Protein AF-D8QH15-F1 (afdb_monomer_lite)

Secondary structure (DSSP, 8-state):
--EEEEETTEEEEE-------PPPP--PPPPPPP------PPP---SHHHHHHHHHHHT-S-TTT---SSEEEEESSPPPTT--HHHHHHHHHHHHHTTTT-SS----TTSGGGEEEEEHHHHHHHHTT--EEEE--HHHHHHHHHHHHHHHHHHHHHHHH-TTPPP----GGGG---EEEEEE-SGGGSGGG--EEE--GGG--TTS--TT---EEE--SSTT-EEEEEEPPP----GGGSPPHHHHHHHHHHHHHHHHHHSTTT---HHHHHHHHHHHHHHHHHT-------------PPP------------------------------------------------HHHHHHHHHHHH-TTS-HHHHHHHHHHHHHHTT----TT-TTTT--

Foldseek 3Di:
DWDFDQDPNDTDTDDDDDDPDDDDDDDDDDDDDDDDDDDDDDDDDPDLVVLQVVQCVWQVAAQFALDNPQKDKAFLQFFAPVPPPVLQVLLQVVCVLLCLLADPARDHRSALQGIHIHHPLVSCCVQAVLQKAKAADLVLLVLLLVQLVVQLVVQLVVCLVPVPRGRHGDDLVNFDRFKMWMWGLFCVSAPDPAFRFHFDLVQSDPVDDNPDGRGDRFDQPDRGHTGDMDTRHRTNDDSSSHHTNLSSLLSVLLSLVVSCVVQVDPDPPPVSVSSNVSSLSSLLSSLDDHDNDPPPPPPVPDDDDDDDDDDDDDDDDDDDDDDDDDDDDDDDDDDDDDDDDDPPPLDLDQDPVSLVVLSCQLNPPVDHSVSNSVSVNSSSVNSRDPDDPPDPVSVPD

pLDDT: mean 70.96, std 23.09, range [26.91, 97.38]

Organism: Schizophyllum commune (strain H4-8 / FGSC 9210) (NCBI:txid578458)

Sequence (397 aa):
MAHIVVYNNRETISIPLGAIDLPPSPFEPSSVADEEQTWSTVSDECGSSGLLSKLRQLDRRSLFTGSIADLEVTYLIPPPTDGDDASRARLESLCNGLKLGGNDETFRLDGLMNTFLLESSLRVNLDAFATFMIHMPLLEFARLCDQLRRDNEAWAERAKHNPGAERILGSANSYEIQCLSFYALSPAFLPNGATIPILPNEHRTLDRPCPHAVPDHQRPRHALDHICEFPYPPTYRERNEKLSPLALAVNAHFKLQTWKAREFDTSDNFILEQYCKFSDMFMDLLYFVPSVSPRDSENPAPSLVPSTARDSSALLHLGTSFTIATVDDLDDDYDDDYETDSDENTGYDLTAEEVAIVSQRASDGSLGDTERAEAAMLLIGMAGYTLQPDNPLATRF

Structure (mmCIF, N/CA/C/O backbone):
data_AF-D8QH15-F1
#
_entry.id   AF-D8QH15-F1
#
loop_
_atom_site.group_PDB
_atom_site.id
_atom_site.type_symbol
_atom_site.label_atom_id
_atom_site.label_alt_id
_atom_site.label_comp_id
_atom_site.label_asym_id
_atom_site.label_entity_id
_atom_site.label_seq_id
_atom_site.pdbx_PDB_ins_code
_atom_site.Cartn_x
_atom_site.Cartn_y
_atom_site.Cartn_z
_atom_site.occupancy
_atom_site.B_iso_or_equiv
_atom_site.auth_seq_id
_atom_site.auth_comp_id
_atom_site.auth_asym_id
_atom_site.auth_atom_id
_atom_site.pdbx_PDB_model_num
ATOM 1 N N . MET A 1 1 ? -13.536 -1.550 45.849 1.00 37.94 1 MET A N 1
ATOM 2 C CA . MET A 1 1 ? -14.922 -2.068 45.811 1.00 37.94 1 MET A CA 1
ATOM 3 C C . MET A 1 1 ? -15.640 -1.330 44.697 1.00 37.94 1 MET A C 1
ATOM 5 O O . MET A 1 1 ? -15.602 -0.109 44.706 1.00 37.94 1 MET A O 1
ATOM 9 N N . ALA A 1 2 ? -16.180 -2.036 43.703 1.00 35.38 2 ALA A N 1
ATOM 10 C CA . ALA A 1 2 ? -16.933 -1.407 42.618 1.00 35.38 2 ALA A CA 1
ATOM 11 C C . ALA A 1 2 ? -18.321 -0.990 43.127 1.00 35.38 2 ALA A C 1
ATOM 13 O O . ALA A 1 2 ? -18.953 -1.747 43.866 1.00 35.38 2 ALA A O 1
ATOM 14 N N . HIS A 1 3 ? -18.782 0.198 42.740 1.00 39.44 3 HIS A N 1
ATOM 15 C CA . HIS A 1 3 ? -20.134 0.666 43.033 1.00 39.44 3 HIS A CA 1
ATOM 16 C C . HIS A 1 3 ? -20.955 0.630 41.742 1.00 39.44 3 HIS A C 1
ATOM 18 O O . HIS A 1 3 ? -20.528 1.153 40.711 1.00 39.44 3 HIS A O 1
ATOM 24 N N . ILE A 1 4 ? -22.124 -0.009 41.794 1.00 45.22 4 ILE A N 1
ATOM 25 C CA . ILE A 1 4 ? -23.097 0.021 40.700 1.00 45.22 4 ILE A CA 1
ATOM 26 C C . ILE A 1 4 ? -23.877 1.325 40.843 1.00 45.22 4 ILE A C 1
ATOM 28 O O . ILE A 1 4 ? -24.508 1.557 41.875 1.00 45.22 4 ILE A O 1
ATOM 32 N N . VAL A 1 5 ? -23.819 2.175 39.820 1.00 51.66 5 VAL A N 1
ATOM 33 C CA . VAL A 1 5 ? -24.610 3.407 39.754 1.00 51.66 5 VAL A CA 1
ATOM 34 C C . VAL A 1 5 ? -25.545 3.295 38.558 1.00 51.66 5 VAL A C 1
ATOM 36 O O . VAL A 1 5 ? -25.121 2.966 37.451 1.00 51.66 5 VAL A O 1
ATOM 39 N N . VAL A 1 6 ? -26.833 3.547 38.791 1.00 50.41 6 VAL A N 1
ATOM 40 C CA . VAL A 1 6 ? -27.852 3.547 37.738 1.00 50.41 6 VAL A CA 1
ATOM 41 C C . VAL A 1 6 ? -27.969 4.963 37.188 1.00 50.41 6 VAL A C 1
ATOM 43 O O . VAL A 1 6 ? -28.356 5.879 37.912 1.00 50.41 6 VAL A O 1
ATOM 46 N N . TYR A 1 7 ? -27.649 5.139 35.907 1.00 40.34 7 TYR A N 1
ATOM 47 C CA . TYR A 1 7 ? -27.834 6.400 35.188 1.00 40.34 7 TYR A CA 1
ATOM 48 C C . TYR A 1 7 ? -28.618 6.127 33.899 1.00 40.34 7 TYR A C 1
ATOM 50 O O . TYR A 1 7 ? -28.286 5.208 33.152 1.00 40.34 7 TYR A O 1
ATOM 58 N N . ASN A 1 8 ? -29.694 6.882 33.652 1.00 38.84 8 ASN A N 1
ATOM 59 C CA . ASN A 1 8 ? -30.599 6.706 32.502 1.00 38.84 8 ASN A CA 1
ATOM 60 C C . ASN A 1 8 ? -31.083 5.255 32.277 1.00 38.84 8 ASN A C 1
ATOM 62 O O . ASN A 1 8 ? -31.048 4.745 31.158 1.00 38.84 8 ASN A O 1
ATOM 66 N N . ASN A 1 9 ? -31.543 4.581 33.339 1.00 49.69 9 ASN A N 1
ATOM 67 C CA . ASN A 1 9 ? -32.038 3.194 33.301 1.00 49.69 9 ASN A CA 1
ATOM 68 C C . ASN A 1 9 ? -31.036 2.159 32.746 1.00 49.69 9 ASN A C 1
ATOM 70 O O . ASN A 1 9 ? -31.443 1.097 32.272 1.00 49.69 9 ASN A O 1
ATOM 74 N N . ARG A 1 10 ? -29.729 2.434 32.820 1.00 34.50 10 ARG A N 1
ATOM 75 C CA . ARG A 1 10 ? -28.670 1.450 32.571 1.00 34.50 10 ARG A CA 1
ATOM 76 C C . ARG A 1 10 ? -27.777 1.330 33.802 1.00 34.50 10 ARG A C 1
ATOM 78 O O . ARG A 1 10 ? -27.427 2.332 34.426 1.00 34.50 10 ARG A O 1
ATOM 85 N N . GLU A 1 11 ? -27.465 0.092 34.172 1.00 49.28 11 GLU A N 1
ATOM 86 C CA . GLU A 1 11 ? -26.527 -0.221 35.248 1.00 49.28 11 GLU A CA 1
ATOM 87 C C . GLU A 1 11 ? -25.105 -0.053 34.718 1.00 49.28 11 GLU A C 1
ATOM 89 O O . GLU A 1 11 ? -24.684 -0.776 33.814 1.00 49.28 11 GLU A O 1
ATOM 94 N N . THR A 1 12 ? -24.365 0.906 35.270 1.00 43.00 12 THR A N 1
ATOM 95 C CA . THR A 1 12 ? -22.974 1.148 34.885 1.00 43.00 12 THR A CA 1
ATOM 96 C C . THR A 1 12 ? -22.076 0.836 36.076 1.00 43.00 12 THR A C 1
ATOM 98 O O . THR A 1 12 ? -22.282 1.335 37.187 1.00 43.00 12 THR A O 1
ATOM 101 N N . ILE A 1 13 ? -21.079 -0.022 35.856 1.00 39.34 13 ILE A N 1
ATOM 102 C CA . ILE A 1 13 ? -20.073 -0.365 36.863 1.00 39.34 13 ILE A CA 1
ATOM 103 C C . ILE A 1 13 ? -19.017 0.737 36.839 1.00 39.34 13 ILE A C 1
ATOM 105 O O . ILE A 1 13 ? -18.243 0.836 35.889 1.00 39.34 13 ILE A O 1
ATOM 109 N N . SER A 1 14 ? -18.991 1.570 37.879 1.00 36.81 14 SER A N 1
ATOM 110 C CA . SER A 1 14 ? -17.936 2.566 38.049 1.00 36.81 14 SER A CA 1
ATOM 111 C C . SER A 1 14 ? -16.784 1.950 38.842 1.00 36.81 14 SER A C 1
ATOM 113 O O . SER A 1 14 ? -16.952 1.518 39.990 1.00 36.81 14 SER A O 1
ATOM 115 N N . ILE A 1 15 ? -15.616 1.868 38.205 1.00 37.00 15 ILE A N 1
ATOM 116 C CA . ILE A 1 15 ? -14.360 1.472 38.843 1.00 37.00 15 ILE A CA 1
ATOM 117 C C . ILE A 1 15 ? -13.688 2.767 39.313 1.00 37.00 15 ILE A C 1
ATOM 119 O O . ILE A 1 15 ? -13.453 3.642 38.481 1.00 37.00 15 ILE A O 1
ATOM 123 N N . PRO A 1 16 ? -13.376 2.928 40.612 1.00 36.81 16 PRO A N 1
ATOM 124 C CA . PRO A 1 16 ? -12.709 4.129 41.088 1.00 36.81 16 PRO A CA 1
ATOM 125 C C . PRO A 1 16 ? -11.261 4.121 40.589 1.00 36.81 16 PRO A C 1
ATOM 127 O O . PRO A 1 16 ? -10.392 3.484 41.183 1.00 36.81 16 PRO A O 1
ATOM 130 N N . LEU A 1 17 ? -11.004 4.813 39.481 1.00 39.00 17 LEU A N 1
ATOM 131 C CA . LEU A 1 17 ? -9.669 5.306 39.168 1.00 39.00 17 LEU A CA 1
ATOM 132 C C . LEU A 1 17 ? -9.377 6.426 40.170 1.00 39.00 17 LEU A C 1
ATOM 134 O O . LEU A 1 17 ? -10.207 7.313 40.367 1.00 39.00 17 LEU A O 1
ATOM 138 N N . GLY A 1 18 ? -8.249 6.311 40.873 1.00 33.66 18 GLY A N 1
ATOM 139 C CA . GLY A 1 18 ? -7.830 7.262 41.899 1.00 33.66 18 GLY A CA 1
ATOM 140 C C . GLY A 1 18 ? -7.937 8.703 41.404 1.00 33.66 18 GLY A C 1
ATOM 141 O O . GLY A 1 18 ? -7.581 9.001 40.266 1.00 33.66 18 GLY A O 1
ATOM 142 N N . ALA A 1 19 ? -8.478 9.564 42.263 1.00 33.53 19 ALA A N 1
ATOM 143 C CA . ALA A 1 19 ? -8.767 10.958 41.973 1.00 33.53 19 ALA A CA 1
ATOM 144 C C . ALA A 1 19 ? -7.517 11.701 41.477 1.00 33.53 19 ALA A C 1
ATOM 146 O O . ALA A 1 19 ? -6.574 11.922 42.236 1.00 33.53 19 ALA A O 1
ATOM 147 N N . ILE A 1 20 ? -7.533 12.104 40.208 1.00 38.53 20 ILE A N 1
ATOM 148 C CA . ILE A 1 20 ? -6.762 13.247 39.729 1.00 38.53 20 ILE A CA 1
ATOM 149 C C . ILE A 1 20 ? -7.769 14.394 39.666 1.00 38.53 20 ILE A C 1
ATOM 151 O O . ILE A 1 20 ? -8.646 14.408 38.801 1.00 38.53 20 ILE A O 1
ATOM 155 N N . ASP A 1 21 ? -7.683 15.309 40.630 1.00 32.78 21 ASP A N 1
ATOM 156 C CA . ASP A 1 21 ? -8.485 16.531 40.660 1.00 32.78 21 ASP A CA 1
ATOM 157 C C . ASP A 1 21 ? -8.071 17.432 39.488 1.00 32.78 21 ASP A C 1
ATOM 159 O O . ASP A 1 21 ? -7.055 18.127 39.542 1.00 32.78 21 ASP A O 1
ATOM 163 N N . LEU A 1 22 ? -8.860 17.419 38.413 1.00 38.62 22 LEU A N 1
ATOM 164 C CA . LEU A 1 22 ? -8.799 18.437 37.369 1.00 38.62 22 LEU A CA 1
ATOM 165 C C . LEU A 1 22 ? -9.830 19.536 37.670 1.00 38.62 22 LEU A C 1
ATOM 167 O O . LEU A 1 22 ? -10.972 19.225 38.024 1.00 38.62 22 LEU A O 1
ATOM 171 N N . PRO A 1 23 ? -9.462 20.823 37.535 1.00 40.50 23 PRO A N 1
ATOM 172 C CA . PRO A 1 23 ? -10.379 21.926 37.783 1.00 40.50 23 PRO A CA 1
ATOM 173 C C . PRO A 1 23 ? -11.524 21.943 36.752 1.00 40.50 23 PRO A C 1
ATOM 175 O O . PRO A 1 23 ? -11.321 21.573 35.592 1.00 40.50 23 PRO A O 1
ATOM 178 N N . PRO A 1 24 ? -12.731 22.396 37.140 1.00 37.69 24 PRO A N 1
ATOM 179 C CA . PRO A 1 24 ? -13.889 22.404 36.256 1.00 37.69 24 PRO A CA 1
ATOM 180 C C . PRO A 1 24 ? -13.713 23.417 35.116 1.00 37.69 24 PRO A C 1
ATOM 182 O O . PRO A 1 24 ? -13.578 24.619 35.349 1.00 37.69 24 PRO A O 1
ATOM 185 N N . SER A 1 25 ? -13.749 22.924 33.877 1.00 38.81 25 SER A N 1
ATOM 186 C CA . SER A 1 25 ? -13.851 23.749 32.669 1.00 38.81 25 SER A CA 1
ATOM 187 C C . SER A 1 25 ? -15.295 24.250 32.490 1.00 38.81 25 SER A C 1
ATOM 189 O O . SER A 1 25 ? -16.222 23.441 32.593 1.00 38.81 25 SER A O 1
ATOM 191 N N . PRO A 1 26 ? -15.523 25.550 32.220 1.00 41.28 26 PRO A N 1
ATOM 192 C CA . PRO A 1 26 ? -16.855 26.112 32.065 1.00 41.28 26 PRO A CA 1
ATOM 193 C C . PRO A 1 26 ? -17.208 26.235 30.579 1.00 41.28 26 PRO A C 1
ATOM 195 O O . PRO A 1 26 ? -16.984 27.283 29.987 1.00 41.28 26 PRO A O 1
ATOM 198 N N . PHE A 1 27 ? -17.783 25.202 29.966 1.00 36.06 27 PHE A N 1
ATOM 199 C CA . PHE A 1 27 ? -18.439 25.365 28.664 1.00 36.06 27 PHE A CA 1
ATOM 200 C C . PHE A 1 27 ? -19.720 24.531 28.588 1.00 36.06 27 PHE A C 1
ATOM 202 O O . PHE A 1 27 ? -19.691 23.302 28.569 1.00 36.06 27 PHE A O 1
ATOM 209 N N . GLU A 1 28 ? -20.854 25.233 28.570 1.00 40.09 28 GLU A N 1
ATOM 210 C CA . GLU A 1 28 ? -22.164 24.692 28.208 1.00 40.09 28 GLU A CA 1
ATOM 211 C C . GLU A 1 28 ? -22.209 24.384 26.699 1.00 40.09 28 GLU A C 1
ATOM 213 O O . GLU A 1 28 ? -21.697 25.176 25.901 1.00 40.09 28 GLU A O 1
ATOM 218 N N . PRO A 1 29 ? -22.844 23.282 26.264 1.00 37.94 29 PRO A N 1
ATOM 219 C CA . PRO A 1 29 ? -23.053 23.026 24.848 1.00 37.94 29 PRO A CA 1
ATOM 220 C C . PRO A 1 29 ? -24.205 23.885 24.311 1.00 37.94 29 PRO A C 1
ATOM 222 O O . PRO A 1 29 ? -25.356 23.751 24.728 1.00 37.94 29 PRO A O 1
ATOM 225 N N . SER A 1 30 ? -23.889 24.748 23.346 1.00 31.47 30 SER A N 1
ATOM 226 C CA . SER A 1 30 ? -24.880 25.452 22.536 1.00 31.47 30 SER A CA 1
ATOM 227 C C . SER A 1 30 ? -25.449 24.498 21.482 1.00 31.47 30 SER A C 1
ATOM 229 O O . SER A 1 30 ? -24.708 23.865 20.732 1.00 31.47 30 SER A O 1
ATOM 231 N N . SER A 1 31 ? -26.773 24.376 21.448 1.00 36.28 31 SER A N 1
ATOM 232 C CA . SER A 1 31 ? -27.526 23.644 20.431 1.00 36.28 31 SER A CA 1
ATOM 233 C C . SER A 1 31 ? -27.381 24.320 19.066 1.00 36.28 31 SER A C 1
ATOM 235 O O . SER A 1 31 ? -27.801 25.469 18.916 1.00 36.28 31 SER A O 1
ATOM 237 N N . VAL A 1 32 ? -26.847 23.615 18.068 1.00 37.34 32 VAL A N 1
ATOM 238 C CA . VAL A 1 32 ? -26.833 24.081 16.674 1.00 37.34 32 VAL A CA 1
ATOM 239 C C . VAL A 1 32 ? -27.911 23.334 15.899 1.00 37.34 32 VAL A C 1
ATOM 241 O O . VAL A 1 32 ? -27.971 22.107 15.918 1.00 37.34 32 VAL A O 1
ATOM 244 N N . ALA A 1 33 ? -28.794 24.124 15.294 1.00 36.12 33 ALA A N 1
ATOM 245 C CA . ALA A 1 33 ? -29.893 23.706 14.445 1.00 36.12 33 ALA A CA 1
ATOM 246 C C . ALA A 1 33 ? -29.398 23.209 13.078 1.00 36.12 33 ALA A C 1
ATOM 248 O O . ALA A 1 33 ? -28.364 23.655 12.584 1.00 36.12 33 ALA A O 1
ATOM 249 N N . ASP A 1 34 ? -30.184 22.311 12.485 1.00 38.00 34 ASP A N 1
ATOM 250 C CA . ASP A 1 34 ? -30.060 21.839 11.108 1.00 38.00 34 ASP A CA 1
ATOM 251 C C . ASP A 1 34 ? -30.116 23.008 10.109 1.00 38.00 34 ASP A C 1
ATOM 253 O O . ASP A 1 34 ? -31.132 23.700 10.012 1.00 38.00 34 ASP A O 1
ATOM 257 N N . GLU A 1 35 ? -29.054 23.188 9.320 1.00 36.22 35 GLU A N 1
ATOM 258 C CA . GLU A 1 35 ? -29.095 23.953 8.071 1.00 36.22 35 GLU A CA 1
ATOM 259 C C . GLU A 1 35 ? -28.679 23.054 6.901 1.00 36.22 35 GLU A C 1
ATOM 261 O O . GLU A 1 35 ? -27.570 22.520 6.835 1.00 36.22 35 GLU A O 1
ATOM 266 N N . GLU A 1 36 ? -29.618 22.885 5.972 1.00 36.34 36 GLU A N 1
ATOM 267 C CA . GLU A 1 36 ? -29.462 22.200 4.694 1.00 36.34 36 GLU A CA 1
ATOM 268 C C . GLU A 1 36 ? -28.375 22.887 3.849 1.00 36.34 36 GLU A C 1
ATOM 270 O O . GLU A 1 36 ? -28.547 24.011 3.372 1.00 36.34 36 GLU A O 1
ATOM 275 N N . GLN A 1 37 ? -27.243 22.212 3.630 1.00 34.62 37 GLN A N 1
ATOM 276 C CA . GLN A 1 37 ? -26.168 22.738 2.789 1.00 34.62 37 GLN A CA 1
ATOM 277 C C . GLN A 1 37 ? -26.350 22.364 1.318 1.00 34.62 37 GLN A C 1
ATOM 279 O O . GLN A 1 37 ? -26.303 21.208 0.896 1.00 34.62 37 GLN A O 1
ATOM 284 N N . THR A 1 38 ? -26.541 23.426 0.543 1.00 30.25 38 THR A N 1
ATOM 285 C CA . THR A 1 38 ? -26.559 23.470 -0.915 1.00 30.25 38 THR A CA 1
ATOM 286 C C . THR A 1 38 ? -25.130 23.274 -1.433 1.00 30.25 38 THR A C 1
ATOM 288 O O . THR A 1 38 ? -24.203 23.936 -0.970 1.00 30.25 38 THR A O 1
ATOM 291 N N . TRP A 1 39 ? -24.944 22.361 -2.385 1.00 35.56 39 TRP A N 1
ATOM 292 C CA . TRP A 1 39 ? -23.639 22.005 -2.945 1.00 35.56 39 TRP A CA 1
ATOM 293 C C . TRP A 1 39 ? -23.134 23.113 -3.878 1.00 35.56 39 TRP A C 1
ATOM 295 O O . TRP A 1 39 ? -23.624 23.249 -4.998 1.00 35.56 39 TRP A O 1
ATOM 305 N N . SER A 1 40 ? -22.143 23.884 -3.426 1.00 28.31 40 SER A N 1
ATOM 306 C CA . SER A 1 40 ? -21.352 24.777 -4.279 1.00 28.31 40 SER A CA 1
ATOM 307 C C . SER A 1 40 ? -19.954 24.199 -4.488 1.00 28.31 40 SER A C 1
ATOM 309 O O . SER A 1 40 ? -19.267 23.831 -3.540 1.00 28.31 40 SER A O 1
ATOM 311 N N . THR A 1 41 ? -19.563 24.130 -5.758 1.00 40.06 41 THR A N 1
ATOM 312 C CA . THR A 1 41 ? -18.242 23.770 -6.290 1.00 40.06 41 THR A CA 1
ATOM 313 C C . THR A 1 41 ? -17.109 24.541 -5.610 1.00 40.06 41 THR A C 1
ATOM 315 O O . THR A 1 41 ? -17.126 25.772 -5.600 1.00 40.06 41 THR A O 1
ATOM 318 N N . VAL A 1 42 ? -16.124 23.811 -5.078 1.00 37.38 42 VAL A N 1
ATOM 319 C CA . VAL A 1 42 ? -14.924 24.349 -4.418 1.00 37.38 42 VAL A CA 1
ATOM 320 C C . VAL A 1 42 ? -13.728 24.266 -5.366 1.00 37.38 42 VAL A C 1
ATOM 322 O O . VAL A 1 42 ? -13.502 23.240 -6.004 1.00 37.38 42 VAL A O 1
ATOM 325 N N . SER A 1 43 ? -13.011 25.386 -5.448 1.00 37.66 43 SER A N 1
ATOM 326 C CA . SER A 1 43 ? -11.760 25.608 -6.172 1.00 37.66 43 SER A CA 1
ATOM 327 C C . SER A 1 43 ? -10.583 24.793 -5.623 1.00 37.66 43 SER A C 1
ATOM 329 O O . SER A 1 43 ? -10.509 24.530 -4.425 1.00 37.66 43 SER A O 1
ATOM 331 N N . ASP A 1 44 ? -9.632 24.483 -6.509 1.00 43.28 44 ASP A N 1
ATOM 332 C CA . ASP A 1 44 ? -8.317 23.900 -6.216 1.00 43.28 44 ASP A CA 1
ATOM 333 C C . ASP A 1 44 ? -7.477 24.808 -5.296 1.00 43.28 44 ASP A C 1
ATOM 335 O O . ASP A 1 44 ? -6.780 25.713 -5.759 1.00 43.28 44 ASP A O 1
ATOM 339 N N . GLU A 1 45 ? -7.497 24.548 -3.989 1.00 37.62 45 GLU A N 1
ATOM 340 C CA . GLU A 1 45 ? -6.411 24.936 -3.086 1.00 37.62 45 GLU A CA 1
ATOM 341 C C . GLU A 1 45 ? -5.617 23.682 -2.702 1.00 37.62 45 GLU A C 1
ATOM 343 O O . GLU A 1 45 ? -6.099 22.782 -2.010 1.00 37.62 45 GLU A O 1
ATOM 348 N N . CYS A 1 46 ? -4.385 23.622 -3.212 1.00 43.19 46 CYS A N 1
ATOM 349 C CA . CYS A 1 46 ? -3.422 22.547 -3.007 1.00 43.19 46 CYS A CA 1
ATOM 350 C C . CYS A 1 46 ? -2.832 22.641 -1.590 1.00 43.19 46 CYS A C 1
ATOM 352 O O . CYS A 1 46 ? -1.773 23.221 -1.361 1.00 43.19 46 CYS A O 1
ATOM 354 N N . GLY A 1 47 ? -3.572 22.117 -0.619 1.00 50.25 47 GLY A N 1
ATOM 355 C CA . GLY A 1 47 ? -3.125 21.865 0.745 1.00 50.25 47 GLY A CA 1
ATOM 356 C C . GLY A 1 47 ? -3.698 20.538 1.233 1.00 50.25 47 GLY A C 1
ATOM 357 O O . GLY A 1 47 ? -4.642 20.006 0.647 1.00 50.25 47 GLY A O 1
ATOM 358 N N . SER A 1 48 ? -3.167 20.002 2.332 1.00 57.97 48 SER A N 1
ATOM 359 C CA . SER A 1 48 ? -3.690 18.789 2.990 1.00 57.97 48 SER A CA 1
ATOM 360 C C . SER A 1 48 ? -5.203 18.857 3.284 1.00 57.97 48 SER A C 1
ATOM 362 O O . SER A 1 48 ? -5.879 17.827 3.328 1.00 57.97 48 SER A O 1
ATOM 364 N N . SER A 1 49 ? -5.757 20.071 3.400 1.00 63.22 49 SER A N 1
ATOM 365 C CA . SER A 1 49 ? -7.194 20.351 3.501 1.00 63.22 49 SER A CA 1
ATOM 366 C C . SER A 1 49 ? -7.999 19.905 2.271 1.00 63.22 49 SER A C 1
ATOM 368 O O . SER A 1 49 ? -9.122 19.414 2.423 1.00 63.22 49 SER A O 1
ATOM 370 N N . GLY A 1 50 ? -7.436 20.020 1.065 1.00 89.38 50 GLY A N 1
ATOM 371 C CA . GLY A 1 50 ? -8.065 19.601 -0.188 1.00 89.38 50 GLY A CA 1
ATOM 372 C C . GLY A 1 50 ? -8.159 18.081 -0.304 1.00 89.38 50 GLY A C 1
ATOM 373 O O . GLY A 1 50 ? -9.228 17.545 -0.603 1.00 89.38 50 GLY A O 1
ATOM 374 N N . LEU A 1 51 ? -7.076 17.371 0.026 1.00 92.06 51 LEU A N 1
ATOM 375 C CA . LEU A 1 51 ? -7.029 15.908 -0.041 1.00 92.06 51 LEU A CA 1
ATOM 376 C C . LEU A 1 51 ? -7.998 15.254 0.952 1.00 92.06 51 LEU A C 1
ATOM 378 O O . LEU A 1 51 ? -8.768 14.374 0.565 1.00 92.06 51 LEU A O 1
ATOM 382 N N . LEU A 1 52 ? -8.019 15.714 2.209 1.00 93.62 52 LEU A N 1
ATOM 383 C CA . LEU A 1 52 ? -8.971 15.216 3.206 1.00 93.62 52 LEU A CA 1
ATOM 384 C C . LEU A 1 52 ? -10.419 15.455 2.761 1.00 93.62 52 LEU A C 1
ATOM 386 O O . LEU A 1 52 ? -11.261 14.568 2.896 1.00 93.62 52 LEU A O 1
ATOM 390 N N . SER A 1 53 ? -10.710 16.633 2.203 1.00 93.62 53 SER A N 1
ATOM 391 C CA . SER A 1 53 ? -12.042 16.957 1.683 1.00 93.62 53 SER A CA 1
ATOM 392 C C . SER A 1 53 ? -12.432 16.038 0.524 1.00 93.62 53 SER A C 1
ATOM 394 O O . SER A 1 53 ? -13.540 15.500 0.526 1.00 93.62 53 SER A O 1
ATOM 396 N N . LYS A 1 54 ? -11.511 15.781 -0.418 1.00 94.75 54 LYS A N 1
ATOM 397 C CA . LYS A 1 54 ? -11.726 14.856 -1.542 1.00 94.75 54 LYS A CA 1
ATOM 398 C C . LYS A 1 54 ? -11.971 13.427 -1.049 1.00 94.75 54 LYS A C 1
ATOM 400 O O . LYS A 1 54 ? -12.961 12.809 -1.429 1.00 94.75 54 LYS A O 1
ATOM 405 N N . LEU A 1 55 ? -11.142 12.917 -0.139 1.00 93.94 55 LEU A N 1
ATOM 406 C CA . LEU A 1 55 ? -11.311 11.581 0.443 1.00 93.94 55 LEU A CA 1
ATOM 407 C C . LEU A 1 55 ? -12.624 11.449 1.223 1.00 93.94 55 LEU A C 1
ATOM 409 O O . LEU A 1 55 ? -13.328 10.451 1.085 1.00 93.94 55 LEU A O 1
ATOM 413 N N . ARG A 1 56 ? -13.015 12.468 1.996 1.00 92.19 56 ARG A N 1
ATOM 414 C CA . ARG A 1 56 ? -14.314 12.479 2.689 1.00 92.19 56 ARG A CA 1
ATOM 415 C C . ARG A 1 56 ? -15.491 12.449 1.720 1.00 92.19 56 ARG A C 1
ATOM 417 O O . ARG A 1 56 ? -16.524 11.898 2.076 1.00 92.19 56 ARG A O 1
ATOM 424 N N . GLN A 1 57 ? -15.356 12.995 0.514 1.00 91.75 57 GLN A N 1
ATOM 425 C CA . GLN A 1 57 ? -16.393 12.890 -0.516 1.00 91.75 57 GLN A CA 1
ATOM 426 C C . GLN A 1 57 ? -16.436 11.494 -1.151 1.00 91.75 57 GLN A C 1
ATOM 428 O O . GLN A 1 57 ? -17.531 10.951 -1.331 1.00 91.75 57 GLN A O 1
ATOM 433 N N . LEU A 1 58 ? -15.266 10.920 -1.457 1.00 93.31 58 LEU A N 1
ATOM 434 C CA . LEU A 1 58 ? -15.132 9.660 -2.193 1.00 93.31 58 LEU A CA 1
ATOM 435 C C . LEU A 1 58 ? -15.341 8.410 -1.326 1.00 93.31 58 LEU A C 1
ATOM 437 O O . LEU A 1 58 ? -16.066 7.505 -1.733 1.00 93.31 58 LEU A O 1
ATOM 441 N N . ASP A 1 59 ? -14.740 8.370 -0.137 1.00 92.00 59 ASP A N 1
ATOM 442 C CA . ASP A 1 59 ? -14.756 7.201 0.754 1.00 92.00 59 ASP A CA 1
ATOM 443 C C . ASP A 1 59 ? -15.730 7.361 1.918 1.00 92.00 59 ASP A C 1
ATOM 445 O O . ASP A 1 59 ? -16.323 6.384 2.369 1.00 92.00 59 ASP A O 1
ATOM 449 N N . ARG A 1 60 ? -15.898 8.595 2.418 1.00 89.31 60 ARG A N 1
ATOM 450 C CA . ARG A 1 60 ? -16.786 9.000 3.534 1.00 89.31 60 ARG A CA 1
ATOM 451 C C . ARG A 1 60 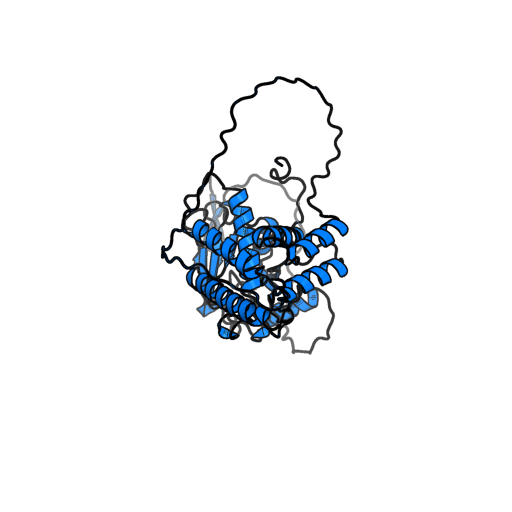? -16.516 8.360 4.900 1.00 89.31 60 ARG A C 1
ATOM 453 O O . ARG A 1 60 ? -16.985 8.890 5.904 1.00 89.31 60 ARG A O 1
ATOM 460 N N . ARG A 1 61 ? -15.827 7.223 4.954 1.00 91.06 61 ARG A N 1
ATOM 461 C CA . ARG A 1 61 ? -15.722 6.340 6.118 1.00 91.06 61 ARG A CA 1
ATOM 462 C C . ARG A 1 61 ? -14.296 5.827 6.289 1.00 91.06 61 ARG A C 1
ATOM 464 O O . ARG A 1 61 ? -13.548 5.732 5.322 1.00 91.06 61 ARG A O 1
ATOM 471 N N . SER A 1 62 ? -13.964 5.441 7.516 1.00 93.75 62 SER A N 1
ATOM 472 C CA . SER A 1 62 ? -12.745 4.705 7.838 1.00 93.75 62 SER A CA 1
ATOM 473 C C . SER A 1 62 ? -12.661 3.415 7.026 1.00 93.75 62 SER A C 1
ATOM 475 O O . SER A 1 62 ? -13.627 2.643 6.976 1.00 93.75 62 SER A O 1
ATOM 477 N N . LEU A 1 63 ? -11.490 3.158 6.441 1.00 94.06 63 LEU A N 1
ATOM 478 C CA . LEU A 1 63 ? -11.196 1.929 5.707 1.00 94.06 63 LEU A CA 1
ATOM 479 C C . LEU A 1 63 ? -11.369 0.697 6.605 1.00 94.06 63 LEU A C 1
ATOM 481 O O . LEU A 1 63 ? -11.885 -0.331 6.165 1.00 94.06 63 LEU A O 1
ATOM 485 N N . PHE A 1 64 ? -10.979 0.810 7.877 1.00 92.31 64 PHE A N 1
ATOM 486 C CA . PHE A 1 64 ? -10.960 -0.315 8.801 1.00 92.31 64 PHE A CA 1
ATOM 487 C C . PHE A 1 64 ? -12.308 -0.533 9.493 1.00 92.31 64 PHE A C 1
ATOM 489 O O . PHE A 1 64 ? -12.884 -1.616 9.391 1.00 92.31 64 PHE A O 1
ATOM 496 N N . THR A 1 65 ? -12.858 0.485 10.153 1.00 91.38 65 THR A N 1
ATOM 497 C CA . THR A 1 65 ? -14.046 0.331 11.015 1.00 91.38 65 THR A CA 1
ATOM 498 C C . THR A 1 65 ? -15.357 0.693 10.315 1.00 91.38 65 THR A C 1
ATOM 500 O O . THR A 1 65 ? -16.429 0.283 10.760 1.00 91.38 65 THR A O 1
ATOM 503 N N . GLY A 1 66 ? -15.304 1.470 9.227 1.00 89.75 66 GLY A N 1
ATOM 504 C CA . GLY A 1 66 ? -16.475 2.095 8.608 1.00 89.75 66 GLY A CA 1
ATOM 505 C C . GLY A 1 66 ? -17.023 3.325 9.358 1.00 89.75 66 GLY A C 1
ATOM 506 O O . GLY A 1 66 ? -18.055 3.875 8.949 1.00 89.75 66 GLY A O 1
ATOM 507 N N . SER A 1 67 ? -16.362 3.760 10.438 1.00 89.44 67 SER A N 1
ATOM 508 C CA . SER A 1 67 ? -16.706 4.964 11.205 1.00 89.44 67 SER A CA 1
ATOM 509 C C . SER A 1 67 ? -16.624 6.233 10.351 1.00 89.44 67 SER A C 1
ATOM 511 O O . SER A 1 67 ? -15.867 6.293 9.387 1.00 89.44 67 SER A O 1
ATOM 513 N N . ILE A 1 68 ? -17.398 7.255 10.718 1.00 89.81 68 ILE A N 1
ATOM 514 C CA . ILE A 1 68 ? -17.326 8.611 10.140 1.00 89.81 68 ILE A CA 1
ATOM 515 C C . ILE A 1 68 ? -16.678 9.625 11.094 1.00 89.81 68 ILE A C 1
ATOM 517 O O . ILE A 1 68 ? -16.515 10.792 10.744 1.00 89.81 68 ILE A O 1
ATOM 521 N N . ALA A 1 69 ? -16.374 9.204 12.322 1.00 88.00 69 ALA A N 1
ATOM 522 C CA . ALA A 1 69 ? -15.870 10.074 13.372 1.00 88.00 69 ALA A CA 1
ATOM 523 C C . ALA A 1 69 ? -14.341 10.138 13.336 1.00 88.00 69 ALA A C 1
ATOM 525 O O . ALA A 1 69 ? -13.698 9.112 13.135 1.00 88.00 69 ALA A O 1
ATOM 526 N N . ASP A 1 70 ? -13.793 11.332 13.582 1.00 91.94 70 ASP A N 1
ATOM 527 C CA . ASP A 1 70 ? -12.353 11.548 13.796 1.00 91.94 70 ASP A CA 1
ATOM 528 C C . ASP A 1 70 ? -11.461 11.027 12.649 1.00 91.94 70 ASP A C 1
ATOM 530 O O . ASP A 1 70 ? -10.405 10.446 12.869 1.00 91.94 70 ASP A O 1
ATOM 534 N N . LEU A 1 71 ? -11.928 11.185 11.404 1.00 94.44 71 LEU A N 1
ATOM 535 C CA . LEU A 1 71 ? -11.224 10.696 10.219 1.00 94.44 71 LEU A CA 1
ATOM 536 C 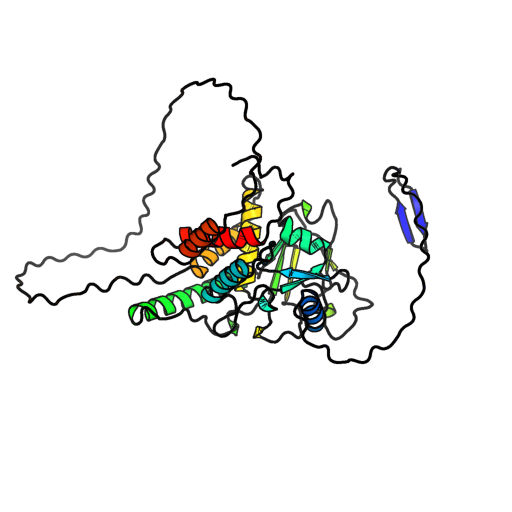C . LEU A 1 71 ? -10.084 11.626 9.798 1.00 94.44 71 LEU A C 1
ATOM 538 O O . LEU A 1 71 ? -10.326 12.802 9.481 1.00 94.44 71 LEU A O 1
ATOM 542 N N . GLU A 1 72 ? -8.897 11.038 9.671 1.00 95.62 72 GLU A N 1
ATOM 543 C CA . GLU A 1 72 ? -7.670 11.639 9.152 1.00 95.62 72 GLU A CA 1
ATOM 544 C C . GLU A 1 72 ? -7.212 10.946 7.860 1.00 95.62 72 GLU A C 1
ATOM 546 O O . GLU A 1 72 ? -7.640 9.836 7.535 1.00 95.62 72 GLU A O 1
ATOM 551 N N . VAL A 1 73 ? -6.341 11.626 7.107 1.00 96.12 73 VAL A N 1
ATOM 552 C CA . VAL A 1 73 ? -5.668 11.036 5.945 1.00 96.12 73 VAL A CA 1
ATOM 553 C C . VAL A 1 73 ? -4.514 10.167 6.435 1.00 96.12 73 VAL A C 1
ATOM 555 O O . VAL A 1 73 ? -3.644 10.635 7.168 1.00 96.12 73 VAL A O 1
ATOM 558 N N . THR A 1 74 ? -4.494 8.918 5.993 1.00 96.50 74 THR A N 1
ATOM 559 C CA . THR A 1 74 ? -3.413 7.959 6.227 1.00 96.50 74 THR A CA 1
ATOM 560 C C . THR A 1 74 ? -2.787 7.568 4.897 1.00 96.50 74 THR A C 1
ATOM 562 O O . THR A 1 74 ? -3.484 7.499 3.883 1.00 96.50 74 THR A O 1
ATOM 565 N N . TYR A 1 75 ? -1.479 7.323 4.905 1.00 95.88 75 TYR A N 1
ATOM 566 C CA . TYR A 1 75 ? -0.688 7.037 3.712 1.00 95.88 75 TYR A CA 1
ATOM 567 C C . TYR A 1 75 ? -0.192 5.589 3.737 1.00 95.88 75 TYR A C 1
ATOM 569 O O . TYR A 1 75 ? 0.245 5.103 4.777 1.00 95.88 75 TYR A O 1
ATOM 577 N N . LEU A 1 76 ? -0.220 4.901 2.595 1.00 96.19 76 LEU A N 1
ATOM 578 C CA . LEU A 1 76 ? 0.456 3.607 2.449 1.00 96.19 76 LEU A CA 1
ATOM 579 C C . LEU A 1 76 ? 1.976 3.815 2.443 1.00 96.19 76 LEU A C 1
ATOM 581 O O . LEU A 1 76 ? 2.704 3.149 3.172 1.00 96.19 76 LEU A O 1
ATOM 585 N N . ILE A 1 77 ? 2.456 4.777 1.661 1.00 95.00 77 ILE A N 1
ATOM 586 C CA . ILE A 1 77 ? 3.846 5.231 1.661 1.00 95.00 77 ILE A CA 1
ATOM 587 C C . ILE A 1 77 ? 3.843 6.677 2.161 1.00 95.00 77 ILE A C 1
ATOM 589 O O . ILE A 1 77 ? 3.364 7.558 1.442 1.00 95.00 77 ILE A O 1
ATOM 593 N N . PRO A 1 78 ? 4.297 6.945 3.393 1.00 90.69 78 PRO A N 1
ATOM 594 C CA . PRO A 1 78 ? 4.236 8.287 3.953 1.00 90.69 78 PRO A CA 1
ATOM 595 C C . PRO A 1 78 ? 5.122 9.263 3.157 1.00 90.69 78 PRO A C 1
ATOM 597 O O . PRO A 1 78 ? 6.165 8.864 2.637 1.00 90.69 78 PRO A O 1
ATOM 600 N N . PRO A 1 79 ? 4.707 10.532 2.995 1.00 88.31 79 PRO A N 1
ATOM 601 C CA . PRO A 1 79 ? 5.562 11.562 2.419 1.00 88.31 79 PRO A CA 1
ATOM 602 C C . PRO A 1 79 ? 6.658 11.975 3.419 1.00 88.31 79 PRO A C 1
ATOM 604 O O . PRO A 1 79 ? 6.427 11.901 4.624 1.00 88.31 79 PRO A O 1
ATOM 607 N N . PRO A 1 80 ? 7.813 12.482 2.950 1.00 84.75 80 PRO A N 1
ATOM 608 C CA . PRO A 1 80 ? 8.867 12.975 3.837 1.00 84.75 80 PRO A CA 1
ATOM 609 C C . PRO A 1 80 ? 8.363 14.110 4.746 1.00 84.75 80 PRO A C 1
ATOM 611 O O . PRO A 1 80 ? 7.631 15.000 4.295 1.00 84.75 80 PRO A O 1
ATOM 614 N N . THR A 1 81 ? 8.774 14.084 6.016 1.00 77.69 81 THR A N 1
ATOM 615 C CA . THR A 1 81 ? 8.318 14.981 7.096 1.00 77.69 81 THR A CA 1
ATOM 616 C C . THR A 1 81 ? 8.739 16.431 6.906 1.00 77.69 81 THR A C 1
ATOM 618 O O . THR A 1 81 ? 7.974 17.342 7.219 1.00 77.69 81 THR A O 1
ATOM 621 N N . ASP A 1 82 ? 9.922 16.652 6.337 1.00 77.00 82 ASP A N 1
ATOM 622 C CA . ASP A 1 82 ? 10.572 17.969 6.330 1.00 77.00 82 ASP A CA 1
ATOM 623 C C . ASP A 1 82 ? 10.037 18.898 5.233 1.00 77.00 82 ASP A C 1
ATOM 625 O O . ASP A 1 82 ? 10.498 20.027 5.066 1.00 77.00 82 ASP A O 1
ATOM 629 N N . GLY A 1 83 ? 9.060 18.424 4.455 1.00 68.00 83 GLY A N 1
ATOM 630 C CA . GLY A 1 83 ? 8.470 19.187 3.363 1.00 68.00 83 GLY A CA 1
ATOM 631 C C . GLY A 1 83 ? 9.423 19.442 2.193 1.00 68.00 83 GLY A C 1
ATOM 632 O O . GLY A 1 83 ? 9.079 20.240 1.327 1.00 68.00 83 GLY A O 1
ATOM 633 N N . ASP A 1 84 ? 10.581 18.772 2.135 1.00 82.56 84 ASP A N 1
ATOM 634 C CA . ASP A 1 84 ? 11.526 18.900 1.024 1.00 82.56 84 ASP A CA 1
ATOM 635 C C . ASP A 1 84 ? 10.915 18.361 -0.279 1.00 82.56 84 ASP A C 1
ATOM 637 O O . ASP A 1 84 ? 10.794 17.150 -0.501 1.00 82.56 84 ASP A O 1
ATOM 641 N N . ASP A 1 85 ? 10.554 19.287 -1.167 1.00 86.88 85 ASP A N 1
ATOM 642 C CA . ASP A 1 85 ? 10.006 18.987 -2.486 1.00 86.88 85 ASP A CA 1
ATOM 643 C C . ASP A 1 85 ? 10.960 18.125 -3.326 1.00 86.88 85 ASP A C 1
ATOM 645 O O . ASP A 1 85 ? 10.499 17.300 -4.118 1.00 86.88 85 ASP A O 1
ATOM 649 N N . ALA A 1 86 ? 12.281 18.256 -3.139 1.00 86.81 86 ALA A N 1
ATOM 650 C CA . ALA A 1 86 ? 13.254 17.446 -3.864 1.00 86.81 86 ALA A CA 1
ATOM 651 C C . ALA A 1 86 ? 13.221 15.983 -3.403 1.00 86.81 86 ALA A C 1
ATOM 653 O O . ALA A 1 86 ? 13.200 15.074 -4.236 1.00 86.81 86 ALA A O 1
ATOM 654 N N . SER A 1 87 ? 13.174 15.738 -2.093 1.00 85.81 87 SER A N 1
ATOM 655 C CA . SER A 1 87 ? 13.017 14.390 -1.535 1.00 85.81 87 SER A CA 1
ATOM 656 C C . SER A 1 87 ? 11.679 13.769 -1.917 1.00 85.81 87 SER A C 1
ATOM 658 O O . SER A 1 87 ? 11.651 12.610 -2.335 1.00 85.81 87 SER A O 1
ATOM 660 N N . ARG A 1 88 ? 10.590 14.549 -1.894 1.00 89.12 88 ARG A N 1
ATOM 661 C CA . ARG A 1 88 ? 9.280 14.094 -2.381 1.00 89.12 88 ARG A CA 1
ATOM 662 C C . ARG A 1 88 ? 9.345 13.681 -3.852 1.00 89.12 88 ARG A C 1
ATOM 664 O O . ARG A 1 88 ? 8.928 12.576 -4.184 1.00 89.12 88 ARG A O 1
ATOM 671 N N . ALA A 1 89 ? 9.909 14.523 -4.718 1.00 89.69 89 ALA A N 1
ATOM 672 C CA . ALA A 1 89 ? 10.025 14.237 -6.148 1.00 89.69 89 ALA A CA 1
ATOM 673 C C . ALA A 1 89 ? 10.895 13.001 -6.435 1.00 89.69 89 ALA A C 1
ATOM 675 O O . ALA A 1 89 ? 10.572 12.214 -7.325 1.00 89.69 89 ALA A O 1
ATOM 676 N N . ARG A 1 90 ? 11.978 12.796 -5.671 1.00 88.44 90 ARG A N 1
ATOM 677 C CA . ARG A 1 90 ? 12.814 11.588 -5.768 1.00 88.44 90 ARG A CA 1
ATOM 678 C C . ARG A 1 90 ? 12.036 10.330 -5.393 1.00 88.44 90 ARG A C 1
ATOM 680 O O . ARG A 1 90 ? 12.081 9.354 -6.138 1.00 88.44 90 ARG A O 1
ATOM 687 N N . LEU A 1 91 ? 11.307 10.364 -4.278 1.00 89.38 91 LEU A N 1
ATOM 688 C CA . LEU A 1 91 ? 10.521 9.221 -3.821 1.00 89.38 91 LEU A CA 1
ATOM 689 C C . LEU A 1 91 ? 9.365 8.914 -4.785 1.00 89.38 91 LEU A C 1
ATOM 691 O O . LEU A 1 91 ? 9.173 7.760 -5.154 1.00 89.38 91 LEU A O 1
ATOM 695 N N . GLU A 1 92 ? 8.668 9.933 -5.297 1.00 94.19 92 GLU A N 1
ATOM 696 C CA . GLU A 1 92 ? 7.671 9.747 -6.359 1.00 94.19 92 GLU A CA 1
ATOM 697 C C . GLU A 1 92 ? 8.293 9.154 -7.625 1.00 94.19 92 GLU A C 1
ATOM 699 O O . GLU A 1 92 ? 7.727 8.228 -8.204 1.00 94.19 92 GLU A O 1
ATOM 704 N N . SER A 1 93 ? 9.461 9.637 -8.055 1.00 92.44 93 SER A N 1
ATOM 705 C CA . SER A 1 93 ? 10.179 9.082 -9.208 1.00 92.44 93 SER A CA 1
ATOM 706 C C . SER A 1 93 ? 10.491 7.595 -9.014 1.00 92.44 93 SER A C 1
ATOM 708 O O . SER A 1 93 ? 10.220 6.791 -9.906 1.00 92.44 93 SER A O 1
ATOM 710 N N . LEU A 1 94 ? 10.965 7.206 -7.824 1.00 91.44 94 LEU A N 1
ATOM 711 C CA . LEU A 1 94 ? 11.200 5.805 -7.472 1.00 91.44 94 LEU A CA 1
ATOM 712 C C . LEU A 1 94 ? 9.902 4.988 -7.534 1.00 91.44 94 LEU A C 1
ATOM 714 O O . LEU A 1 94 ? 9.850 3.976 -8.230 1.00 91.44 94 LEU A O 1
ATOM 718 N N . CYS A 1 95 ? 8.829 5.441 -6.879 1.00 94.50 95 CYS A N 1
ATOM 719 C CA . CYS A 1 95 ? 7.534 4.756 -6.896 1.00 94.50 95 CYS A CA 1
ATOM 720 C C . CYS A 1 95 ? 6.970 4.596 -8.321 1.00 94.50 95 CYS A C 1
ATOM 722 O O . CYS A 1 95 ? 6.394 3.558 -8.654 1.00 94.50 95 CYS A O 1
ATOM 724 N N . ASN A 1 96 ? 7.157 5.600 -9.181 1.00 94.19 96 ASN A N 1
ATOM 725 C CA . ASN A 1 96 ? 6.753 5.552 -10.586 1.00 94.19 96 ASN A CA 1
ATOM 726 C C . ASN A 1 96 ? 7.631 4.607 -11.416 1.00 94.19 96 ASN A C 1
ATOM 728 O O . ASN A 1 96 ? 7.104 3.859 -12.241 1.00 94.19 96 ASN A O 1
ATOM 732 N N . GLY A 1 97 ? 8.943 4.570 -11.165 1.00 91.06 97 GLY A N 1
ATOM 733 C CA . GLY A 1 97 ? 9.854 3.587 -11.759 1.00 91.06 97 GLY A CA 1
ATOM 734 C C . GLY A 1 97 ? 9.474 2.152 -11.388 1.00 91.06 97 GLY A C 1
ATOM 735 O O . GLY A 1 97 ? 9.486 1.259 -12.233 1.00 91.06 97 GLY A O 1
ATOM 736 N N . LEU A 1 98 ? 9.010 1.952 -10.151 1.00 92.19 98 LEU A N 1
ATOM 737 C CA . LEU A 1 98 ? 8.453 0.686 -9.677 1.00 92.19 98 LEU A CA 1
ATOM 738 C C . LEU A 1 98 ? 7.014 0.433 -10.157 1.00 92.19 98 LEU A C 1
ATOM 740 O O . LEU A 1 98 ? 6.451 -0.618 -9.850 1.00 92.19 98 LEU A O 1
ATOM 744 N N . LYS A 1 99 ? 6.418 1.341 -10.937 1.00 94.38 99 LYS A N 1
ATOM 745 C CA . LYS A 1 99 ? 5.042 1.240 -11.444 1.00 94.38 99 LYS A CA 1
ATOM 746 C C . LYS A 1 99 ? 4.018 1.001 -10.323 1.00 94.38 99 LYS A C 1
ATOM 748 O O . LYS A 1 99 ? 3.046 0.281 -10.530 1.00 94.38 99 LYS A O 1
ATOM 753 N N . LEU A 1 100 ? 4.199 1.615 -9.145 1.00 94.75 100 LEU A N 1
ATOM 754 C CA . LEU A 1 100 ? 3.248 1.464 -8.030 1.00 94.75 100 LEU A CA 1
ATOM 755 C C . LEU A 1 100 ? 1.848 1.990 -8.375 1.00 94.75 100 LEU A C 1
ATOM 757 O O . LEU A 1 100 ? 0.870 1.492 -7.829 1.00 94.75 100 LEU A O 1
ATOM 761 N N . GLY A 1 101 ? 1.739 2.962 -9.283 1.00 90.75 101 GLY A N 1
ATOM 762 C CA . GLY A 1 101 ? 0.452 3.418 -9.817 1.00 90.75 101 GLY A CA 1
ATOM 763 C C . GLY A 1 101 ? -0.133 2.490 -10.887 1.00 90.75 101 GLY A C 1
ATOM 764 O O . GLY A 1 101 ? -1.323 2.521 -11.131 1.00 90.75 101 GLY A O 1
ATOM 765 N N . GLY A 1 102 ? 0.660 1.625 -11.520 1.00 90.81 102 GLY A N 1
ATOM 766 C CA . GLY A 1 102 ? 0.256 0.903 -12.729 1.00 90.81 102 GLY A CA 1
ATOM 767 C C . GLY A 1 102 ? 1.029 1.363 -13.967 1.00 90.81 102 GLY A C 1
ATOM 768 O O . GLY A 1 102 ? 2.029 2.072 -13.868 1.00 90.81 102 GLY A O 1
ATOM 769 N N . ASN A 1 103 ? 0.591 0.930 -15.154 1.00 86.38 103 ASN A N 1
ATOM 770 C CA . ASN A 1 103 ? 1.292 1.222 -16.414 1.00 86.38 103 ASN A CA 1
ATOM 771 C C . ASN A 1 103 ? 1.196 2.689 -16.841 1.00 86.38 103 ASN A C 1
ATOM 773 O O . ASN A 1 103 ? 2.212 3.275 -17.217 1.00 86.38 103 ASN A O 1
ATOM 777 N N . ASP A 1 104 ? -0.017 3.240 -16.775 1.00 80.25 104 ASP A N 1
ATOM 778 C CA . ASP A 1 104 ? -0.380 4.547 -17.339 1.00 80.25 104 ASP A CA 1
ATOM 779 C C . ASP A 1 104 ? -0.662 5.598 -16.253 1.00 80.25 104 ASP A C 1
ATOM 781 O O . ASP A 1 104 ? -1.032 6.735 -16.542 1.00 80.25 104 ASP A O 1
ATOM 785 N N . GLU A 1 105 ? -0.510 5.215 -14.988 1.00 82.06 105 GLU A N 1
ATOM 786 C CA . GLU A 1 105 ? -0.941 5.997 -13.837 1.00 82.06 105 GLU A CA 1
ATOM 787 C C . GLU A 1 105 ? 0.279 6.516 -13.080 1.00 82.06 105 GLU A C 1
ATOM 789 O O . GLU A 1 105 ? 1.217 5.777 -12.774 1.00 82.06 105 GLU A O 1
ATOM 794 N N . THR A 1 106 ? 0.277 7.816 -12.790 1.00 91.00 106 THR A N 1
ATOM 795 C CA . THR A 1 106 ? 1.343 8.444 -12.009 1.00 91.00 106 THR A CA 1
ATOM 796 C C . THR A 1 106 ? 1.060 8.259 -10.526 1.00 91.00 106 THR A C 1
ATOM 798 O O . THR A 1 106 ? 0.074 8.774 -10.000 1.00 91.00 106 THR A O 1
ATOM 801 N N . PHE A 1 107 ? 1.955 7.560 -9.839 1.00 94.19 107 PHE A N 1
ATOM 802 C CA . PHE A 1 107 ? 1.939 7.460 -8.393 1.00 94.19 107 PHE A CA 1
ATOM 803 C C . PHE A 1 107 ? 2.386 8.786 -7.776 1.00 94.19 107 PHE A C 1
ATOM 805 O O . PHE A 1 107 ? 3.478 9.287 -8.060 1.00 94.19 107 PHE A O 1
ATOM 812 N N . ARG A 1 108 ? 1.526 9.341 -6.926 1.00 95.31 108 ARG A N 1
ATOM 813 C CA . ARG A 1 108 ? 1.751 10.576 -6.175 1.00 95.31 108 ARG A CA 1
ATOM 814 C C . ARG A 1 108 ? 1.680 10.259 -4.693 1.00 95.31 108 ARG A C 1
ATOM 816 O O . ARG A 1 108 ? 0.769 9.541 -4.274 1.00 95.31 108 ARG A O 1
ATOM 823 N N . LEU A 1 109 ? 2.608 10.790 -3.902 1.00 93.50 109 LEU A N 1
ATOM 824 C CA . LEU A 1 109 ? 2.641 10.519 -2.460 1.00 93.50 109 LEU A CA 1
ATOM 825 C C . LEU A 1 109 ? 1.427 11.132 -1.751 1.00 93.50 109 LEU A C 1
ATOM 827 O O . LEU A 1 109 ? 0.872 10.526 -0.841 1.00 93.50 109 LEU A O 1
ATOM 831 N N . ASP A 1 110 ? 0.955 12.278 -2.230 1.00 93.56 110 ASP A N 1
ATOM 832 C CA . ASP A 1 110 ? -0.295 12.930 -1.831 1.00 93.56 110 ASP A CA 1
ATOM 833 C C . ASP A 1 110 ? -1.505 12.505 -2.691 1.00 93.56 110 ASP A C 1
ATOM 835 O O . ASP A 1 110 ? -2.572 13.118 -2.641 1.00 93.56 110 ASP A O 1
ATOM 839 N N . GLY A 1 111 ? -1.356 11.445 -3.491 1.00 94.44 111 GLY A N 1
ATOM 840 C CA . GLY A 1 111 ? -2.383 10.939 -4.394 1.00 94.44 111 GLY A CA 1
ATOM 841 C C . GLY A 1 111 ? -3.387 9.998 -3.731 1.00 94.44 111 GLY A C 1
ATOM 842 O O . GLY A 1 111 ? -3.127 9.376 -2.699 1.00 94.44 111 GLY A O 1
ATOM 843 N N . LEU A 1 112 ? -4.541 9.820 -4.379 1.00 95.44 112 LEU A N 1
ATOM 844 C CA . LEU A 1 112 ? -5.599 8.928 -3.890 1.00 95.44 112 LEU A CA 1
ATOM 845 C C . LEU A 1 112 ? -5.157 7.463 -3.822 1.00 95.44 112 LEU A C 1
ATOM 847 O O . LEU A 1 112 ? -5.486 6.775 -2.862 1.00 95.44 112 LEU A O 1
ATOM 851 N N . MET A 1 113 ? -4.343 6.996 -4.770 1.00 95.12 113 MET A N 1
ATOM 852 C CA . MET A 1 113 ? -3.850 5.611 -4.774 1.00 95.12 113 MET A CA 1
ATOM 853 C C . MET A 1 113 ? -2.993 5.254 -3.555 1.00 95.12 113 MET A C 1
ATOM 855 O O . MET A 1 113 ? -2.834 4.078 -3.230 1.00 95.12 113 MET A O 1
ATOM 859 N N . ASN A 1 114 ? -2.429 6.268 -2.900 1.00 97.38 114 ASN A N 1
ATOM 860 C CA . ASN A 1 114 ? -1.561 6.126 -1.743 1.00 97.38 114 ASN A CA 1
ATOM 861 C C . ASN A 1 114 ? -2.267 6.466 -0.425 1.00 97.38 114 ASN A C 1
ATOM 863 O O . ASN A 1 114 ? -1.672 6.313 0.635 1.00 97.38 114 ASN A O 1
ATOM 867 N N . THR A 1 115 ? -3.506 6.962 -0.463 1.00 97.06 115 THR A N 1
ATOM 868 C CA . THR A 1 115 ? -4.152 7.566 0.707 1.00 97.06 115 THR A CA 1
ATOM 869 C C . THR A 1 115 ? -5.511 6.958 0.991 1.00 97.06 115 THR A C 1
ATOM 871 O O . THR A 1 115 ? -6.246 6.580 0.081 1.00 97.06 115 THR A O 1
ATOM 874 N N . PHE A 1 116 ? -5.871 6.866 2.266 1.00 97.06 116 PHE A N 1
ATOM 875 C CA . PHE A 1 116 ? -7.174 6.395 2.730 1.00 97.06 116 PHE A CA 1
ATOM 876 C C . PHE A 1 116 ? -7.558 7.078 4.042 1.00 97.06 116 PHE A C 1
ATOM 878 O O . PHE A 1 116 ? -6.746 7.769 4.655 1.00 97.06 116 PHE A O 1
ATOM 885 N N . LEU A 1 117 ? -8.815 6.911 4.455 1.00 96.44 117 LEU A N 1
ATOM 886 C CA . LEU A 1 117 ? -9.312 7.457 5.714 1.00 96.44 117 LEU A CA 1
ATOM 887 C C . LEU A 1 117 ? -9.199 6.433 6.839 1.00 96.44 117 LEU A C 1
ATOM 889 O O . LEU A 1 117 ? -9.592 5.273 6.681 1.00 96.44 117 LEU A O 1
ATOM 893 N N . LEU A 1 118 ? -8.731 6.893 7.992 1.00 95.81 118 LEU A N 1
ATOM 894 C CA . LEU A 1 118 ? -8.644 6.113 9.220 1.00 95.81 118 LEU A CA 1
ATOM 895 C C . LEU A 1 118 ? -8.845 7.044 10.421 1.00 95.81 118 LEU A C 1
ATOM 897 O O . LEU A 1 118 ? -8.587 8.243 10.330 1.00 95.81 118 LEU A O 1
ATOM 901 N N . GLU A 1 119 ? -9.323 6.516 11.542 1.00 94.38 119 GLU A N 1
ATOM 902 C CA . GLU A 1 119 ? -9.426 7.294 12.776 1.00 94.38 119 GLU A CA 1
ATOM 903 C C . GLU A 1 119 ? -8.045 7.672 13.318 1.00 94.38 119 GLU A C 1
ATOM 905 O O . GLU A 1 119 ? -7.121 6.857 13.259 1.00 94.38 119 GLU A O 1
ATOM 910 N N . SER A 1 120 ? -7.918 8.853 13.930 1.00 93.31 120 SER A N 1
ATOM 911 C CA . SER A 1 120 ? -6.645 9.378 14.453 1.00 93.31 120 SER A CA 1
ATOM 912 C C . SER A 1 120 ? -5.909 8.373 15.348 1.00 93.31 120 SER A C 1
ATOM 914 O O . SER A 1 120 ? -4.719 8.107 15.176 1.00 93.31 120 SER A O 1
ATOM 916 N N . SER A 1 121 ? -6.633 7.732 16.273 1.00 91.75 121 SER A N 1
ATOM 917 C CA . SER A 1 121 ? -6.067 6.708 17.168 1.00 91.75 121 SER A CA 1
ATOM 918 C C . SER A 1 121 ? -5.558 5.463 16.430 1.00 91.75 121 SER A C 1
ATOM 920 O O . SER A 1 121 ? -4.534 4.890 16.808 1.00 91.75 121 SER A O 1
ATOM 922 N N . LEU A 1 122 ? -6.239 5.048 15.361 1.00 93.62 122 LEU A N 1
ATOM 923 C CA . LEU A 1 122 ? -5.848 3.902 14.547 1.00 93.62 122 LEU A CA 1
ATOM 924 C C . LEU A 1 122 ? -4.696 4.256 13.607 1.00 93.62 122 LEU A C 1
ATOM 926 O O . LEU A 1 122 ? -3.797 3.438 13.436 1.00 93.62 122 LEU A O 1
ATOM 930 N N . ARG A 1 123 ? -4.651 5.480 13.071 1.00 94.31 123 ARG A N 1
ATOM 931 C CA . ARG A 1 123 ? -3.505 5.971 12.299 1.00 94.31 123 ARG A CA 1
ATOM 932 C C . ARG A 1 123 ? -2.227 5.939 13.125 1.00 94.31 123 ARG A C 1
ATOM 934 O O . ARG A 1 123 ? -1.226 5.417 12.658 1.00 94.31 123 ARG A O 1
ATOM 941 N N . VAL A 1 124 ? -2.266 6.411 14.371 1.00 91.19 124 VAL A N 1
ATOM 942 C CA . VAL A 1 124 ? -1.103 6.349 15.275 1.00 91.19 124 VAL A CA 1
ATOM 943 C C . VAL A 1 124 ? -0.650 4.900 15.509 1.00 91.19 124 VAL A C 1
ATOM 945 O O . VAL A 1 124 ? 0.541 4.603 15.457 1.00 91.19 124 VAL A O 1
ATOM 948 N N . ASN A 1 125 ? -1.594 3.978 15.711 1.00 91.62 125 ASN A N 1
ATOM 949 C CA . ASN A 1 125 ? -1.293 2.553 15.861 1.00 91.62 125 ASN A CA 1
ATOM 950 C C . ASN A 1 125 ? -0.664 1.936 14.601 1.00 91.62 125 ASN A C 1
ATOM 952 O O . ASN A 1 125 ? 0.253 1.121 14.712 1.00 91.62 125 ASN A O 1
ATOM 956 N N . LEU A 1 126 ? -1.131 2.333 13.416 1.00 93.25 126 LEU A N 1
ATOM 957 C CA . LEU A 1 126 ? -0.602 1.854 12.144 1.00 93.25 126 LEU A CA 1
ATOM 958 C C . LEU A 1 126 ? 0.781 2.449 11.868 1.00 93.25 126 LEU A C 1
ATOM 960 O O . LEU A 1 126 ? 1.745 1.709 11.677 1.00 93.25 126 LEU A O 1
ATOM 964 N N . ASP A 1 127 ? 0.883 3.775 11.855 1.00 90.56 127 ASP A N 1
ATOM 965 C CA . ASP A 1 127 ? 2.037 4.507 11.340 1.00 90.56 127 ASP A CA 1
ATOM 966 C C . ASP A 1 127 ? 3.182 4.523 12.347 1.00 90.56 127 ASP A C 1
ATOM 968 O O . ASP A 1 127 ? 4.260 4.026 12.029 1.00 90.56 127 ASP A O 1
ATOM 972 N N . ALA A 1 128 ? 2.924 5.008 13.566 1.00 86.31 128 ALA A N 1
ATOM 973 C CA . ALA A 1 128 ? 3.961 5.232 14.572 1.00 86.31 128 ALA A CA 1
ATOM 974 C C . ALA A 1 128 ? 4.364 3.946 15.304 1.00 86.31 128 ALA A C 1
ATOM 976 O O . ALA A 1 128 ? 5.541 3.728 15.583 1.00 86.31 128 ALA A O 1
ATOM 977 N N . PHE A 1 129 ? 3.393 3.083 15.620 1.00 87.75 129 PHE A N 1
ATOM 978 C CA . PHE A 1 129 ? 3.655 1.905 16.452 1.00 87.75 129 PHE A CA 1
ATOM 979 C C . PHE A 1 129 ? 3.668 0.579 15.694 1.00 87.75 129 PHE A C 1
ATOM 981 O O . PHE A 1 129 ? 4.093 -0.428 16.266 1.00 87.75 129 PHE A O 1
ATOM 988 N N . ALA A 1 130 ? 3.201 0.542 14.442 1.00 91.81 130 ALA A N 1
ATOM 989 C CA . ALA A 1 130 ? 3.060 -0.690 13.665 1.00 91.81 130 ALA A CA 1
ATOM 990 C C . ALA A 1 130 ? 2.418 -1.832 14.483 1.00 91.81 130 ALA A C 1
ATOM 992 O O . ALA A 1 130 ? 2.900 -2.965 14.480 1.00 91.81 130 ALA A O 1
ATOM 993 N N . THR A 1 131 ? 1.390 -1.527 15.280 1.00 90.69 131 THR A N 1
ATOM 994 C CA . THR A 1 131 ? 0.749 -2.499 16.187 1.00 90.69 131 THR A CA 1
ATOM 995 C C . THR A 1 131 ? -0.261 -3.379 15.464 1.00 90.69 131 THR A C 1
ATOM 997 O O . THR A 1 131 ? -0.671 -4.410 15.995 1.00 90.69 131 THR A O 1
ATOM 1000 N N . PHE A 1 132 ? -0.629 -3.014 14.239 1.00 93.50 132 PHE A N 1
ATOM 1001 C CA . PHE A 1 132 ? -1.408 -3.823 13.315 1.00 93.50 132 PHE A CA 1
ATOM 1002 C C . PHE A 1 132 ? -0.969 -3.538 11.875 1.00 93.50 132 PHE A C 1
ATOM 1004 O O . PHE A 1 132 ? -0.247 -2.573 11.617 1.00 93.50 132 PHE A O 1
ATOM 1011 N N . MET A 1 133 ? -1.412 -4.375 10.941 1.00 94.81 133 MET A N 1
ATOM 1012 C CA . MET A 1 133 ? -1.227 -4.165 9.506 1.00 94.81 133 MET A CA 1
ATOM 1013 C C . MET A 1 133 ? -2.529 -4.349 8.733 1.00 94.81 133 MET A C 1
ATOM 1015 O O . MET A 1 133 ? -3.431 -5.079 9.157 1.00 94.81 133 MET A O 1
ATOM 1019 N N . ILE A 1 134 ? -2.578 -3.707 7.568 1.00 95.88 134 ILE A N 1
ATOM 1020 C CA . ILE A 1 134 ? -3.616 -3.862 6.551 1.00 95.88 134 ILE A CA 1
ATOM 1021 C C . ILE A 1 134 ? -2.957 -4.561 5.361 1.00 95.88 134 ILE A C 1
ATOM 1023 O O . ILE A 1 134 ? -1.938 -4.088 4.866 1.00 95.88 134 ILE A O 1
ATOM 1027 N N . HIS A 1 135 ? -3.510 -5.684 4.906 1.00 95.25 135 HIS A N 1
ATOM 1028 C CA . HIS A 1 135 ? -2.959 -6.455 3.788 1.00 95.25 135 HIS A CA 1
ATOM 1029 C C . HIS A 1 135 ? -4.087 -7.064 2.939 1.00 95.25 135 HIS A C 1
ATOM 1031 O O . HIS A 1 135 ? -5.221 -7.173 3.382 1.00 95.25 135 HIS A O 1
ATOM 1037 N N . MET A 1 136 ? -3.793 -7.499 1.715 1.00 95.56 136 MET A N 1
ATOM 1038 C CA . MET A 1 136 ? -4.632 -8.456 0.975 1.00 95.56 136 MET A CA 1
ATOM 1039 C C . MET A 1 136 ? -4.619 -9.859 1.628 1.00 95.56 136 MET A C 1
ATOM 1041 O O . MET A 1 136 ? -3.589 -10.253 2.196 1.00 95.56 136 MET A O 1
ATOM 1045 N N . PRO A 1 137 ? -5.683 -10.669 1.484 1.00 94.12 137 PRO A N 1
ATOM 1046 C CA . PRO A 1 137 ? -5.652 -12.079 1.864 1.00 94.12 137 PRO A CA 1
ATOM 1047 C C . PRO A 1 137 ? -4.502 -12.832 1.182 1.00 94.12 137 PRO A C 1
ATOM 1049 O O . PRO A 1 137 ? -4.165 -12.561 0.028 1.00 94.12 137 PRO A O 1
ATOM 1052 N N . LEU A 1 138 ? -3.918 -13.822 1.864 1.00 91.38 138 LEU A N 1
ATOM 1053 C CA . LEU A 1 138 ? -2.687 -14.493 1.417 1.00 91.38 138 LEU A CA 1
ATOM 1054 C C . LEU A 1 138 ? -2.799 -15.085 0.002 1.00 91.38 138 LEU A C 1
ATOM 1056 O O . LEU A 1 138 ? -1.854 -15.020 -0.778 1.00 91.38 138 LEU A O 1
ATOM 1060 N N . LEU A 1 139 ? -3.967 -15.626 -0.360 1.00 91.69 139 LEU A N 1
ATOM 1061 C CA . LEU A 1 139 ? -4.208 -16.168 -1.700 1.00 91.69 139 LEU A CA 1
ATOM 1062 C C . LEU A 1 139 ? -4.224 -15.078 -2.783 1.00 91.69 139 LEU A C 1
ATOM 1064 O O . LEU A 1 139 ? -3.740 -15.307 -3.890 1.00 91.69 139 LEU A O 1
ATOM 1068 N N . GLU A 1 140 ? -4.797 -13.914 -2.485 1.00 94.25 140 GLU A N 1
ATOM 1069 C CA . GLU A 1 140 ? -4.797 -12.759 -3.387 1.00 94.25 140 GLU A CA 1
ATOM 1070 C C . GLU A 1 140 ? -3.377 -12.207 -3.536 1.00 94.25 140 GLU A C 1
ATOM 1072 O O . GLU A 1 140 ? -2.921 -11.980 -4.656 1.00 94.25 140 GLU A O 1
ATOM 1077 N N . PHE A 1 141 ? -2.632 -12.128 -2.432 1.00 95.00 141 PHE A N 1
ATOM 1078 C CA . PHE A 1 141 ? -1.236 -11.713 -2.457 1.00 95.00 141 PHE A CA 1
ATOM 1079 C C . PHE A 1 141 ? -0.342 -12.667 -3.260 1.00 95.00 141 PHE A C 1
ATOM 1081 O O . PHE A 1 141 ? 0.431 -12.228 -4.105 1.00 95.00 141 PHE A O 1
ATOM 1088 N N . ALA A 1 142 ? -0.497 -13.981 -3.086 1.00 94.06 142 ALA A N 1
ATOM 1089 C CA . ALA A 1 142 ? 0.244 -14.963 -3.874 1.00 94.06 142 ALA A CA 1
ATOM 1090 C C . ALA A 1 142 ? -0.035 -14.820 -5.383 1.00 94.06 142 ALA A C 1
ATOM 1092 O O . ALA A 1 142 ? 0.889 -14.904 -6.191 1.00 94.06 142 ALA A O 1
ATOM 1093 N N . ARG A 1 143 ? -1.290 -14.544 -5.772 1.00 94.12 143 ARG A N 1
ATOM 1094 C CA . ARG A 1 143 ? -1.656 -14.276 -7.176 1.00 94.12 143 ARG A CA 1
ATOM 1095 C C . ARG A 1 143 ? -1.015 -12.997 -7.707 1.00 94.12 143 ARG A C 1
ATOM 1097 O O . ARG A 1 143 ? -0.579 -12.994 -8.856 1.00 94.12 143 ARG A O 1
ATOM 1104 N N . LEU A 1 144 ? -0.948 -11.945 -6.889 1.00 95.12 144 LEU A N 1
ATOM 1105 C CA . LEU A 1 144 ? -0.254 -10.701 -7.223 1.00 95.12 144 LEU A CA 1
ATOM 1106 C C . LEU A 1 144 ? 1.236 -10.963 -7.489 1.00 95.12 144 LEU A C 1
ATOM 1108 O O . LEU A 1 144 ? 1.750 -10.544 -8.525 1.00 95.12 144 LEU A O 1
ATOM 1112 N N . CYS A 1 145 ? 1.909 -11.711 -6.608 1.00 95.31 145 CYS A N 1
ATOM 1113 C CA . CYS A 1 145 ? 3.313 -12.092 -6.787 1.00 95.31 145 CYS A CA 1
ATOM 1114 C C . CYS A 1 145 ? 3.522 -12.926 -8.056 1.00 95.31 145 CYS A C 1
ATOM 1116 O O . CYS A 1 145 ? 4.432 -12.657 -8.836 1.00 95.31 145 CYS A O 1
ATOM 1118 N N . ASP A 1 146 ? 2.654 -13.909 -8.305 1.00 94.94 146 ASP A N 1
ATOM 1119 C CA . ASP A 1 146 ? 2.710 -14.722 -9.520 1.00 94.94 146 ASP A CA 1
ATOM 1120 C C . ASP A 1 146 ? 2.521 -13.892 -10.794 1.00 94.94 146 ASP A C 1
ATOM 1122 O O . ASP A 1 146 ? 3.167 -14.169 -11.807 1.00 94.94 146 ASP A O 1
ATOM 1126 N N . GLN A 1 147 ? 1.638 -12.890 -10.766 1.00 95.88 147 GLN A N 1
ATOM 1127 C CA . GLN A 1 147 ? 1.463 -11.978 -11.890 1.00 95.88 147 GLN A CA 1
ATOM 1128 C C . GLN A 1 147 ? 2.715 -11.121 -12.097 1.00 95.88 147 GLN A C 1
ATOM 1130 O O . GLN A 1 147 ? 3.239 -11.086 -13.208 1.00 95.88 147 GLN A O 1
ATOM 1135 N N . LEU A 1 148 ? 3.234 -10.505 -11.031 1.00 95.88 148 LEU A N 1
ATOM 1136 C CA . LEU A 1 148 ? 4.429 -9.663 -11.095 1.00 95.88 148 LEU A CA 1
ATOM 1137 C C . LEU A 1 148 ? 5.650 -10.443 -11.599 1.00 95.88 148 LEU A C 1
ATOM 1139 O O . LEU A 1 148 ? 6.406 -9.938 -12.425 1.00 95.88 148 LEU A O 1
ATOM 1143 N N . ARG A 1 149 ? 5.799 -11.706 -11.187 1.00 96.31 149 ARG A N 1
ATOM 1144 C CA . ARG A 1 149 ? 6.831 -12.607 -11.710 1.00 96.31 149 ARG A CA 1
ATOM 1145 C C . ARG A 1 149 ? 6.718 -12.800 -13.222 1.00 96.31 149 ARG A C 1
ATOM 1147 O O . ARG A 1 149 ? 7.717 -12.654 -13.917 1.00 96.31 149 ARG A O 1
ATOM 1154 N N . ARG A 1 150 ? 5.522 -13.090 -13.747 1.00 96.00 150 ARG A N 1
ATOM 1155 C CA . ARG A 1 150 ? 5.317 -13.247 -15.203 1.00 96.00 150 ARG A CA 1
ATOM 1156 C C . ARG A 1 150 ? 5.599 -11.953 -15.962 1.00 96.00 150 ARG A C 1
ATOM 1158 O O . ARG A 1 150 ? 6.157 -11.997 -17.056 1.00 96.00 150 ARG A O 1
ATOM 1165 N N . ASP A 1 151 ? 5.231 -10.815 -15.385 1.00 96.00 151 ASP A N 1
ATOM 1166 C CA . ASP A 1 151 ? 5.470 -9.506 -15.992 1.00 96.00 151 ASP A CA 1
ATOM 1167 C C . ASP A 1 151 ? 6.971 -9.182 -16.029 1.00 96.00 151 ASP A C 1
ATOM 1169 O O . ASP A 1 151 ? 7.476 -8.691 -17.042 1.00 96.00 151 ASP A O 1
ATOM 1173 N N . ASN A 1 152 ? 7.709 -9.548 -14.978 1.00 96.12 152 ASN A N 1
ATOM 1174 C CA . ASN A 1 152 ? 9.168 -9.465 -14.929 1.00 96.12 152 ASN A CA 1
ATOM 1175 C C . ASN A 1 152 ? 9.845 -10.416 -15.927 1.00 96.12 152 ASN A C 1
ATOM 1177 O O . ASN A 1 152 ? 10.763 -9.998 -16.628 1.00 96.12 152 ASN A O 1
ATOM 1181 N N . GLU A 1 153 ? 9.374 -11.661 -16.059 1.00 95.62 153 GLU A N 1
ATOM 1182 C CA . GLU A 1 153 ? 9.853 -12.613 -17.074 1.00 95.62 153 GLU A CA 1
ATOM 1183 C C . GLU A 1 153 ? 9.649 -12.043 -18.492 1.00 95.62 153 GLU A C 1
ATOM 1185 O O . GLU A 1 153 ? 10.577 -12.002 -19.302 1.00 95.62 153 GLU A O 1
ATOM 1190 N N . ALA A 1 154 ? 8.456 -11.513 -18.783 1.00 95.00 154 ALA A N 1
ATOM 1191 C CA . ALA A 1 154 ? 8.149 -10.883 -20.066 1.00 95.00 154 ALA A CA 1
ATOM 1192 C C . ALA A 1 154 ? 8.965 -9.602 -20.310 1.00 95.00 154 ALA A C 1
ATOM 1194 O O . ALA A 1 154 ? 9.331 -9.290 -21.448 1.00 95.00 154 ALA A O 1
ATOM 1195 N N . TRP A 1 155 ? 9.248 -8.832 -19.259 1.00 94.62 155 TRP A N 1
ATOM 1196 C CA . TRP A 1 155 ? 10.135 -7.680 -19.339 1.00 94.62 155 TRP A CA 1
ATOM 1197 C C . TRP A 1 155 ? 11.571 -8.104 -19.647 1.00 94.62 155 TRP A C 1
ATOM 1199 O O . TRP A 1 155 ? 12.165 -7.555 -20.574 1.00 94.62 155 TRP A O 1
ATOM 1209 N N . ALA A 1 156 ? 12.085 -9.128 -18.966 1.00 94.38 156 ALA A N 1
ATOM 1210 C CA . ALA A 1 156 ? 13.421 -9.656 -19.199 1.00 94.38 156 ALA A CA 1
ATOM 1211 C C . ALA A 1 156 ? 13.604 -10.158 -20.637 1.00 94.38 156 ALA A C 1
ATOM 1213 O O . ALA A 1 156 ? 14.593 -9.817 -21.285 1.00 94.38 156 ALA A O 1
ATOM 1214 N N . GLU A 1 157 ? 12.628 -10.886 -21.188 1.00 94.69 157 GLU A N 1
ATOM 1215 C CA . GLU A 1 157 ? 12.679 -11.317 -22.591 1.00 94.69 157 GLU A CA 1
ATOM 1216 C C . GLU A 1 157 ? 12.709 -10.132 -23.566 1.00 94.69 157 GLU A C 1
ATOM 1218 O O . GLU A 1 157 ? 13.491 -10.124 -24.518 1.00 94.69 157 GLU A O 1
ATOM 1223 N N . ARG A 1 158 ? 11.914 -9.082 -23.322 1.00 94.38 158 ARG A N 1
ATOM 1224 C CA . ARG A 1 158 ? 11.944 -7.871 -24.159 1.00 94.38 158 ARG A CA 1
ATOM 1225 C C . ARG A 1 158 ? 13.266 -7.113 -24.024 1.00 94.38 158 ARG A C 1
ATOM 1227 O O . ARG A 1 158 ? 13.781 -6.633 -25.036 1.00 94.38 158 ARG A O 1
ATOM 1234 N N . ALA A 1 159 ? 13.836 -7.062 -22.822 1.00 93.88 159 ALA A N 1
ATOM 1235 C CA . ALA A 1 159 ? 15.099 -6.387 -22.536 1.00 93.88 159 ALA A CA 1
ATOM 1236 C C . ALA A 1 159 ? 16.291 -6.990 -23.306 1.00 93.88 159 ALA A C 1
ATOM 1238 O O . ALA A 1 159 ? 17.171 -6.253 -23.752 1.00 93.88 159 ALA A O 1
ATOM 1239 N N . LYS A 1 160 ? 16.282 -8.306 -23.582 1.00 92.88 160 LYS A N 1
ATOM 1240 C CA . LYS A 1 160 ? 17.296 -8.975 -24.433 1.00 92.88 160 LYS A CA 1
ATOM 1241 C C . LYS A 1 160 ? 17.362 -8.412 -25.859 1.00 92.88 160 LYS A C 1
ATOM 1243 O O . LYS A 1 160 ? 18.411 -8.432 -26.517 1.00 92.88 160 LYS A O 1
ATOM 1248 N N . HIS A 1 161 ? 16.227 -7.940 -26.369 1.00 92.69 161 HIS A N 1
ATOM 1249 C CA . HIS A 1 161 ? 16.110 -7.392 -27.720 1.00 92.69 161 HIS A CA 1
ATOM 1250 C C . HIS A 1 161 ? 16.200 -5.868 -27.740 1.00 92.69 161 HIS A C 1
ATOM 1252 O O . HIS A 1 161 ? 16.778 -5.309 -28.672 1.00 92.69 161 HIS A O 1
ATOM 1258 N N . ASN A 1 162 ? 15.661 -5.217 -26.713 1.00 92.94 162 ASN A N 1
ATOM 1259 C CA . ASN A 1 162 ? 15.664 -3.777 -26.532 1.00 92.94 162 ASN A CA 1
ATOM 1260 C C . ASN A 1 162 ? 16.069 -3.452 -25.084 1.00 92.94 162 ASN A C 1
ATOM 1262 O O . ASN A 1 162 ? 15.204 -3.499 -24.213 1.00 92.94 162 ASN A O 1
ATOM 1266 N N . PRO A 1 163 ? 17.334 -3.073 -24.822 1.00 88.69 163 PRO A N 1
ATOM 1267 C CA . PRO A 1 163 ? 17.785 -2.707 -23.477 1.00 88.69 163 PRO A CA 1
ATOM 1268 C C . PRO A 1 163 ? 16.994 -1.559 -22.834 1.00 88.69 163 PRO A C 1
ATOM 1270 O O . PRO A 1 163 ? 16.963 -1.455 -21.617 1.00 88.69 163 PRO A O 1
ATOM 1273 N N . GLY A 1 164 ? 16.335 -0.713 -23.637 1.00 89.44 164 GLY A N 1
ATOM 1274 C CA . GLY A 1 164 ? 15.442 0.346 -23.161 1.00 89.44 164 GLY A CA 1
ATOM 1275 C C . GLY A 1 164 ? 13.982 -0.089 -22.999 1.00 89.44 164 GLY A C 1
ATOM 1276 O O . GLY A 1 164 ? 13.104 0.764 -22.929 1.00 89.44 164 GLY A O 1
ATOM 1277 N N . ALA A 1 165 ? 13.678 -1.391 -23.028 1.00 91.88 165 ALA A N 1
ATOM 1278 C CA . ALA A 1 165 ? 12.328 -1.873 -22.764 1.00 91.88 165 ALA A CA 1
ATOM 1279 C C . ALA A 1 165 ? 11.936 -1.561 -21.314 1.00 91.88 165 ALA A C 1
ATOM 1281 O O . ALA A 1 165 ? 12.689 -1.863 -20.394 1.00 91.88 165 ALA A O 1
ATOM 1282 N N . GLU A 1 166 ? 10.740 -1.017 -21.109 1.00 91.50 166 GLU A N 1
ATOM 1283 C CA . GLU A 1 166 ? 10.191 -0.767 -19.774 1.00 91.50 166 GLU A CA 1
ATOM 1284 C C . GLU A 1 166 ? 9.376 -1.956 -19.253 1.00 91.50 166 GLU A C 1
ATOM 1286 O O . GLU A 1 166 ? 8.787 -2.732 -20.028 1.00 91.50 166 GLU A O 1
ATOM 1291 N N . ARG A 1 167 ? 9.282 -2.060 -17.921 1.00 92.62 167 ARG A N 1
ATOM 1292 C CA . ARG A 1 167 ? 8.346 -2.972 -17.263 1.00 92.62 167 ARG A CA 1
ATOM 1293 C C . ARG A 1 167 ? 6.918 -2.596 -17.643 1.00 92.62 167 ARG A C 1
ATOM 1295 O O . ARG A 1 167 ? 6.512 -1.448 -17.491 1.00 92.62 167 ARG A O 1
ATOM 1302 N N . ILE A 1 168 ? 6.170 -3.587 -18.119 1.00 93.25 168 ILE A N 1
ATOM 1303 C CA . ILE A 1 168 ? 4.733 -3.473 -18.364 1.00 93.25 168 ILE A CA 1
ATOM 1304 C C . ILE A 1 168 ? 4.063 -4.468 -17.431 1.00 93.25 168 ILE A C 1
ATOM 1306 O O . ILE A 1 168 ? 4.324 -5.665 -17.528 1.00 93.25 168 ILE A O 1
ATOM 1310 N N . LEU A 1 169 ? 3.236 -3.955 -16.532 1.00 91.62 169 LEU A N 1
ATOM 1311 C CA . LEU A 1 169 ? 2.372 -4.749 -15.676 1.00 91.62 169 LEU A CA 1
ATOM 1312 C C . LEU A 1 169 ? 1.214 -5.321 -16.505 1.00 91.62 169 LEU A C 1
ATOM 1314 O O . LEU A 1 169 ? 0.811 -4.742 -17.517 1.00 91.62 169 LEU A O 1
ATOM 1318 N N . GLY A 1 170 ? 0.691 -6.473 -16.099 1.00 83.31 170 GLY A N 1
ATOM 1319 C CA . GLY A 1 170 ? -0.409 -7.164 -16.761 1.00 83.31 170 GLY A CA 1
ATOM 1320 C C . GLY A 1 170 ? -1.707 -6.349 -16.817 1.00 83.31 170 GLY A C 1
ATOM 1321 O O . GLY A 1 170 ? -1.763 -5.161 -16.506 1.00 83.31 170 GLY A O 1
ATOM 1322 N N . SER A 1 171 ? -2.800 -6.994 -17.237 1.00 75.06 171 SER A N 1
ATOM 1323 C CA . SER A 1 171 ? -4.096 -6.312 -17.334 1.00 75.06 171 SER A CA 1
ATOM 1324 C C . SER A 1 171 ? -4.482 -5.656 -16.008 1.00 75.06 171 SER A C 1
ATOM 1326 O O . SER A 1 171 ? -4.265 -6.249 -14.954 1.00 75.06 171 SER A O 1
ATOM 1328 N N . ALA A 1 172 ? -5.130 -4.493 -16.063 1.00 63.06 172 ALA A N 1
ATOM 1329 C CA . ALA A 1 172 ? -5.483 -3.725 -14.869 1.00 63.06 172 ALA A CA 1
ATOM 1330 C C . ALA A 1 172 ? -6.313 -4.521 -13.831 1.00 63.06 172 ALA A C 1
ATOM 1332 O O . ALA A 1 172 ? -6.218 -4.247 -12.645 1.00 63.06 172 ALA A O 1
ATOM 1333 N N . ASN A 1 173 ? -7.042 -5.575 -14.232 1.00 72.00 173 ASN A N 1
ATOM 1334 C CA . ASN A 1 173 ? -7.777 -6.445 -13.297 1.00 72.00 173 ASN A CA 1
ATOM 1335 C C . ASN A 1 173 ? -6.858 -7.281 -12.384 1.00 72.00 173 ASN A C 1
ATOM 1337 O O . ASN A 1 173 ? -7.306 -7.757 -11.344 1.00 72.00 173 ASN A O 1
ATOM 1341 N N . SER A 1 174 ? -5.611 -7.525 -12.791 1.00 81.75 174 SER A N 1
ATOM 1342 C CA . SER A 1 174 ? -4.656 -8.338 -12.029 1.00 81.75 174 SER A CA 1
ATOM 1343 C C . SER A 1 174 ? -4.034 -7.576 -10.856 1.00 81.75 174 SER A C 1
ATOM 1345 O O . SER A 1 174 ? -3.436 -8.196 -9.982 1.00 81.75 174 SER A O 1
ATOM 1347 N N . TYR A 1 175 ? -4.191 -6.250 -10.844 1.00 89.38 175 TYR A N 1
ATOM 1348 C CA . TYR A 1 175 ? -3.671 -5.322 -9.843 1.00 89.38 175 TYR A CA 1
ATOM 1349 C C . TYR A 1 175 ? -4.821 -4.534 -9.198 1.00 89.38 175 TYR A C 1
ATOM 1351 O O . TYR A 1 175 ? -4.728 -3.329 -8.984 1.00 89.38 175 TYR A O 1
ATOM 1359 N N . GLU A 1 176 ? -5.921 -5.221 -8.887 1.00 90.38 176 GLU A N 1
ATOM 1360 C CA . GLU A 1 176 ? -7.043 -4.656 -8.137 1.00 90.38 176 GLU A CA 1
ATOM 1361 C C . GLU A 1 176 ? -7.210 -5.370 -6.802 1.00 90.38 176 GLU A C 1
ATOM 1363 O O . GLU A 1 176 ? -7.277 -6.597 -6.759 1.00 90.38 176 GLU A O 1
ATOM 1368 N N . ILE A 1 177 ? -7.340 -4.581 -5.734 1.00 92.44 177 ILE A N 1
ATOM 1369 C CA . ILE A 1 177 ? -7.652 -5.085 -4.398 1.00 92.44 177 ILE A CA 1
ATOM 1370 C C . ILE A 1 177 ? -9.125 -5.495 -4.372 1.00 92.44 177 ILE A C 1
ATOM 1372 O O . ILE A 1 177 ? -10.022 -4.660 -4.525 1.00 92.44 177 ILE A O 1
ATOM 1376 N N . GLN A 1 178 ? -9.380 -6.781 -4.160 1.00 91.81 178 GLN A N 1
ATOM 1377 C CA . GLN A 1 178 ? -10.732 -7.317 -4.003 1.00 91.81 178 GLN A CA 1
ATOM 1378 C C . GLN A 1 178 ? -11.132 -7.363 -2.535 1.00 91.81 178 GLN A C 1
ATOM 1380 O O . GLN A 1 178 ? -12.291 -7.114 -2.194 1.00 91.81 178 GLN A O 1
ATOM 1385 N N . CYS A 1 179 ? -10.175 -7.676 -1.667 1.00 93.44 179 CYS A N 1
ATOM 1386 C CA . CYS A 1 179 ? -10.415 -7.906 -0.258 1.00 93.44 179 CYS A CA 1
ATOM 1387 C C . CYS A 1 179 ? -9.261 -7.368 0.594 1.00 93.44 179 CYS A C 1
ATOM 1389 O O . CYS A 1 179 ? -8.112 -7.309 0.159 1.00 93.44 179 CYS A O 1
ATOM 1391 N N . LEU A 1 180 ? -9.590 -6.957 1.817 1.00 94.88 180 LEU A N 1
ATOM 1392 C CA . LEU A 1 180 ? -8.636 -6.514 2.823 1.00 94.88 180 LEU A CA 1
ATOM 1393 C C . LEU A 1 180 ? -8.749 -7.401 4.061 1.00 94.88 180 LEU A C 1
ATOM 1395 O O . LEU A 1 180 ? -9.848 -7.653 4.557 1.00 94.88 180 LEU A O 1
ATOM 1399 N N . SER A 1 181 ? -7.597 -7.801 4.576 1.00 93.56 181 SER A N 1
ATOM 1400 C CA . SER A 1 181 ? -7.392 -8.533 5.818 1.00 93.56 181 SER A CA 1
ATOM 1401 C C . SER A 1 181 ? -6.584 -7.659 6.780 1.00 93.56 181 SER A C 1
ATOM 1403 O O . SER A 1 181 ? -5.619 -6.992 6.398 1.00 93.56 181 SER A O 1
ATOM 1405 N N . PHE A 1 182 ? -6.981 -7.662 8.046 1.00 93.31 182 PHE A N 1
ATOM 1406 C CA . PHE A 1 182 ? -6.385 -6.849 9.101 1.00 93.31 182 PHE A CA 1
ATOM 1407 C C . PHE A 1 182 ? -5.807 -7.777 10.160 1.00 93.31 182 PHE A C 1
ATOM 1409 O O . PHE A 1 182 ? -6.493 -8.691 10.619 1.00 93.31 182 PHE A O 1
ATOM 1416 N N . TYR A 1 183 ? -4.566 -7.536 10.571 1.00 91.88 183 TYR A N 1
ATOM 1417 C CA . TYR A 1 183 ? -3.860 -8.387 11.530 1.00 91.88 183 TYR A CA 1
ATOM 1418 C C . TYR A 1 183 ? -3.299 -7.549 12.662 1.00 91.88 183 TYR A C 1
ATOM 1420 O O . TYR A 1 183 ? -2.654 -6.534 12.409 1.00 91.88 183 TYR A O 1
ATOM 1428 N N . ALA A 1 184 ? -3.507 -7.990 13.899 1.00 90.88 184 ALA A N 1
ATOM 1429 C CA . ALA A 1 184 ? -2.785 -7.431 15.028 1.00 90.88 184 ALA A CA 1
ATOM 1430 C C . ALA A 1 184 ? -1.336 -7.931 14.965 1.00 90.88 184 ALA A C 1
ATOM 1432 O O . ALA A 1 184 ? -1.101 -9.121 14.797 1.00 90.88 184 ALA A O 1
ATOM 1433 N N . LEU A 1 185 ? -0.379 -7.022 15.112 1.00 88.38 185 LEU A N 1
ATOM 1434 C CA . LEU A 1 185 ? 1.057 -7.310 15.179 1.00 88.38 185 LEU A CA 1
ATOM 1435 C C . LEU A 1 185 ? 1.617 -7.104 16.589 1.00 88.38 185 LEU A C 1
ATOM 1437 O O . LEU A 1 185 ? 2.795 -7.311 16.827 1.00 88.38 185 LEU A O 1
ATOM 1441 N N . SER A 1 186 ? 0.798 -6.640 17.531 1.00 86.25 186 SER A N 1
ATOM 1442 C CA . SER A 1 186 ? 1.210 -6.465 18.916 1.00 86.25 186 SER A CA 1
ATOM 1443 C C . SER A 1 186 ? 0.011 -6.602 19.855 1.00 86.25 186 SER A C 1
ATOM 1445 O O . SER A 1 186 ? -1.069 -6.086 19.541 1.00 86.25 186 SER A O 1
ATOM 1447 N N . PRO A 1 187 ? 0.184 -7.199 21.051 1.00 80.94 187 PRO A N 1
ATOM 1448 C CA . PRO A 1 187 ? -0.820 -7.138 22.113 1.00 80.94 187 PRO A CA 1
ATOM 1449 C C . PRO A 1 187 ? -1.220 -5.701 22.492 1.00 80.94 187 PRO A C 1
ATOM 1451 O O . PRO A 1 187 ? -2.315 -5.485 23.010 1.00 80.94 187 PRO A O 1
ATOM 1454 N N . ALA A 1 188 ? -0.351 -4.716 22.233 1.00 84.75 188 ALA A N 1
ATOM 1455 C CA . ALA A 1 188 ? -0.603 -3.308 22.531 1.00 84.75 188 ALA A CA 1
ATOM 1456 C C . ALA A 1 188 ? -1.693 -2.679 21.647 1.00 84.75 188 ALA A C 1
ATOM 1458 O O . ALA A 1 188 ? -2.267 -1.669 22.045 1.00 84.75 188 ALA A O 1
ATOM 1459 N N . PHE A 1 189 ? -2.011 -3.273 20.487 1.00 85.06 189 PHE A N 1
ATOM 1460 C CA . PHE A 1 189 ? -3.049 -2.754 19.592 1.00 85.06 189 PHE A CA 1
ATOM 1461 C C . PHE A 1 189 ? -4.421 -2.678 20.274 1.00 85.06 189 PHE A C 1
ATOM 1463 O O . PHE A 1 189 ? -5.142 -1.692 20.144 1.00 85.06 189 PHE A O 1
ATOM 1470 N N . LEU A 1 190 ? -4.772 -3.726 21.024 1.00 80.44 190 LEU A N 1
ATOM 1471 C CA . LEU A 1 190 ? -6.007 -3.808 21.796 1.00 80.44 190 LEU A CA 1
ATOM 1472 C C . LEU A 1 190 ? -5.722 -4.412 23.170 1.00 80.44 190 LEU A C 1
ATOM 1474 O O . LEU A 1 190 ? -5.807 -5.633 23.338 1.00 80.44 190 LEU A O 1
ATOM 1478 N N . PRO A 1 191 ? -5.399 -3.576 24.172 1.00 69.06 191 PRO A N 1
ATOM 1479 C CA . PRO A 1 191 ? -5.047 -4.076 25.487 1.00 69.06 191 PRO A CA 1
ATOM 1480 C C . PRO A 1 191 ? -6.225 -4.821 26.131 1.00 69.06 191 PRO A C 1
ATOM 1482 O O . PRO A 1 191 ? -7.367 -4.361 26.127 1.00 69.06 191 PRO A O 1
ATOM 1485 N N . ASN A 1 192 ? -5.919 -5.990 26.701 1.00 62.66 192 ASN A N 1
ATOM 1486 C CA . ASN A 1 192 ? -6.713 -6.741 27.680 1.00 62.66 192 ASN A CA 1
ATOM 1487 C C . ASN A 1 192 ? -8.244 -6.699 27.499 1.00 62.66 192 ASN A C 1
ATOM 1489 O O . ASN A 1 192 ? -8.982 -6.280 28.389 1.00 62.66 192 ASN A O 1
ATOM 1493 N N . GLY A 1 193 ? -8.732 -7.214 26.367 1.00 60.59 193 GLY A N 1
ATOM 1494 C CA . GLY A 1 193 ? -10.165 -7.442 26.145 1.00 60.59 193 GLY A CA 1
ATOM 1495 C C . GLY A 1 193 ? -10.929 -6.261 25.549 1.00 60.59 193 GLY A C 1
ATOM 1496 O O . GLY A 1 193 ? -12.149 -6.358 25.412 1.00 60.59 193 GLY A O 1
ATOM 1497 N N . ALA A 1 194 ? -10.233 -5.191 25.153 1.00 74.31 194 ALA A N 1
ATOM 1498 C CA . ALA A 1 194 ? -10.802 -4.167 24.289 1.00 74.31 194 ALA A CA 1
ATOM 1499 C C . ALA A 1 194 ? -11.313 -4.781 22.970 1.00 74.31 194 ALA A C 1
ATOM 1501 O O . ALA A 1 194 ? -10.763 -5.756 22.452 1.00 74.31 194 ALA A O 1
ATOM 1502 N N . THR A 1 195 ? -12.392 -4.210 22.440 1.00 80.50 195 THR A N 1
ATOM 1503 C CA . THR A 1 195 ? -12.963 -4.583 21.138 1.00 80.50 195 THR A CA 1
ATOM 1504 C C . THR A 1 195 ? -12.926 -3.368 20.235 1.00 80.50 195 THR A C 1
ATOM 1506 O O . THR A 1 195 ? -13.061 -2.241 20.718 1.00 80.50 195 THR A O 1
ATOM 1509 N N . ILE A 1 196 ? -12.774 -3.595 18.934 1.00 83.12 196 ILE A N 1
ATOM 1510 C CA . ILE A 1 196 ? -12.944 -2.532 17.945 1.00 83.12 196 ILE A CA 1
ATOM 1511 C C . ILE A 1 196 ? -14.337 -2.683 17.344 1.00 83.12 196 ILE A C 1
ATOM 1513 O O . ILE A 1 196 ? -14.687 -3.781 16.900 1.00 83.12 196 ILE A O 1
ATOM 1517 N N . PRO A 1 197 ? -15.150 -1.614 17.340 1.00 84.25 197 PRO A N 1
ATOM 1518 C CA . PRO A 1 197 ? -16.417 -1.624 16.634 1.00 84.25 197 PRO A CA 1
ATOM 1519 C C . PRO A 1 197 ? -16.142 -1.599 15.129 1.00 84.25 197 PRO A C 1
ATOM 1521 O O . PRO A 1 197 ? -15.634 -0.614 14.598 1.00 84.25 197 PRO A O 1
ATOM 1524 N N . ILE A 1 198 ? -16.484 -2.682 14.437 1.00 85.56 198 ILE A N 1
ATOM 1525 C CA . ILE A 1 198 ? -16.344 -2.788 12.985 1.00 85.56 198 ILE A CA 1
ATOM 1526 C C . ILE A 1 198 ? -17.747 -2.856 12.390 1.00 85.56 198 ILE A C 1
ATOM 1528 O O . ILE A 1 198 ? -18.530 -3.748 12.716 1.00 85.56 198 ILE A O 1
ATOM 1532 N N . LEU A 1 199 ? -18.089 -1.912 11.511 1.00 82.94 199 LEU A N 1
ATOM 1533 C CA . LEU A 1 199 ? -19.358 -1.972 10.794 1.00 82.94 199 LEU A CA 1
ATOM 1534 C C . LEU A 1 199 ? -19.360 -3.175 9.838 1.00 82.94 199 LEU A C 1
ATOM 1536 O O . LEU A 1 199 ? -18.419 -3.307 9.040 1.00 82.94 199 LEU A O 1
ATOM 1540 N N . PRO A 1 200 ? -20.416 -4.009 9.859 1.00 78.75 200 PRO A N 1
ATOM 1541 C CA . PRO A 1 200 ? -20.620 -5.053 8.861 1.00 78.75 200 PRO A CA 1
ATOM 1542 C C . PRO A 1 200 ? -20.627 -4.481 7.441 1.00 78.75 200 PRO A C 1
ATOM 1544 O O . PRO A 1 200 ? -21.069 -3.352 7.222 1.00 78.75 200 PRO A O 1
ATOM 1547 N N . ASN A 1 201 ? -20.166 -5.255 6.456 1.00 73.75 201 ASN A N 1
ATOM 1548 C CA . ASN A 1 201 ? -19.986 -4.759 5.086 1.00 73.75 201 ASN A CA 1
ATOM 1549 C C . ASN A 1 201 ? -21.293 -4.236 4.452 1.00 73.75 201 ASN A C 1
ATOM 1551 O O . ASN A 1 201 ? -21.305 -3.206 3.784 1.00 73.75 201 ASN A O 1
ATOM 1555 N N . GLU A 1 202 ? -22.421 -4.886 4.740 1.00 74.00 202 GLU A N 1
ATOM 1556 C CA . GLU A 1 202 ? -23.769 -4.457 4.329 1.00 74.00 202 GLU A CA 1
ATOM 1557 C C . GLU A 1 202 ? -24.189 -3.078 4.868 1.00 74.00 202 GLU A C 1
ATOM 1559 O O . GLU A 1 202 ? -25.075 -2.428 4.314 1.00 74.00 202 GLU A O 1
ATOM 1564 N N . HIS A 1 203 ? -23.516 -2.600 5.914 1.00 76.00 203 HIS A N 1
ATOM 1565 C CA . HIS A 1 203 ? -23.725 -1.297 6.540 1.00 76.00 203 HIS A CA 1
ATOM 1566 C C . HIS A 1 203 ? -22.666 -0.256 6.148 1.00 76.00 203 HIS A C 1
ATOM 1568 O O . HIS A 1 203 ? -22.740 0.895 6.582 1.00 76.00 203 HIS A O 1
ATOM 1574 N N . ARG A 1 204 ? -21.705 -0.625 5.290 1.00 75.25 204 ARG A N 1
ATOM 1575 C CA . ARG A 1 204 ? -20.662 0.274 4.765 1.00 75.25 204 ARG A CA 1
ATOM 1576 C C . ARG A 1 204 ? -21.059 0.991 3.478 1.00 75.25 204 ARG A C 1
ATOM 1578 O O . ARG A 1 204 ? -20.222 1.639 2.863 1.00 75.25 204 ARG A O 1
ATOM 1585 N N . THR A 1 205 ? -22.322 0.916 3.060 1.00 75.25 205 THR A N 1
ATOM 1586 C CA . THR A 1 205 ? -22.790 1.620 1.858 1.00 75.25 205 THR A CA 1
ATOM 1587 C C . THR A 1 205 ? -22.563 3.130 1.972 1.00 75.25 205 THR A C 1
ATOM 1589 O O . THR A 1 205 ? -22.852 3.723 3.016 1.00 75.25 205 THR A O 1
ATOM 1592 N N . LEU A 1 206 ? -22.107 3.762 0.889 1.00 78.25 206 LEU A N 1
ATOM 1593 C CA . LEU A 1 206 ? -21.838 5.203 0.857 1.00 78.25 206 LEU A CA 1
ATOM 1594 C C . LEU A 1 206 ? -23.114 6.054 0.825 1.00 78.25 206 LEU A C 1
ATOM 1596 O O . LEU A 1 206 ? -23.117 7.163 1.356 1.00 78.25 206 LEU A O 1
ATOM 1600 N N . ASP A 1 207 ? -24.198 5.532 0.240 1.00 71.25 207 ASP A N 1
ATOM 1601 C CA . ASP A 1 207 ? -25.442 6.274 -0.020 1.00 71.25 207 ASP A CA 1
ATOM 1602 C C . ASP A 1 207 ? -26.397 6.368 1.181 1.00 71.25 207 ASP A C 1
ATOM 1604 O O . ASP A 1 207 ? -27.400 7.078 1.113 1.00 71.25 207 ASP A O 1
ATOM 1608 N N . ARG A 1 208 ? -26.142 5.642 2.279 1.00 58.31 208 ARG A N 1
ATOM 1609 C CA . ARG A 1 208 ? -27.057 5.596 3.430 1.00 58.31 208 ARG A CA 1
ATOM 1610 C C . ARG A 1 208 ? -26.336 5.926 4.740 1.00 58.31 208 ARG A C 1
ATOM 1612 O O . ARG A 1 208 ? -25.360 5.252 5.086 1.00 58.31 208 ARG A O 1
ATOM 1619 N N . PRO A 1 209 ? -26.833 6.906 5.521 1.00 55.88 209 PRO A N 1
ATOM 1620 C CA . PRO A 1 209 ? -26.527 6.965 6.942 1.00 55.88 209 PRO A CA 1
ATOM 1621 C C . PRO A 1 209 ? -26.942 5.622 7.548 1.00 55.88 209 PRO A C 1
ATOM 1623 O O . PRO A 1 209 ? -27.992 5.087 7.189 1.00 55.88 209 PRO A O 1
ATOM 1626 N N . CYS A 1 210 ? -26.133 5.067 8.448 1.00 55.53 210 CYS A N 1
ATOM 1627 C CA . CYS A 1 210 ? -26.451 3.799 9.103 1.00 55.53 210 CYS A CA 1
ATOM 1628 C C . CYS A 1 210 ? -26.831 4.063 10.568 1.00 55.53 210 CYS A C 1
ATOM 1630 O O . CYS A 1 210 ? -26.051 3.749 11.462 1.00 55.53 210 CYS A O 1
ATOM 1632 N N . PRO A 1 211 ? -27.999 4.683 10.842 1.00 51.00 211 PRO A N 1
ATOM 1633 C CA . PRO A 1 211 ? -28.350 5.167 12.178 1.00 51.00 211 PRO A CA 1
ATOM 1634 C C . PRO A 1 211 ? -28.593 4.041 13.198 1.00 51.00 211 PRO A C 1
ATOM 1636 O O . PRO A 1 211 ? -28.722 4.317 14.388 1.00 51.00 211 PRO A O 1
ATOM 1639 N N . HIS A 1 212 ? -28.664 2.780 12.753 1.00 54.28 212 HIS A N 1
ATOM 1640 C CA . HIS A 1 212 ? -29.015 1.626 13.590 1.00 54.28 212 HIS A CA 1
ATOM 1641 C C . HIS A 1 212 ? -28.111 0.401 13.394 1.00 54.28 212 HIS A C 1
ATOM 1643 O O . HIS A 1 212 ? -28.466 -0.681 13.858 1.00 54.28 212 HIS A O 1
ATOM 1649 N N . ALA A 1 213 ? -26.968 0.531 12.711 1.00 56.69 213 ALA A N 1
ATOM 1650 C CA . ALA A 1 213 ? -26.027 -0.584 12.656 1.00 56.69 213 ALA A CA 1
ATOM 1651 C C . ALA A 1 213 ? -25.428 -0.787 14.048 1.00 56.69 213 ALA A C 1
ATOM 1653 O O . ALA A 1 213 ? -24.796 0.118 14.591 1.00 56.69 213 ALA A O 1
ATOM 1654 N N . VAL A 1 214 ? -25.646 -1.967 14.622 1.00 60.47 214 VAL A N 1
ATOM 1655 C CA . VAL A 1 214 ? -24.896 -2.409 15.794 1.00 60.47 214 VAL A CA 1
ATOM 1656 C C . VAL A 1 214 ? -23.537 -2.851 15.254 1.00 60.47 214 VAL A C 1
ATOM 1658 O O . VAL A 1 214 ? -23.509 -3.774 14.440 1.00 60.47 214 VAL A O 1
ATOM 1661 N N . PRO A 1 215 ? -22.428 -2.175 15.602 1.00 65.44 215 PRO A N 1
ATOM 1662 C CA . PRO A 1 215 ? -21.114 -2.616 15.167 1.00 65.44 215 PRO A CA 1
ATOM 1663 C C . PRO A 1 215 ? -20.860 -4.026 15.687 1.00 65.44 215 PRO A C 1
ATOM 1665 O O . PRO A 1 215 ? -21.164 -4.325 16.847 1.00 65.44 215 PRO A O 1
ATOM 1668 N N . ASP A 1 216 ? -20.257 -4.868 14.855 1.00 67.50 216 ASP A N 1
ATOM 1669 C CA . ASP A 1 216 ? -19.718 -6.116 15.362 1.00 67.50 216 ASP A CA 1
ATOM 1670 C C . ASP A 1 216 ? -18.483 -5.768 16.185 1.00 67.50 216 ASP A C 1
ATOM 1672 O O . ASP A 1 216 ? -17.507 -5.193 15.696 1.00 67.50 216 ASP A O 1
ATOM 1676 N N . HIS A 1 217 ? -18.550 -6.089 17.473 1.00 64.38 217 HIS A N 1
ATOM 1677 C CA . HIS A 1 217 ? -17.420 -5.953 18.373 1.00 64.38 217 HIS A CA 1
ATOM 1678 C C . HIS A 1 217 ? -16.445 -7.086 18.081 1.00 64.38 217 HIS A C 1
ATOM 1680 O O . HIS A 1 217 ? -16.565 -8.191 18.617 1.00 64.38 217 HIS A O 1
ATOM 1686 N N . GLN A 1 218 ? -15.488 -6.814 17.199 1.00 61.31 218 GLN A N 1
ATOM 1687 C CA . GLN A 1 218 ? -14.464 -7.788 16.876 1.00 61.31 218 GLN A CA 1
ATOM 1688 C C . GLN A 1 218 ? -13.387 -7.768 17.949 1.00 61.31 218 GLN A C 1
ATOM 1690 O O . GLN A 1 21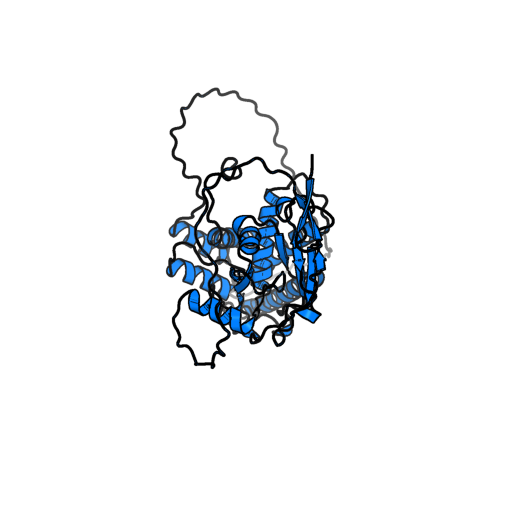8 ? -12.906 -6.718 18.389 1.00 61.31 218 GLN A O 1
ATOM 1695 N N . ARG A 1 219 ? -13.046 -8.973 18.395 1.00 56.50 219 ARG A N 1
ATOM 1696 C CA . ARG A 1 219 ? -11.988 -9.222 19.359 1.00 56.50 219 ARG A CA 1
ATOM 1697 C C . ARG A 1 219 ? -10.957 -10.122 18.680 1.00 56.50 219 ARG A C 1
ATOM 1699 O O . ARG A 1 219 ? -11.338 -11.223 18.273 1.00 56.50 219 ARG A O 1
ATOM 1706 N N . PRO A 1 220 ? -9.682 -9.710 18.596 1.00 54.41 220 PRO A N 1
ATOM 1707 C CA . PRO A 1 220 ? -8.609 -10.640 18.269 1.00 54.41 220 PRO A CA 1
ATOM 1708 C C . PRO A 1 220 ? -8.642 -11.767 19.304 1.00 54.41 220 PRO A C 1
ATOM 1710 O O . PRO A 1 220 ? -8.692 -11.500 20.510 1.00 54.41 220 PRO A O 1
ATOM 1713 N N . ARG A 1 221 ? -8.711 -13.026 18.863 1.00 48.16 221 ARG A N 1
ATOM 1714 C CA . ARG A 1 221 ? -8.830 -14.158 19.796 1.00 48.16 221 ARG A CA 1
ATOM 1715 C C . ARG A 1 221 ? -7.536 -14.339 20.605 1.00 48.16 221 ARG A C 1
ATOM 1717 O O . ARG A 1 221 ? -7.617 -14.737 21.767 1.00 48.16 221 ARG A O 1
ATOM 1724 N N . HIS A 1 222 ? -6.403 -13.918 20.046 1.00 52.47 222 HIS A N 1
ATOM 1725 C CA . HIS A 1 222 ? -5.066 -13.912 20.630 1.00 52.47 222 HIS A CA 1
ATOM 1726 C C . HIS A 1 222 ? -4.268 -12.659 20.219 1.00 52.47 222 HIS A C 1
ATOM 1728 O O . HIS A 1 222 ? -4.605 -11.959 19.261 1.00 52.47 222 HIS A O 1
ATOM 1734 N N . ALA A 1 223 ? -3.201 -12.358 20.968 1.00 51.72 223 ALA A N 1
ATOM 1735 C CA . ALA A 1 223 ? -2.169 -11.447 20.487 1.00 51.72 223 ALA A CA 1
ATOM 1736 C C . ALA A 1 223 ? -1.548 -12.069 19.227 1.00 51.72 223 ALA A C 1
ATOM 1738 O O . ALA A 1 223 ? -1.233 -13.254 19.254 1.00 51.72 223 ALA A O 1
ATOM 1739 N N . LEU A 1 224 ? -1.396 -11.282 18.156 1.00 59.94 224 LEU A N 1
ATOM 1740 C CA . LEU A 1 224 ? -0.938 -11.712 16.822 1.00 59.94 224 LEU A CA 1
ATOM 1741 C C . LEU A 1 224 ? -1.997 -12.343 15.902 1.00 59.94 224 LEU A C 1
ATOM 1743 O O . LEU A 1 224 ? -1.662 -12.947 14.887 1.00 59.94 224 LEU A O 1
ATOM 1747 N N . ASP A 1 225 ? -3.285 -12.192 16.201 1.00 75.38 225 ASP A N 1
ATOM 1748 C CA . ASP A 1 225 ? -4.328 -12.784 15.363 1.00 75.38 225 ASP A CA 1
ATOM 1749 C C . ASP A 1 225 ? -4.796 -11.906 14.199 1.00 75.38 225 ASP A C 1
ATOM 1751 O O . ASP A 1 225 ? -4.803 -10.670 14.238 1.00 75.38 225 ASP A O 1
ATOM 1755 N N . HIS A 1 226 ? -5.308 -12.605 13.185 1.00 83.94 226 HIS A N 1
ATOM 1756 C CA . HIS A 1 226 ? -6.260 -12.061 12.229 1.00 83.94 226 HIS A CA 1
ATOM 1757 C C . HIS A 1 226 ? -7.423 -11.391 12.975 1.00 83.94 226 HIS A C 1
ATOM 1759 O O . HIS A 1 226 ? -8.149 -12.038 13.735 1.00 83.94 226 HIS A O 1
ATOM 1765 N N . ILE A 1 227 ? -7.598 -10.093 12.745 1.00 84.31 227 ILE A N 1
ATOM 1766 C CA . ILE A 1 227 ? -8.683 -9.305 13.320 1.00 84.31 227 ILE A CA 1
ATOM 1767 C C . ILE A 1 227 ? -9.942 -9.574 12.508 1.00 84.31 227 ILE A C 1
ATOM 1769 O O . ILE A 1 227 ? -10.901 -10.136 13.029 1.00 84.31 227 ILE A O 1
ATOM 1773 N N . CYS A 1 228 ? -9.918 -9.201 11.228 1.00 85.62 228 CYS A N 1
ATOM 1774 C CA . CYS A 1 228 ? -11.057 -9.303 10.333 1.00 85.62 228 CYS A CA 1
ATOM 1775 C C . CYS A 1 228 ? -10.632 -9.308 8.865 1.00 85.62 228 CYS A C 1
ATOM 1777 O O . CYS A 1 228 ? -9.584 -8.772 8.508 1.00 85.62 228 CYS A O 1
ATOM 1779 N N . GLU A 1 229 ? -11.525 -9.808 8.018 1.00 88.00 229 GLU A N 1
ATOM 1780 C CA . GLU A 1 229 ? -11.413 -9.746 6.567 1.00 88.00 229 GLU A CA 1
ATOM 1781 C C . GLU A 1 229 ? -12.746 -9.266 5.995 1.00 88.00 229 GLU A C 1
ATOM 1783 O O . GLU A 1 229 ? -13.814 -9.708 6.432 1.00 88.00 229 GLU A O 1
ATOM 1788 N N . PHE A 1 230 ? -12.696 -8.343 5.040 1.00 85.81 230 PHE A N 1
ATOM 1789 C CA . PHE A 1 230 ? -13.881 -7.902 4.313 1.00 85.81 230 PHE A CA 1
ATOM 1790 C C . PHE A 1 230 ? -13.536 -7.436 2.891 1.00 85.81 230 PHE A C 1
ATOM 1792 O O . PHE A 1 230 ? -12.395 -7.041 2.625 1.00 85.81 230 PHE A O 1
ATOM 1799 N N . PRO A 1 231 ? -14.504 -7.476 1.953 1.00 87.94 231 PRO A N 1
ATOM 1800 C CA . PRO A 1 231 ? -14.312 -6.943 0.606 1.00 87.94 231 PRO A CA 1
ATOM 1801 C C . PRO A 1 231 ? -13.840 -5.491 0.649 1.00 87.94 231 PRO A C 1
ATOM 1803 O O . PRO A 1 231 ? -14.286 -4.737 1.514 1.00 87.94 231 PRO A O 1
ATOM 1806 N N . TYR A 1 232 ? -12.983 -5.091 -0.292 1.00 86.69 232 TYR A N 1
ATOM 1807 C CA . TYR A 1 232 ? -12.529 -3.707 -0.400 1.00 86.69 232 TYR A CA 1
ATOM 1808 C C . TYR A 1 232 ? -13.744 -2.760 -0.357 1.00 86.69 232 TYR A C 1
ATOM 1810 O O . TYR A 1 232 ? -14.672 -2.952 -1.156 1.00 86.69 232 TYR A O 1
ATOM 1818 N N . PRO A 1 233 ? -13.802 -1.805 0.596 1.00 81.69 233 PRO A N 1
ATOM 1819 C CA . PRO A 1 233 ? -15.026 -1.062 0.852 1.00 81.69 233 PRO A CA 1
ATOM 1820 C C . PRO A 1 233 ? -15.539 -0.329 -0.390 1.00 81.69 233 PRO A C 1
ATOM 1822 O O . PRO A 1 233 ? -14.740 0.126 -1.216 1.00 81.69 233 PRO A O 1
ATOM 1825 N N . PRO A 1 234 ? -16.869 -0.179 -0.527 1.00 77.31 234 PRO A N 1
ATOM 1826 C CA . PRO A 1 234 ? -17.424 0.627 -1.599 1.00 77.31 234 PRO A CA 1
ATOM 1827 C C . PRO A 1 234 ? -16.871 2.051 -1.496 1.00 77.31 234 PRO A C 1
ATOM 1829 O O . PRO A 1 234 ? -16.857 2.649 -0.424 1.00 77.31 234 PRO A O 1
ATOM 1832 N N . THR A 1 235 ? -16.433 2.587 -2.627 1.00 83.12 235 THR A N 1
ATOM 1833 C CA . THR A 1 235 ? -15.874 3.934 -2.773 1.00 83.12 235 THR A CA 1
ATOM 1834 C C . THR A 1 235 ? -16.387 4.532 -4.086 1.00 83.12 235 THR A C 1
ATOM 1836 O O . THR A 1 235 ? -16.686 3.782 -5.019 1.00 83.12 235 THR A O 1
ATOM 1839 N N . TYR A 1 236 ? -16.511 5.860 -4.171 1.00 88.81 236 TYR A N 1
ATOM 1840 C CA . TYR A 1 236 ? -16.773 6.549 -5.444 1.00 88.81 236 TYR A CA 1
ATOM 1841 C C . TYR A 1 236 ? -15.499 6.830 -6.246 1.00 88.81 236 TYR A C 1
ATOM 1843 O O . TYR A 1 236 ? -15.579 7.484 -7.283 1.00 88.81 236 TYR A O 1
ATOM 1851 N N . ARG A 1 237 ? -14.334 6.367 -5.775 1.00 91.38 237 ARG A N 1
ATOM 1852 C CA . ARG A 1 237 ? -13.071 6.469 -6.514 1.00 91.38 237 ARG A CA 1
ATOM 1853 C C . ARG A 1 237 ? -13.208 5.865 -7.906 1.00 91.38 237 ARG A C 1
ATOM 1855 O O . ARG A 1 237 ? -13.745 4.762 -8.072 1.00 91.38 237 ARG A O 1
ATOM 1862 N N . GLU A 1 238 ? -12.650 6.562 -8.887 1.00 89.62 238 GLU A N 1
ATOM 1863 C CA . GLU A 1 238 ? -12.422 5.976 -10.199 1.00 89.62 238 GLU A CA 1
ATOM 1864 C C . GLU A 1 238 ? -11.420 4.818 -10.103 1.00 89.62 238 GLU A C 1
ATOM 1866 O O . GLU A 1 238 ? -10.735 4.618 -9.097 1.00 89.62 238 GLU A O 1
ATOM 1871 N N . ARG A 1 239 ? -11.345 4.000 -11.153 1.00 86.25 239 ARG A N 1
ATOM 1872 C CA . ARG A 1 239 ? -10.503 2.797 -11.158 1.00 86.25 239 ARG A CA 1
ATOM 1873 C C . ARG A 1 239 ? -9.031 3.103 -10.849 1.00 86.25 239 ARG A C 1
ATOM 1875 O O . ARG A 1 239 ? -8.438 2.397 -10.045 1.00 86.25 239 ARG A O 1
ATOM 1882 N N . ASN A 1 240 ? -8.510 4.161 -11.456 1.00 86.38 240 ASN A N 1
ATOM 1883 C CA . ASN A 1 240 ? -7.156 4.703 -11.304 1.00 86.38 240 ASN A CA 1
ATOM 1884 C C . ASN A 1 240 ? -6.956 5.527 -10.015 1.00 86.38 240 ASN A C 1
ATOM 1886 O O . ASN A 1 240 ? -5.883 6.060 -9.762 1.00 86.38 240 ASN A O 1
ATOM 1890 N N . GLU A 1 241 ? -8.000 5.692 -9.202 1.00 91.12 241 GLU A N 1
ATOM 1891 C CA . GLU A 1 241 ? -7.935 6.378 -7.908 1.00 91.12 241 GLU A CA 1
ATOM 1892 C C . GLU A 1 241 ? -8.031 5.394 -6.728 1.00 91.12 241 GLU A C 1
ATOM 1894 O O . GLU A 1 241 ? -7.915 5.790 -5.560 1.00 91.12 241 GLU A O 1
ATOM 1899 N N . LYS A 1 242 ? -8.262 4.103 -7.008 1.00 93.44 242 LYS A N 1
ATOM 1900 C CA . LYS A 1 242 ? -8.265 3.042 -5.996 1.00 93.44 242 LYS A CA 1
ATOM 1901 C C . LYS A 1 242 ? -6.878 2.872 -5.379 1.00 93.44 242 LYS A C 1
ATOM 1903 O O . LYS A 1 242 ? -5.865 3.207 -5.986 1.00 93.44 242 LYS A O 1
ATOM 1908 N N . LEU A 1 243 ? -6.849 2.337 -4.158 1.00 95.44 243 LEU A N 1
ATOM 1909 C CA . LEU A 1 243 ? -5.598 2.047 -3.466 1.00 95.44 243 LEU A CA 1
ATOM 1910 C C . LEU A 1 243 ? -4.710 1.112 -4.295 1.00 95.44 243 LEU A C 1
ATOM 1912 O O . LEU A 1 243 ? -5.179 0.106 -4.831 1.00 95.44 243 LEU A O 1
ATOM 1916 N N . SER A 1 244 ? -3.422 1.440 -4.366 1.00 95.88 244 SER A N 1
ATOM 1917 C CA . SER A 1 244 ? -2.439 0.617 -5.062 1.00 95.88 244 SER A CA 1
ATOM 1918 C C . SER A 1 244 ? -2.178 -0.679 -4.280 1.00 95.88 244 SER A C 1
ATOM 1920 O O . SER A 1 244 ? -1.724 -0.611 -3.132 1.00 95.88 244 SER A O 1
ATOM 1922 N N . PRO A 1 245 ? -2.389 -1.871 -4.875 1.00 95.81 245 PRO A N 1
ATOM 1923 C CA . PRO A 1 245 ? -2.056 -3.135 -4.215 1.00 95.81 245 PRO A CA 1
ATOM 1924 C C . PRO A 1 245 ? -0.548 -3.289 -3.994 1.00 95.81 245 PRO A C 1
ATOM 1926 O O . PRO A 1 245 ? -0.132 -3.914 -3.021 1.00 95.81 245 PRO A O 1
ATOM 1929 N N . LEU A 1 246 ? 0.274 -2.708 -4.875 1.00 97.00 246 LEU A N 1
ATOM 1930 C CA . LEU A 1 246 ? 1.728 -2.744 -4.747 1.00 97.00 246 LEU A CA 1
ATOM 1931 C C . LEU A 1 246 ? 2.188 -1.877 -3.572 1.00 97.00 246 LEU A C 1
ATOM 1933 O O . LEU A 1 246 ? 2.966 -2.344 -2.747 1.00 97.00 246 LEU A O 1
ATOM 1937 N N . ALA A 1 247 ? 1.664 -0.652 -3.443 1.00 96.88 247 ALA A N 1
ATOM 1938 C CA . ALA A 1 247 ? 1.969 0.207 -2.298 1.00 96.88 247 ALA A CA 1
ATOM 1939 C C . ALA A 1 247 ? 1.449 -0.388 -0.978 1.00 96.88 247 ALA A C 1
ATOM 1941 O O . ALA A 1 247 ? 2.119 -0.282 0.046 1.00 96.88 247 ALA A O 1
ATOM 1942 N N . LEU A 1 248 ? 0.292 -1.063 -1.002 1.00 97.31 248 LEU A N 1
ATOM 1943 C CA . LEU A 1 248 ? -0.241 -1.777 0.160 1.00 97.31 248 LEU A CA 1
ATOM 1944 C C . LEU A 1 248 ? 0.694 -2.909 0.607 1.00 97.31 248 LEU A C 1
ATOM 1946 O O . LEU A 1 248 ? 0.984 -3.023 1.795 1.00 97.31 248 LEU A O 1
ATOM 1950 N N . ALA A 1 249 ? 1.199 -3.713 -0.333 1.00 97.00 249 ALA A N 1
ATOM 1951 C CA . ALA A 1 249 ? 2.153 -4.781 -0.037 1.00 97.00 249 ALA A CA 1
ATOM 1952 C C . ALA A 1 249 ? 3.495 -4.239 0.491 1.00 97.00 249 ALA A C 1
ATOM 1954 O O . ALA A 1 249 ? 4.049 -4.808 1.429 1.00 97.00 249 ALA A O 1
ATOM 1955 N N . VAL A 1 250 ? 3.981 -3.109 -0.041 1.00 96.62 250 VAL A N 1
ATOM 1956 C CA . VAL A 1 250 ? 5.171 -2.409 0.480 1.00 96.62 250 VAL A CA 1
ATOM 1957 C C . VAL A 1 250 ? 4.952 -1.934 1.920 1.00 96.62 250 VAL A C 1
ATOM 1959 O O . VAL A 1 250 ? 5.780 -2.210 2.787 1.00 96.62 250 VAL A O 1
ATOM 1962 N N . ASN A 1 251 ? 3.829 -1.261 2.203 1.00 96.25 251 ASN A N 1
ATOM 1963 C CA . ASN A 1 251 ? 3.500 -0.815 3.560 1.00 96.25 251 ASN A CA 1
ATOM 1964 C C . ASN A 1 251 ? 3.471 -1.998 4.532 1.00 96.25 251 ASN A C 1
ATOM 1966 O O . ASN A 1 251 ? 4.060 -1.937 5.608 1.00 96.25 251 ASN A O 1
ATOM 1970 N N . ALA A 1 252 ? 2.820 -3.091 4.142 1.00 95.81 252 ALA A N 1
ATOM 1971 C CA . ALA A 1 252 ? 2.681 -4.240 5.013 1.00 95.81 252 ALA A CA 1
ATOM 1972 C C . ALA A 1 252 ? 3.996 -5.012 5.212 1.00 95.81 252 ALA A C 1
ATOM 1974 O O . ALA A 1 252 ? 4.248 -5.451 6.332 1.00 95.81 252 ALA A O 1
ATOM 1975 N N . HIS A 1 253 ? 4.861 -5.114 4.190 1.00 95.31 253 HIS A N 1
ATOM 1976 C CA . HIS A 1 253 ? 6.230 -5.635 4.348 1.00 95.31 253 HIS A CA 1
ATOM 1977 C C . HIS A 1 253 ? 6.971 -4.860 5.436 1.00 95.31 253 HIS A C 1
ATOM 1979 O O . HIS A 1 253 ? 7.467 -5.467 6.382 1.00 95.31 253 HIS A O 1
ATOM 1985 N N . PHE A 1 254 ? 6.941 -3.527 5.379 1.00 92.81 254 PHE A N 1
ATOM 1986 C CA . PHE A 1 254 ? 7.555 -2.689 6.405 1.00 92.81 254 PHE A CA 1
ATOM 1987 C C . PHE A 1 254 ? 7.018 -3.005 7.811 1.00 92.81 254 PHE A C 1
ATOM 1989 O O . PHE A 1 254 ? 7.807 -3.256 8.722 1.00 92.81 254 PHE A O 1
ATOM 1996 N N . LYS A 1 255 ? 5.689 -3.090 7.994 1.00 94.31 255 LYS A N 1
ATOM 1997 C CA . LYS A 1 255 ? 5.091 -3.423 9.303 1.00 94.31 255 LYS A CA 1
ATOM 1998 C C . LYS A 1 255 ? 5.485 -4.825 9.789 1.00 94.31 255 LYS A C 1
ATOM 2000 O O . LYS A 1 255 ? 5.741 -4.999 10.982 1.00 94.31 255 LYS A O 1
ATOM 2005 N N . LEU A 1 256 ? 5.573 -5.803 8.884 1.00 92.12 256 LEU A N 1
ATOM 2006 C CA . LEU A 1 256 ? 6.027 -7.164 9.187 1.00 92.12 256 LEU A CA 1
ATOM 2007 C C . LEU A 1 256 ? 7.496 -7.196 9.616 1.00 92.12 256 LEU A C 1
ATOM 2009 O O . LEU A 1 256 ? 7.817 -7.888 10.580 1.00 92.12 256 LEU A O 1
ATOM 2013 N N . GLN A 1 257 ? 8.376 -6.419 8.978 1.00 90.50 257 GLN A N 1
ATOM 2014 C CA . GLN A 1 257 ? 9.774 -6.320 9.409 1.00 90.50 257 GLN A CA 1
ATOM 2015 C C . GLN A 1 257 ? 9.893 -5.647 10.784 1.00 90.50 257 GLN A C 1
ATOM 2017 O O . GLN A 1 257 ? 10.613 -6.149 11.646 1.00 90.50 257 GLN A O 1
ATOM 2022 N N . THR A 1 258 ? 9.127 -4.579 11.050 1.00 88.38 258 THR A N 1
ATOM 2023 C CA . THR A 1 258 ? 9.081 -3.957 12.388 1.00 88.38 258 THR A CA 1
ATOM 2024 C C . THR A 1 258 ? 8.580 -4.939 13.449 1.00 88.38 258 THR A C 1
ATOM 2026 O O . THR A 1 258 ? 9.044 -4.936 14.586 1.00 88.38 258 THR A O 1
ATOM 2029 N N . TRP A 1 259 ? 7.594 -5.773 13.117 1.00 87.06 259 TRP A N 1
ATOM 2030 C CA . TRP A 1 259 ? 7.118 -6.837 14.000 1.00 87.06 259 TRP A CA 1
ATOM 2031 C C . TRP A 1 259 ? 8.194 -7.903 14.250 1.00 87.06 259 TRP A C 1
ATOM 2033 O O . TRP A 1 259 ? 8.527 -8.169 15.404 1.00 87.06 259 TRP A O 1
ATOM 2043 N N . LYS A 1 260 ? 8.807 -8.433 13.186 1.00 86.00 260 LYS A N 1
ATOM 2044 C CA . LYS A 1 260 ? 9.866 -9.450 13.251 1.00 86.00 260 LYS A CA 1
ATOM 2045 C C . LYS A 1 260 ? 11.061 -8.988 14.089 1.00 86.00 260 LYS A C 1
ATOM 2047 O O . LYS A 1 260 ? 11.597 -9.774 14.860 1.00 86.00 260 LYS A O 1
ATOM 2052 N N . ALA A 1 261 ? 11.437 -7.713 13.988 1.00 86.12 261 ALA A N 1
ATOM 2053 C CA . ALA A 1 261 ? 12.505 -7.122 14.795 1.00 86.12 261 ALA A CA 1
ATOM 2054 C C . ALA A 1 261 ? 12.163 -7.029 16.296 1.00 86.12 261 ALA A C 1
ATOM 2056 O O . ALA A 1 261 ? 13.062 -7.068 17.131 1.00 86.12 261 ALA A O 1
ATOM 2057 N N . ARG A 1 262 ? 10.875 -6.916 16.657 1.00 82.81 262 ARG A N 1
ATOM 2058 C CA . ARG A 1 262 ? 10.416 -6.815 18.054 1.00 82.81 262 ARG A CA 1
ATOM 2059 C C . ARG A 1 262 ? 10.217 -8.171 18.731 1.00 82.81 262 ARG A C 1
ATOM 2061 O O . ARG A 1 262 ? 10.439 -8.275 19.933 1.00 82.81 262 ARG A O 1
ATOM 2068 N N . GLU A 1 263 ? 9.771 -9.183 17.988 1.00 72.38 263 GLU A N 1
ATOM 2069 C CA . GLU A 1 263 ? 9.269 -10.451 18.547 1.00 72.38 263 GLU A CA 1
ATOM 2070 C C . GLU A 1 263 ? 10.049 -11.696 18.076 1.00 72.38 263 GLU A C 1
ATOM 2072 O O . GLU A 1 263 ? 9.514 -12.804 18.098 1.00 72.38 263 GLU A O 1
ATOM 2077 N N . PHE A 1 264 ? 11.316 -11.531 17.667 1.00 56.00 264 PHE A N 1
ATOM 2078 C CA . PHE A 1 264 ? 12.123 -12.565 16.990 1.00 56.00 264 PHE A CA 1
ATOM 2079 C C . PHE A 1 264 ? 12.203 -13.924 17.721 1.00 56.00 264 PHE A C 1
ATOM 2081 O O . PHE A 1 264 ? 12.399 -14.943 17.067 1.00 56.00 264 PHE A O 1
ATOM 2088 N N . ASP A 1 265 ? 11.993 -13.962 19.041 1.00 61.69 265 ASP A N 1
ATOM 2089 C CA . ASP A 1 265 ? 12.145 -15.174 19.859 1.00 61.69 265 ASP A CA 1
ATOM 2090 C C . ASP A 1 265 ? 10.833 -15.821 20.350 1.00 61.69 265 ASP A C 1
ATOM 2092 O O . ASP A 1 265 ? 10.885 -16.861 21.008 1.00 61.69 265 ASP A O 1
ATOM 2096 N N . THR A 1 266 ? 9.649 -15.241 20.099 1.00 56.38 266 THR A N 1
ATOM 2097 C CA . THR A 1 266 ? 8.454 -15.587 20.906 1.00 56.38 266 THR A CA 1
ATOM 2098 C C . THR A 1 266 ? 7.181 -15.984 20.161 1.00 56.38 266 THR A C 1
ATOM 2100 O O . THR A 1 266 ? 6.221 -16.373 20.830 1.00 56.38 266 THR A O 1
ATOM 2103 N N . SER A 1 267 ? 7.122 -15.940 18.826 1.00 59.66 267 SER A N 1
ATOM 2104 C CA . SER A 1 267 ? 5.849 -16.157 18.117 1.00 59.66 267 SER A CA 1
ATOM 2105 C C . SER A 1 267 ? 5.830 -17.367 17.170 1.00 59.66 267 SER A C 1
ATOM 2107 O O . SER A 1 267 ? 6.402 -17.339 16.089 1.00 59.66 267 SER A O 1
ATOM 2109 N N . ASP A 1 268 ? 5.069 -18.406 17.538 1.00 66.88 268 ASP A N 1
ATOM 2110 C CA . ASP A 1 268 ? 4.676 -19.525 16.659 1.00 66.88 268 ASP A CA 1
ATOM 2111 C C . ASP A 1 268 ? 3.511 -19.118 15.721 1.00 66.88 268 ASP A C 1
ATOM 2113 O O . ASP A 1 268 ? 2.512 -19.835 15.576 1.00 66.88 268 ASP A O 1
ATOM 2117 N N . ASN A 1 269 ? 3.559 -17.926 15.114 1.00 79.00 269 ASN A N 1
ATOM 2118 C CA . ASN A 1 269 ? 2.474 -17.480 14.238 1.00 79.00 269 ASN A CA 1
ATOM 2119 C C . ASN A 1 269 ? 2.718 -17.885 12.785 1.00 79.00 269 ASN A C 1
ATOM 2121 O O . ASN A 1 269 ? 3.197 -17.101 11.963 1.00 79.00 269 ASN A O 1
ATOM 2125 N N . PHE A 1 270 ? 2.294 -19.105 12.454 1.00 83.62 270 PHE A N 1
ATOM 2126 C CA . PHE A 1 270 ? 2.437 -19.665 11.112 1.00 83.62 270 PHE A CA 1
ATOM 2127 C C . PHE A 1 270 ? 1.919 -18.736 9.999 1.00 83.62 270 PHE A C 1
ATOM 2129 O O . PHE A 1 270 ? 2.525 -18.679 8.934 1.00 83.62 270 PHE A O 1
ATOM 2136 N N . ILE A 1 271 ? 0.818 -18.003 10.212 1.00 85.69 271 ILE A N 1
ATOM 2137 C CA . ILE A 1 271 ? 0.237 -17.136 9.173 1.00 85.69 271 ILE A CA 1
ATOM 2138 C C . ILE A 1 271 ? 1.127 -15.917 8.923 1.00 85.69 271 ILE A C 1
ATOM 2140 O O . ILE A 1 271 ? 1.445 -15.634 7.767 1.00 85.69 271 ILE A O 1
ATOM 2144 N N . LEU A 1 272 ? 1.546 -15.212 9.978 1.00 87.81 272 LEU A N 1
ATOM 2145 C CA . LEU A 1 272 ? 2.434 -14.053 9.840 1.00 87.81 272 LEU A CA 1
ATOM 2146 C C . LEU A 1 272 ? 3.795 -14.456 9.264 1.00 87.81 272 LEU A C 1
ATOM 2148 O O . LEU A 1 272 ? 4.320 -13.748 8.411 1.00 87.81 272 LEU A O 1
ATOM 2152 N N . GLU A 1 273 ? 4.318 -15.634 9.615 1.00 87.81 273 GLU A N 1
ATOM 2153 C CA . GLU A 1 273 ? 5.523 -16.178 8.979 1.00 87.81 273 GLU A CA 1
ATOM 2154 C C . GLU A 1 273 ? 5.361 -16.399 7.471 1.00 87.81 273 GLU A C 1
ATOM 2156 O O . GLU A 1 273 ? 6.292 -16.130 6.708 1.00 87.81 273 GLU A O 1
ATOM 2161 N N . GLN A 1 274 ? 4.201 -16.901 7.021 1.00 89.56 274 GLN A N 1
ATOM 2162 C CA . GLN A 1 274 ? 3.933 -17.008 5.585 1.00 89.56 274 GLN A CA 1
ATOM 2163 C C . GLN A 1 274 ? 3.916 -15.620 4.948 1.00 89.56 274 GLN A C 1
ATOM 2165 O O . GLN A 1 274 ? 4.563 -15.427 3.922 1.00 89.56 274 GLN A O 1
ATOM 2170 N N . TYR A 1 275 ? 3.236 -14.647 5.561 1.00 92.25 275 TYR A N 1
ATOM 2171 C CA . TYR A 1 275 ? 3.239 -13.277 5.057 1.00 92.25 275 TYR A CA 1
ATOM 2172 C C . TYR A 1 275 ? 4.651 -12.700 4.965 1.00 92.25 275 TYR A C 1
ATOM 2174 O O . TYR A 1 275 ? 4.981 -12.178 3.907 1.00 92.25 275 TYR A O 1
ATOM 2182 N N . CYS A 1 276 ? 5.506 -12.879 5.978 1.00 91.12 276 CYS A N 1
ATOM 2183 C CA . CYS A 1 276 ? 6.911 -12.470 5.917 1.00 91.12 276 CYS A CA 1
ATOM 2184 C C . CYS A 1 276 ? 7.615 -13.069 4.691 1.00 91.12 276 CYS A C 1
ATOM 2186 O O . CYS A 1 276 ? 8.125 -12.324 3.859 1.00 91.12 276 CYS A O 1
ATOM 2188 N N . LYS A 1 277 ? 7.547 -14.396 4.508 1.00 90.25 277 LYS A N 1
ATOM 2189 C CA . LYS A 1 277 ? 8.185 -15.089 3.371 1.00 90.25 277 LYS A CA 1
ATOM 2190 C C . LYS A 1 277 ? 7.689 -14.583 2.017 1.00 90.25 277 LYS A C 1
ATOM 2192 O O . LYS A 1 277 ? 8.488 -14.331 1.119 1.00 90.25 277 LYS A O 1
ATOM 2197 N N . PHE A 1 278 ? 6.372 -14.441 1.859 1.00 92.12 278 PHE A N 1
ATOM 2198 C CA . PHE A 1 278 ? 5.789 -13.931 0.618 1.00 92.12 278 PHE A CA 1
ATOM 2199 C C . PHE A 1 278 ? 6.111 -12.453 0.399 1.00 92.12 278 PHE A C 1
ATOM 2201 O O . PHE A 1 278 ? 6.284 -12.045 -0.745 1.00 92.12 278 PHE A O 1
ATOM 2208 N N . SER A 1 279 ? 6.203 -11.669 1.473 1.00 93.88 279 SER A N 1
ATOM 2209 C CA . SER A 1 279 ? 6.541 -10.253 1.406 1.00 93.88 279 SER A CA 1
ATOM 2210 C C . SER A 1 279 ? 8.000 -10.037 1.012 1.00 93.88 279 SER A C 1
ATOM 2212 O O . SER A 1 279 ? 8.254 -9.202 0.156 1.00 93.88 279 SER A O 1
ATOM 2214 N N . ASP A 1 280 ? 8.937 -10.841 1.519 1.00 91.81 280 ASP A N 1
ATOM 2215 C CA . ASP A 1 280 ? 10.345 -10.785 1.106 1.00 91.81 280 ASP A CA 1
ATOM 2216 C C . ASP A 1 280 ? 10.482 -11.123 -0.390 1.00 91.81 280 ASP A C 1
ATOM 2218 O O . ASP A 1 280 ? 11.028 -10.339 -1.163 1.00 91.81 280 ASP A O 1
ATOM 2222 N N . MET A 1 281 ? 9.847 -12.215 -0.837 1.00 94.00 281 MET A N 1
ATOM 2223 C CA . MET A 1 281 ? 9.788 -12.572 -2.261 1.00 94.00 281 MET A CA 1
ATOM 2224 C C . MET A 1 281 ? 9.130 -11.473 -3.113 1.00 94.00 281 MET A C 1
ATOM 2226 O O . MET A 1 281 ? 9.553 -11.214 -4.238 1.00 94.00 281 MET A O 1
ATOM 2230 N N . PHE A 1 282 ? 8.068 -10.837 -2.614 1.00 96.56 282 PHE A N 1
ATOM 2231 C CA . PHE A 1 282 ? 7.413 -9.732 -3.309 1.00 96.56 282 PHE A CA 1
ATOM 2232 C C . PHE A 1 282 ? 8.368 -8.556 -3.517 1.00 96.56 282 PHE A C 1
ATOM 2234 O O . PHE A 1 282 ? 8.371 -7.982 -4.604 1.00 96.56 282 PHE A O 1
ATOM 2241 N N . MET A 1 283 ? 9.185 -8.217 -2.518 1.00 95.38 283 MET A N 1
ATOM 2242 C CA . MET A 1 283 ? 10.156 -7.132 -2.635 1.00 95.38 283 MET A CA 1
ATOM 2243 C C . MET A 1 283 ? 11.226 -7.453 -3.682 1.00 95.38 283 MET A C 1
ATOM 2245 O O . MET A 1 283 ? 11.473 -6.614 -4.549 1.00 95.38 283 MET A O 1
ATOM 2249 N N . ASP A 1 284 ? 11.752 -8.680 -3.714 1.00 91.75 284 ASP A N 1
ATOM 2250 C CA . ASP A 1 284 ? 12.677 -9.115 -4.773 1.00 91.75 284 ASP A CA 1
ATOM 2251 C C . ASP A 1 284 ? 12.049 -8.965 -6.171 1.00 91.75 284 ASP A C 1
ATOM 2253 O O . ASP A 1 284 ? 12.657 -8.430 -7.100 1.00 91.75 284 ASP A O 1
ATOM 2257 N N . LEU A 1 285 ? 10.782 -9.366 -6.323 1.00 94.69 285 LEU A N 1
ATOM 2258 C CA . LEU A 1 285 ? 10.044 -9.204 -7.577 1.00 94.69 285 LEU A CA 1
ATOM 2259 C C . LEU A 1 285 ? 9.781 -7.728 -7.914 1.00 94.69 285 LEU A C 1
ATOM 2261 O O . LEU A 1 285 ? 9.823 -7.338 -9.082 1.00 94.69 285 LEU A O 1
ATOM 2265 N N . LEU A 1 286 ? 9.496 -6.886 -6.924 1.00 95.12 286 LEU A N 1
ATOM 2266 C CA . LEU A 1 286 ? 9.206 -5.474 -7.145 1.00 95.12 286 LEU A CA 1
ATOM 2267 C C . LEU A 1 286 ? 10.445 -4.716 -7.634 1.00 95.12 286 LEU A C 1
ATOM 2269 O O . LEU A 1 286 ? 10.315 -3.906 -8.558 1.00 95.12 286 LEU A O 1
ATOM 2273 N N . TYR A 1 287 ? 11.618 -5.025 -7.072 1.00 92.44 287 TYR A N 1
ATOM 2274 C CA . TYR A 1 287 ? 12.913 -4.413 -7.401 1.00 92.44 287 TYR A CA 1
ATOM 2275 C C . TYR A 1 287 ? 13.709 -5.161 -8.470 1.00 92.44 287 TYR A C 1
ATOM 2277 O O . TYR A 1 287 ? 14.856 -4.801 -8.748 1.00 92.44 287 TYR A O 1
ATOM 2285 N N . PHE A 1 288 ? 13.123 -6.181 -9.091 1.00 92.31 288 PHE A N 1
ATOM 2286 C CA . PHE A 1 288 ? 13.727 -6.887 -10.212 1.00 92.31 288 PHE A CA 1
ATOM 2287 C C . PHE A 1 288 ? 14.103 -5.923 -11.346 1.00 92.31 288 PHE A C 1
ATOM 2289 O O . PHE A 1 288 ? 13.286 -5.110 -11.781 1.00 92.31 288 PHE A O 1
ATOM 2296 N N . VAL A 1 289 ? 15.321 -6.065 -11.869 1.00 90.06 289 VAL A N 1
ATOM 2297 C CA . VAL A 1 289 ? 15.813 -5.376 -13.066 1.00 90.06 289 VAL A CA 1
ATOM 2298 C C . VAL A 1 289 ? 16.430 -6.433 -13.982 1.00 90.06 289 VAL A C 1
ATOM 2300 O O . VAL A 1 289 ? 17.292 -7.190 -13.532 1.00 90.06 289 VAL A O 1
ATOM 2303 N N . PRO A 1 290 ? 16.027 -6.517 -15.263 1.00 88.88 290 PRO A N 1
ATOM 2304 C CA . PRO A 1 290 ? 16.633 -7.453 -16.194 1.00 88.88 290 PRO A CA 1
ATOM 2305 C C . PRO A 1 290 ? 18.143 -7.243 -16.307 1.00 88.88 290 PRO A C 1
ATOM 2307 O O . PRO A 1 290 ? 18.603 -6.141 -16.611 1.00 88.88 290 PRO A O 1
ATOM 2310 N N . SER A 1 291 ? 18.916 -8.316 -16.156 1.00 84.19 291 SER A N 1
ATOM 2311 C CA . SER A 1 291 ? 20.333 -8.283 -16.493 1.00 84.19 291 SER A CA 1
ATOM 2312 C C . SER A 1 291 ? 20.484 -8.172 -18.010 1.00 84.19 291 SER A C 1
ATOM 2314 O O . SER A 1 291 ? 20.183 -9.089 -18.777 1.00 84.19 291 SER A O 1
ATOM 2316 N N . VAL A 1 292 ? 20.954 -7.017 -18.475 1.00 73.62 292 VAL A N 1
ATOM 2317 C CA . VAL A 1 292 ? 21.393 -6.872 -19.861 1.00 73.62 292 VAL A CA 1
ATOM 2318 C C . VAL A 1 292 ? 22.794 -7.456 -19.909 1.00 73.62 292 VAL A C 1
ATOM 2320 O O . VAL A 1 292 ? 23.770 -6.751 -19.660 1.00 73.62 292 VAL A O 1
ATOM 2323 N N . SER A 1 293 ? 22.913 -8.759 -20.181 1.00 62.84 293 SER A N 1
ATOM 2324 C CA . SER A 1 293 ? 24.221 -9.314 -20.529 1.00 62.84 293 SER A CA 1
ATOM 2325 C C . SER A 1 293 ? 24.775 -8.447 -21.659 1.00 62.84 293 SER A C 1
ATOM 2327 O O . SER A 1 293 ? 24.072 -8.282 -22.668 1.00 62.84 293 SER A O 1
ATOM 2329 N N . PRO A 1 294 ? 25.971 -7.843 -21.510 1.00 59.50 294 PRO A N 1
ATOM 2330 C CA . PRO A 1 294 ? 26.604 -7.180 -22.632 1.00 59.50 294 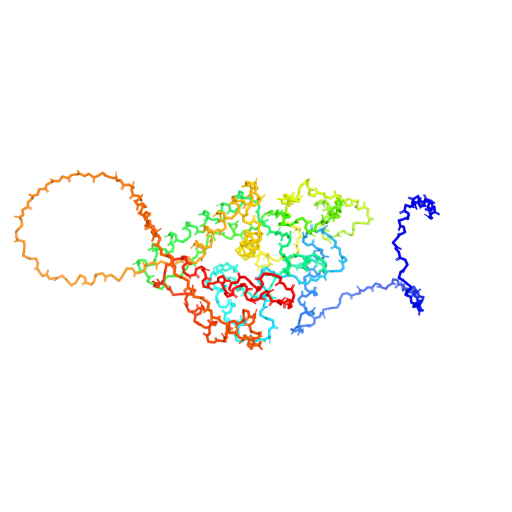PRO A CA 1
ATOM 2331 C C . PRO A 1 294 ? 26.654 -8.243 -23.713 1.00 59.50 294 PRO A C 1
ATOM 2333 O O . PRO A 1 294 ? 27.226 -9.307 -23.489 1.00 59.50 294 PRO A O 1
ATOM 2336 N N . ARG A 1 295 ? 25.936 -8.021 -24.823 1.00 57.59 295 ARG A N 1
ATOM 2337 C CA . ARG A 1 295 ? 26.024 -8.925 -25.966 1.00 57.59 295 ARG A CA 1
ATOM 2338 C C . ARG A 1 295 ? 27.506 -9.073 -26.206 1.00 57.59 295 ARG A C 1
ATOM 2340 O O . ARG A 1 295 ? 28.143 -8.058 -26.501 1.00 57.59 295 ARG A O 1
ATOM 2347 N N . ASP A 1 296 ? 28.019 -10.287 -26.023 1.00 46.91 296 ASP A N 1
ATOM 2348 C CA . ASP A 1 296 ? 29.330 -10.648 -26.513 1.00 46.91 296 ASP A CA 1
ATOM 2349 C C . ASP A 1 296 ? 29.350 -10.108 -27.929 1.00 46.91 296 ASP A C 1
ATOM 2351 O O . ASP A 1 296 ? 28.565 -10.508 -28.797 1.00 46.91 296 ASP A O 1
ATOM 2355 N N . SER A 1 297 ? 30.139 -9.061 -28.121 1.00 46.56 297 SER A N 1
ATOM 2356 C CA . SER A 1 297 ? 30.478 -8.557 -29.424 1.00 46.56 297 SER A CA 1
ATOM 2357 C C . SER A 1 297 ? 31.349 -9.649 -30.020 1.00 46.56 297 SER A C 1
ATOM 2359 O O . SER A 1 297 ? 32.574 -9.556 -30.052 1.00 46.56 297 SER A O 1
ATOM 2361 N N . GLU A 1 298 ? 30.689 -10.728 -30.452 1.00 44.88 298 GLU A N 1
ATOM 2362 C CA . GLU A 1 298 ? 31.191 -11.703 -31.393 1.00 44.88 298 GLU A CA 1
ATOM 2363 C C . GLU A 1 298 ? 31.500 -10.916 -32.663 1.00 44.88 298 GLU A C 1
ATOM 2365 O O . GLU A 1 298 ? 30.725 -10.827 -33.613 1.00 44.88 298 GLU A O 1
ATOM 2370 N N . ASN A 1 299 ? 32.670 -10.285 -32.658 1.00 43.12 299 ASN A N 1
ATOM 2371 C CA . ASN A 1 299 ? 33.448 -10.125 -33.859 1.00 43.12 299 ASN A CA 1
ATOM 2372 C C . ASN A 1 299 ? 33.556 -11.532 -34.457 1.00 43.12 299 ASN A C 1
ATOM 2374 O O . ASN A 1 299 ? 34.137 -12.407 -33.806 1.00 43.12 299 ASN A O 1
ATOM 2378 N N . PRO A 1 300 ? 33.035 -11.783 -35.668 1.00 45.66 300 PRO A N 1
ATOM 2379 C CA . PRO A 1 300 ? 33.295 -13.033 -36.346 1.00 45.66 300 PRO A CA 1
ATOM 2380 C C . PRO A 1 300 ? 34.763 -13.003 -36.779 1.00 45.66 300 PRO A C 1
ATOM 2382 O O . PRO A 1 300 ? 35.104 -12.579 -37.882 1.00 45.66 300 PRO A O 1
ATOM 2385 N N . ALA A 1 301 ? 35.663 -13.410 -35.886 1.00 50.50 301 ALA A N 1
ATOM 2386 C CA . ALA A 1 301 ? 36.999 -13.801 -36.289 1.00 50.50 301 ALA A CA 1
ATOM 2387 C C . ALA A 1 301 ? 36.847 -15.041 -37.192 1.00 50.50 301 ALA A C 1
ATOM 2389 O O . ALA A 1 301 ? 36.123 -15.975 -36.834 1.00 50.50 301 ALA A O 1
ATOM 2390 N N . PRO A 1 302 ? 37.461 -15.059 -38.386 1.00 45.91 302 PRO A N 1
ATOM 2391 C CA . PRO A 1 302 ? 37.257 -16.131 -39.346 1.00 45.91 302 PRO A CA 1
ATOM 2392 C C . PRO A 1 302 ? 37.730 -17.468 -38.772 1.00 45.91 302 PRO A C 1
ATOM 2394 O O . PRO A 1 302 ? 38.839 -17.593 -38.252 1.00 45.91 302 PRO A O 1
ATOM 2397 N N . SER A 1 303 ? 36.858 -18.469 -38.893 1.00 42.44 303 SER A N 1
ATOM 2398 C CA . SER A 1 303 ? 37.070 -19.832 -38.424 1.00 42.44 303 SER A CA 1
ATOM 2399 C C . SER A 1 303 ? 38.352 -20.443 -38.990 1.00 42.44 303 SER A C 1
ATOM 2401 O O . SER A 1 303 ? 38.504 -20.563 -40.208 1.00 42.44 303 SER A O 1
ATOM 2403 N N . LEU A 1 304 ? 39.198 -20.962 -38.107 1.00 39.50 304 LEU A N 1
ATOM 2404 C CA . LEU A 1 304 ? 40.108 -22.057 -38.419 1.00 39.50 304 LEU A CA 1
ATOM 2405 C C . LEU A 1 304 ? 39.876 -23.157 -37.382 1.00 39.50 304 LEU A C 1
ATOM 2407 O O . LEU A 1 304 ? 40.405 -23.126 -36.277 1.00 39.50 304 LEU A O 1
ATOM 2411 N N . VAL A 1 305 ? 39.027 -24.113 -37.756 1.00 48.12 305 VAL A N 1
ATOM 2412 C CA . VAL A 1 305 ? 38.905 -25.422 -37.095 1.00 48.12 305 VAL A CA 1
ATOM 2413 C C . VAL A 1 305 ? 40.067 -26.300 -37.597 1.00 48.12 305 VAL A C 1
ATOM 2415 O O . VAL A 1 305 ? 40.477 -26.141 -38.751 1.00 48.12 305 VAL A O 1
ATOM 2418 N N . PRO A 1 306 ? 40.618 -27.221 -36.783 1.00 45.66 306 PRO A N 1
ATOM 2419 C CA . PRO A 1 306 ? 40.031 -28.565 -36.685 1.00 45.66 306 PRO A CA 1
ATOM 2420 C C . PRO A 1 306 ? 39.963 -29.072 -35.227 1.00 45.66 306 PRO A C 1
ATOM 2422 O O . PRO A 1 306 ? 40.916 -28.975 -34.468 1.00 45.66 306 PRO A O 1
ATOM 2425 N N . SER A 1 307 ? 38.792 -29.505 -34.760 1.00 39.47 307 SER A N 1
ATOM 2426 C CA . SER A 1 307 ? 38.315 -30.896 -34.789 1.00 39.47 307 SER A CA 1
ATOM 2427 C C . SER A 1 307 ? 39.041 -31.826 -33.815 1.00 39.47 307 SER A C 1
ATOM 2429 O O . SER A 1 307 ? 40.004 -32.481 -34.195 1.00 39.47 307 SER A O 1
ATOM 2431 N N . THR A 1 308 ? 38.452 -32.020 -32.633 1.00 36.00 308 THR A N 1
ATOM 2432 C CA . THR A 1 308 ? 38.389 -33.342 -31.989 1.00 36.00 308 THR A CA 1
ATOM 2433 C C . THR A 1 308 ? 37.106 -33.467 -31.179 1.00 36.00 308 THR A C 1
ATOM 2435 O O . THR A 1 308 ? 36.858 -32.702 -30.253 1.00 36.00 308 THR A O 1
ATOM 2438 N N . ALA A 1 309 ? 36.306 -34.454 -31.566 1.00 39.88 309 ALA A N 1
ATOM 2439 C CA . ALA A 1 309 ? 35.107 -34.908 -30.891 1.00 39.88 309 ALA A CA 1
ATOM 2440 C C . ALA A 1 309 ? 35.426 -35.587 -29.551 1.00 39.88 309 ALA A C 1
ATOM 2442 O O . ALA A 1 309 ? 36.387 -36.356 -29.467 1.00 39.88 309 ALA A O 1
ATOM 2443 N N . ARG A 1 310 ? 34.544 -35.409 -28.562 1.00 34.00 310 ARG A N 1
ATOM 2444 C CA . ARG A 1 310 ? 34.038 -36.515 -27.738 1.00 34.00 310 ARG A CA 1
ATOM 2445 C C . ARG A 1 310 ? 32.801 -36.094 -26.949 1.00 34.00 310 ARG A C 1
ATOM 2447 O O . ARG A 1 310 ? 32.839 -35.142 -26.179 1.00 34.00 310 ARG A O 1
ATOM 2454 N N . ASP A 1 311 ? 31.736 -36.853 -27.174 1.00 33.53 311 ASP A N 1
ATOM 2455 C CA . ASP A 1 311 ? 30.515 -36.917 -26.380 1.00 33.53 311 ASP A CA 1
ATOM 2456 C C . ASP A 1 311 ? 30.804 -37.105 -24.885 1.00 33.53 311 ASP A C 1
ATOM 2458 O O . ASP A 1 311 ? 31.689 -37.887 -24.526 1.00 33.53 311 ASP A O 1
ATOM 2462 N N . SER A 1 312 ? 29.975 -36.516 -24.017 1.00 34.47 312 SER A N 1
ATOM 2463 C CA . SER A 1 312 ? 29.064 -37.284 -23.146 1.00 34.47 312 SER A CA 1
ATOM 2464 C C . SER A 1 312 ? 28.211 -36.376 -22.252 1.00 34.47 312 SER A C 1
ATOM 2466 O O . SER A 1 312 ? 28.687 -35.455 -21.599 1.00 34.47 312 SER A O 1
ATOM 2468 N N . SER A 1 313 ? 26.930 -36.716 -22.235 1.00 35.84 313 SER A N 1
ATOM 2469 C CA . SER A 1 313 ? 25.827 -36.314 -21.361 1.00 35.84 313 SER A CA 1
ATOM 2470 C C . SER A 1 313 ? 26.092 -36.354 -19.846 1.00 35.84 313 SER A C 1
ATOM 2472 O O . SER A 1 313 ? 26.606 -37.360 -19.363 1.00 35.84 313 SER A O 1
ATOM 2474 N N . ALA A 1 314 ? 25.566 -35.371 -19.101 1.00 34.31 314 ALA A N 1
ATOM 2475 C CA . ALA A 1 314 ? 24.960 -35.519 -17.760 1.00 34.31 314 ALA A CA 1
ATOM 2476 C C . ALA A 1 314 ? 24.276 -34.183 -17.374 1.00 34.31 314 ALA A C 1
ATOM 2478 O O . ALA A 1 314 ? 24.918 -33.142 -17.390 1.00 34.31 314 ALA A O 1
ATOM 2479 N N . LEU A 1 315 ? 22.943 -34.091 -17.321 1.00 34.94 315 LEU A N 1
ATOM 2480 C CA . LEU A 1 315 ? 22.066 -34.367 -16.167 1.00 34.94 315 LEU A CA 1
ATOM 2481 C C . LEU A 1 315 ? 22.319 -33.477 -14.930 1.00 34.94 315 LEU A C 1
ATOM 2483 O O . LEU A 1 315 ? 23.281 -33.661 -14.198 1.00 34.94 315 LEU A O 1
ATOM 2487 N N . LEU A 1 316 ? 21.371 -32.550 -14.737 1.00 40.12 316 LEU A N 1
ATOM 2488 C CA . LEU A 1 316 ? 20.861 -31.954 -13.493 1.00 40.12 316 LEU A CA 1
ATOM 2489 C C . LEU A 1 316 ? 21.505 -32.425 -12.176 1.00 40.12 316 LEU A C 1
ATOM 2491 O O . LEU A 1 316 ? 21.234 -33.536 -11.728 1.00 40.12 316 LEU A O 1
ATOM 2495 N N . HIS A 1 317 ? 22.155 -31.501 -11.464 1.00 31.77 317 HIS A N 1
ATOM 2496 C CA . HIS A 1 317 ? 22.138 -31.486 -10.000 1.00 31.77 317 HIS A CA 1
ATOM 2497 C C . HIS A 1 317 ? 22.183 -30.051 -9.458 1.00 31.77 317 HIS A C 1
ATOM 2499 O O . HIS A 1 317 ? 23.204 -29.373 -9.504 1.00 31.77 317 HIS A O 1
ATOM 2505 N N . LEU A 1 318 ? 21.032 -29.615 -8.935 1.00 37.53 318 LEU A N 1
ATOM 2506 C CA . LEU A 1 318 ? 20.925 -28.605 -7.886 1.00 37.53 318 LEU A CA 1
ATOM 2507 C C . LEU A 1 318 ? 21.660 -29.139 -6.653 1.00 37.53 318 LEU A C 1
ATOM 2509 O O . LEU A 1 318 ? 21.256 -30.151 -6.083 1.00 37.53 318 LEU A O 1
ATOM 2513 N N . GLY A 1 319 ? 22.737 -28.466 -6.269 1.00 27.27 319 GLY A N 1
ATOM 2514 C CA . GLY A 1 319 ? 23.496 -28.749 -5.059 1.00 27.27 319 GLY A CA 1
ATOM 2515 C C . GLY A 1 319 ? 24.011 -27.445 -4.476 1.00 27.27 319 GLY A C 1
ATOM 2516 O O . GLY A 1 319 ? 25.142 -27.049 -4.736 1.00 27.27 319 GLY A O 1
ATOM 2517 N N . THR A 1 320 ? 23.165 -26.758 -3.713 1.00 34.22 320 THR A N 1
ATOM 2518 C CA . THR A 1 320 ? 23.575 -25.694 -2.796 1.00 34.22 320 THR A CA 1
ATOM 2519 C C . THR A 1 320 ? 24.425 -26.328 -1.697 1.00 34.22 320 THR A C 1
ATOM 2521 O O . THR A 1 320 ? 23.913 -26.990 -0.798 1.00 34.22 320 THR A O 1
ATOM 2524 N N . SER A 1 321 ? 25.743 -26.171 -1.803 1.00 26.91 321 SER A N 1
ATOM 2525 C CA . SER A 1 321 ? 26.688 -26.547 -0.754 1.00 26.91 321 SER A CA 1
ATOM 2526 C C . SER A 1 321 ? 26.891 -25.345 0.163 1.00 26.91 321 SER A C 1
ATOM 2528 O O . SER A 1 321 ? 27.534 -24.370 -0.215 1.00 26.91 321 SER A O 1
ATOM 2530 N N . PHE A 1 322 ? 26.317 -25.419 1.361 1.00 30.25 322 PHE A N 1
ATOM 2531 C CA . PHE A 1 322 ? 26.553 -24.490 2.462 1.00 30.25 322 PHE A CA 1
ATOM 2532 C C . PHE A 1 322 ? 27.872 -24.889 3.141 1.00 30.25 322 PHE A C 1
ATOM 2534 O O . PHE A 1 322 ? 27.975 -25.986 3.689 1.00 30.25 322 PHE A O 1
ATOM 2541 N N . THR A 1 323 ? 28.893 -24.035 3.101 1.00 27.53 323 THR A N 1
ATOM 2542 C CA . THR A 1 323 ? 30.075 -24.163 3.967 1.00 27.53 323 THR A CA 1
ATOM 2543 C C . THR A 1 323 ? 29.886 -23.273 5.184 1.00 27.53 323 THR A C 1
ATOM 2545 O O . THR A 1 323 ? 29.927 -22.051 5.076 1.00 27.53 323 THR A O 1
ATOM 2548 N N . ILE A 1 324 ? 29.667 -23.907 6.335 1.00 31.67 324 ILE A N 1
ATOM 2549 C CA . ILE A 1 324 ? 29.714 -23.283 7.658 1.00 31.67 324 ILE A CA 1
ATOM 2550 C C . ILE A 1 324 ? 31.192 -23.062 7.990 1.00 31.67 324 ILE A C 1
ATOM 2552 O O . ILE A 1 324 ? 31.940 -24.026 8.147 1.00 31.67 324 ILE A O 1
ATOM 2556 N N . ALA A 1 325 ? 31.613 -21.801 8.067 1.00 32.38 325 ALA A N 1
ATOM 2557 C CA . ALA A 1 325 ? 32.872 -21.440 8.701 1.00 32.38 325 ALA A CA 1
ATOM 2558 C C . ALA A 1 325 ? 32.664 -21.491 10.220 1.00 32.38 325 ALA A C 1
ATOM 2560 O O . ALA A 1 325 ? 31.924 -20.693 10.789 1.00 32.38 325 ALA A O 1
ATOM 2561 N N . THR A 1 326 ? 33.285 -22.479 10.853 1.00 33.88 326 THR A N 1
ATOM 2562 C CA . THR A 1 326 ? 33.503 -22.541 12.297 1.00 33.88 326 THR A CA 1
ATOM 2563 C C . THR A 1 326 ? 34.462 -21.423 12.695 1.00 33.88 326 THR A C 1
ATOM 2565 O O . THR A 1 326 ? 35.576 -21.372 12.170 1.00 33.88 326 THR A O 1
ATOM 2568 N N . VAL A 1 327 ? 34.036 -20.544 13.600 1.00 36.38 327 VAL A N 1
ATOM 2569 C CA . VAL A 1 327 ? 34.921 -19.598 14.287 1.00 36.38 327 VAL A CA 1
ATOM 2570 C C . VAL A 1 327 ? 35.238 -20.216 15.642 1.00 36.38 327 VAL A C 1
ATOM 2572 O O . VAL A 1 327 ? 34.330 -20.469 16.430 1.00 36.38 327 VAL A O 1
ATOM 2575 N N . ASP A 1 328 ? 36.513 -20.541 15.816 1.00 35.03 328 ASP A N 1
ATOM 2576 C CA . ASP A 1 328 ? 37.121 -21.077 17.028 1.00 35.03 328 ASP A CA 1
ATOM 2577 C C . ASP A 1 328 ? 37.743 -19.902 17.800 1.00 35.03 328 ASP A C 1
ATOM 2579 O O . ASP A 1 328 ? 38.375 -19.033 17.194 1.00 35.03 328 ASP A O 1
ATOM 2583 N N . ASP A 1 329 ? 37.479 -19.898 19.103 1.00 42.41 329 ASP A N 1
ATOM 2584 C CA . ASP A 1 329 ? 38.100 -19.203 20.235 1.00 42.41 329 ASP A CA 1
ATOM 2585 C C . ASP A 1 329 ? 39.234 -18.197 19.977 1.00 42.41 329 ASP A C 1
ATOM 2587 O O . ASP A 1 329 ? 40.331 -18.579 19.568 1.00 42.41 329 ASP A O 1
ATOM 2591 N N . LEU A 1 330 ? 39.023 -16.949 20.421 1.00 43.25 330 LEU A N 1
ATOM 2592 C CA . LEU A 1 330 ? 40.065 -16.128 21.048 1.00 43.25 330 LEU A CA 1
ATOM 2593 C C . LEU A 1 330 ? 39.460 -15.264 22.169 1.00 43.25 330 LEU A C 1
ATOM 2595 O O . LEU A 1 330 ? 38.747 -14.295 21.909 1.00 43.25 330 LEU A O 1
ATOM 2599 N N . ASP A 1 331 ? 39.775 -15.659 23.404 1.00 46.53 331 ASP A N 1
ATOM 2600 C CA . ASP A 1 331 ? 39.868 -14.786 24.575 1.00 46.53 331 ASP A CA 1
ATOM 2601 C C . ASP A 1 331 ? 40.905 -13.685 24.303 1.00 46.53 331 ASP A C 1
ATOM 2603 O O . ASP A 1 331 ? 41.978 -13.991 23.787 1.00 46.53 331 ASP A O 1
ATOM 2607 N N . ASP A 1 332 ? 40.618 -12.441 24.691 1.00 46.94 332 ASP A N 1
ATOM 2608 C CA . ASP A 1 332 ? 41.626 -11.532 25.246 1.00 46.94 332 ASP A CA 1
ATOM 2609 C C . ASP A 1 332 ? 40.940 -10.363 25.975 1.00 46.94 332 ASP A C 1
ATOM 2611 O O . ASP A 1 332 ? 40.138 -9.612 25.414 1.00 46.94 332 ASP A O 1
ATOM 2615 N N . ASP A 1 333 ? 41.275 -10.258 27.260 1.00 52.88 333 ASP A N 1
ATOM 2616 C CA . ASP A 1 333 ? 40.883 -9.224 28.210 1.00 52.88 333 ASP A CA 1
ATOM 2617 C C . ASP A 1 333 ? 41.439 -7.848 27.807 1.00 52.88 333 ASP A C 1
ATOM 2619 O O . ASP A 1 333 ? 42.652 -7.692 27.660 1.00 52.88 333 ASP A O 1
ATOM 2623 N N . TYR A 1 334 ? 40.579 -6.827 27.746 1.00 49.16 334 TYR A N 1
ATOM 2624 C CA . TYR A 1 334 ? 40.990 -5.426 27.869 1.00 49.16 334 TYR A CA 1
ATOM 2625 C C . TYR A 1 334 ? 39.953 -4.630 28.672 1.00 49.16 334 TYR A C 1
ATOM 2627 O O . TYR A 1 334 ? 38.863 -4.326 28.190 1.00 49.16 334 TYR A O 1
ATOM 2635 N N . ASP A 1 335 ? 40.335 -4.307 29.911 1.00 49.81 335 ASP A N 1
ATOM 2636 C CA . ASP A 1 335 ? 39.846 -3.153 30.664 1.00 49.81 335 ASP A CA 1
ATOM 2637 C C . ASP A 1 335 ? 40.303 -1.882 29.933 1.00 49.81 335 ASP A C 1
ATOM 2639 O O . ASP A 1 335 ? 41.508 -1.676 29.772 1.00 49.81 335 ASP A O 1
ATOM 2643 N N . ASP A 1 336 ? 39.369 -1.025 29.521 1.00 48.56 336 ASP A N 1
ATOM 2644 C CA . ASP A 1 336 ? 39.677 0.376 29.231 1.00 48.56 336 ASP A CA 1
ATOM 2645 C C . ASP A 1 336 ? 38.482 1.270 29.583 1.00 48.56 336 ASP A C 1
ATOM 2647 O O . ASP A 1 336 ? 37.394 1.201 29.003 1.00 48.56 336 ASP A O 1
ATOM 2651 N N . ASP A 1 337 ? 38.725 2.112 30.581 1.00 50.38 337 ASP A N 1
ATOM 2652 C CA . ASP A 1 337 ? 37.833 3.136 31.093 1.00 50.38 337 ASP A CA 1
ATOM 2653 C C . ASP A 1 337 ? 37.826 4.330 30.124 1.00 50.38 337 ASP A C 1
ATOM 2655 O O . ASP A 1 337 ? 38.783 5.107 30.079 1.00 50.38 337 ASP A O 1
ATOM 2659 N N . TYR A 1 338 ? 36.735 4.525 29.379 1.00 47.28 338 TYR A N 1
ATOM 2660 C CA . TYR A 1 338 ? 36.502 5.761 28.629 1.00 47.28 338 TYR A CA 1
ATOM 2661 C C . TYR A 1 338 ? 35.176 6.411 29.026 1.00 47.28 338 TYR A C 1
ATOM 2663 O O . TYR A 1 338 ? 34.090 5.901 28.749 1.00 47.28 338 TYR A O 1
ATOM 2671 N N . GLU A 1 339 ? 35.295 7.579 29.665 1.00 45.97 339 GLU A N 1
ATOM 2672 C CA . GLU A 1 339 ? 34.239 8.585 29.767 1.00 45.97 339 GLU A CA 1
ATOM 2673 C C . GLU A 1 339 ? 33.696 8.868 28.360 1.00 45.97 339 GLU A C 1
ATOM 2675 O O . GLU A 1 339 ? 34.402 9.390 27.498 1.00 45.97 339 GLU A O 1
ATOM 2680 N N . THR A 1 340 ? 32.451 8.465 28.107 1.00 42.16 340 THR A N 1
ATOM 2681 C CA . THR A 1 340 ? 31.767 8.761 26.850 1.00 42.16 340 THR A CA 1
ATOM 2682 C C . THR A 1 340 ? 31.065 10.101 27.008 1.00 42.16 340 THR A C 1
ATOM 2684 O O . THR A 1 340 ? 30.031 10.199 27.671 1.00 42.16 340 THR A O 1
ATOM 2687 N N . ASP A 1 341 ? 31.663 11.139 26.427 1.00 38.31 341 ASP A N 1
ATOM 2688 C CA . ASP A 1 341 ? 30.981 12.399 26.166 1.00 38.31 341 ASP A CA 1
ATOM 2689 C C . ASP A 1 341 ? 29.723 12.117 25.334 1.00 38.31 341 ASP A C 1
ATOM 2691 O O . ASP A 1 341 ? 29.743 11.433 24.309 1.00 38.31 341 ASP A O 1
ATOM 2695 N N . SER A 1 342 ? 28.606 12.622 25.844 1.00 50.69 342 SER A N 1
ATOM 2696 C CA . SER A 1 342 ? 27.279 12.541 25.261 1.00 50.69 342 SER A CA 1
ATOM 2697 C C . SER A 1 342 ? 27.189 13.394 23.994 1.00 50.69 342 SER A C 1
ATOM 2699 O O . SER A 1 342 ? 26.859 14.576 24.076 1.00 50.69 342 SER A O 1
ATOM 2701 N N . ASP A 1 343 ? 27.421 12.784 22.837 1.00 38.91 343 ASP A N 1
ATOM 2702 C CA . ASP A 1 343 ? 26.844 13.240 21.573 1.00 38.91 343 ASP A CA 1
ATOM 2703 C C . ASP A 1 343 ? 25.784 12.216 21.146 1.00 38.91 343 ASP A C 1
ATOM 2705 O O . ASP A 1 343 ? 26.028 11.271 20.395 1.00 38.91 343 ASP A O 1
ATOM 2709 N N . GLU A 1 344 ? 24.580 12.393 21.696 1.00 45.12 344 GLU A N 1
ATOM 2710 C CA . GLU A 1 344 ? 23.352 11.737 21.250 1.00 45.12 344 GLU A CA 1
ATOM 2711 C C . GLU A 1 344 ? 23.050 12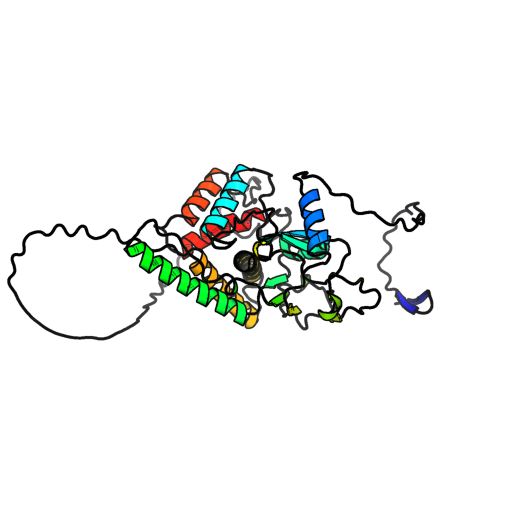.156 19.803 1.00 45.12 344 GLU A C 1
ATOM 2713 O O . GLU A 1 344 ? 22.346 13.131 19.547 1.00 45.12 344 GLU A O 1
ATOM 2718 N N . ASN A 1 345 ? 23.580 11.402 18.842 1.00 38.09 345 ASN A N 1
ATOM 2719 C CA . ASN A 1 345 ? 23.092 11.390 17.467 1.00 38.09 345 ASN A CA 1
ATOM 2720 C C . ASN A 1 345 ? 22.544 9.994 17.134 1.00 38.09 345 ASN A C 1
ATOM 2722 O O . ASN A 1 345 ? 23.080 9.277 16.295 1.00 38.09 345 ASN A O 1
ATOM 2726 N N . THR A 1 346 ? 21.484 9.590 17.837 1.00 35.12 346 THR A N 1
ATOM 2727 C CA . THR A 1 346 ? 20.736 8.336 17.616 1.00 35.12 346 THR A CA 1
ATOM 2728 C C . THR A 1 346 ? 19.536 8.517 16.670 1.00 35.12 346 THR A C 1
ATOM 2730 O O . THR A 1 346 ? 18.572 7.753 16.714 1.00 35.12 346 THR A O 1
ATOM 2733 N N . GLY A 1 347 ? 19.575 9.523 15.791 1.00 41.38 347 GLY A N 1
ATOM 2734 C CA . GLY A 1 347 ? 18.567 9.742 14.754 1.00 41.38 347 GLY A CA 1
ATOM 2735 C C . GLY A 1 347 ? 19.015 9.141 13.426 1.00 41.38 347 GLY A C 1
ATOM 2736 O O . GLY A 1 347 ? 19.970 9.627 12.830 1.00 41.38 347 GLY A O 1
ATOM 2737 N N . TYR A 1 348 ? 18.332 8.096 12.957 1.00 44.38 348 TYR A N 1
ATOM 2738 C CA . TYR A 1 348 ? 18.518 7.476 11.637 1.00 44.38 348 TYR A CA 1
ATOM 2739 C C . TYR A 1 348 ? 18.045 8.387 10.483 1.00 44.38 348 TYR A C 1
ATOM 2741 O O . TYR A 1 348 ? 17.247 7.972 9.642 1.00 44.38 348 TYR A O 1
ATOM 2749 N N . ASP A 1 349 ? 18.538 9.622 10.432 1.00 54.00 349 ASP A N 1
ATOM 2750 C CA . ASP A 1 349 ? 18.297 10.547 9.331 1.00 54.00 349 ASP A CA 1
ATOM 2751 C C . ASP A 1 349 ? 19.482 10.470 8.367 1.00 54.00 349 ASP A C 1
ATOM 2753 O O . ASP A 1 349 ? 20.534 11.070 8.595 1.00 54.00 349 ASP A O 1
ATOM 2757 N N . LEU A 1 350 ? 19.323 9.709 7.278 1.00 56.06 350 LEU A N 1
ATOM 2758 C CA . LEU A 1 350 ? 20.260 9.778 6.159 1.00 56.06 350 LEU A CA 1
ATOM 2759 C C . LEU A 1 350 ? 20.297 11.222 5.644 1.00 56.06 350 LEU A C 1
ATOM 2761 O O . LEU A 1 350 ? 19.271 11.812 5.293 1.00 56.06 350 LEU A O 1
ATOM 2765 N N . THR A 1 351 ? 21.495 11.782 5.547 1.00 67.81 351 THR A N 1
ATOM 2766 C CA . THR A 1 351 ? 21.755 13.055 4.882 1.00 67.81 351 THR A CA 1
ATOM 2767 C C . THR A 1 351 ? 21.238 13.032 3.440 1.00 67.81 351 THR A C 1
ATOM 2769 O O . THR A 1 351 ? 21.082 11.980 2.820 1.00 67.81 351 THR A O 1
ATOM 2772 N N . ALA A 1 352 ? 21.013 14.204 2.839 1.00 62.38 352 ALA A N 1
ATOM 2773 C CA . ALA A 1 352 ? 20.590 14.287 1.436 1.00 62.38 352 ALA A CA 1
ATOM 2774 C C . ALA A 1 352 ? 21.550 13.556 0.468 1.00 62.38 352 ALA A C 1
ATOM 2776 O O . ALA A 1 352 ? 21.117 13.046 -0.568 1.00 62.38 352 ALA A O 1
ATOM 2777 N N . GLU A 1 353 ? 22.840 13.494 0.810 1.00 62.53 353 GLU A N 1
ATOM 2778 C CA . GLU A 1 353 ? 23.856 12.739 0.071 1.00 62.53 353 GLU A CA 1
ATOM 2779 C C . GLU A 1 353 ? 23.664 11.228 0.239 1.00 62.53 353 GLU A C 1
ATOM 2781 O O . GLU A 1 353 ? 23.670 10.493 -0.747 1.00 62.53 353 GLU A O 1
ATOM 2786 N N . GLU A 1 354 ? 23.400 10.760 1.456 1.00 65.25 354 GLU A N 1
ATOM 2787 C CA . GLU A 1 354 ? 23.090 9.357 1.728 1.00 65.25 354 GLU A CA 1
ATOM 2788 C C . GLU A 1 354 ? 21.763 8.922 1.090 1.00 65.25 354 GLU A C 1
ATOM 2790 O O . GLU A 1 354 ? 21.709 7.860 0.477 1.00 65.25 354 GLU A O 1
ATOM 2795 N N . VAL A 1 355 ? 20.722 9.761 1.105 1.00 68.12 355 VAL A N 1
ATOM 2796 C CA . VAL A 1 355 ? 19.468 9.525 0.363 1.00 68.12 355 VAL A CA 1
ATOM 2797 C C . VAL A 1 355 ? 19.739 9.389 -1.138 1.00 68.12 355 VAL A C 1
ATOM 2799 O O . VAL A 1 355 ? 19.155 8.526 -1.795 1.00 68.12 355 VAL A O 1
ATOM 2802 N N . ALA A 1 356 ? 20.640 10.203 -1.699 1.00 66.56 356 ALA A N 1
ATOM 2803 C CA . ALA A 1 356 ? 21.021 10.099 -3.106 1.00 66.56 356 ALA A CA 1
ATOM 2804 C C . ALA A 1 356 ? 21.775 8.792 -3.399 1.00 66.56 356 ALA A C 1
ATOM 2806 O O . ALA A 1 356 ? 21.466 8.126 -4.387 1.00 66.56 356 ALA A O 1
ATOM 2807 N N . ILE A 1 357 ? 22.701 8.391 -2.522 1.00 72.25 357 ILE A N 1
ATOM 2808 C CA . ILE A 1 357 ? 23.439 7.123 -2.627 1.00 72.25 357 ILE A CA 1
ATOM 2809 C C . ILE A 1 357 ? 22.475 5.942 -2.545 1.00 72.25 357 ILE A C 1
ATOM 2811 O O . ILE A 1 357 ? 22.517 5.048 -3.385 1.00 72.25 357 ILE A O 1
ATOM 2815 N N . VAL A 1 358 ? 21.577 5.939 -1.566 1.00 76.19 358 VAL A N 1
ATOM 2816 C CA . VAL A 1 358 ? 20.619 4.854 -1.364 1.00 76.19 358 VAL A CA 1
ATOM 2817 C C . VAL A 1 358 ? 19.606 4.801 -2.515 1.00 76.19 358 VAL A C 1
ATOM 2819 O O . VAL A 1 358 ? 19.287 3.716 -2.992 1.00 76.19 358 VAL A O 1
ATOM 2822 N N . SER A 1 359 ? 19.174 5.946 -3.055 1.00 70.12 359 SER A N 1
ATOM 2823 C CA . SER A 1 359 ? 18.300 6.006 -4.240 1.00 70.12 359 SER A CA 1
ATOM 2824 C C . SER A 1 359 ? 18.994 5.504 -5.498 1.00 70.12 359 SER A C 1
ATOM 2826 O O . SER A 1 359 ? 18.397 4.755 -6.278 1.00 70.12 359 SER A O 1
ATOM 2828 N N . GLN A 1 360 ? 20.272 5.840 -5.663 1.00 74.56 360 GLN A N 1
ATOM 2829 C CA . GLN A 1 360 ? 21.093 5.287 -6.726 1.00 74.56 360 GLN A CA 1
ATOM 2830 C C . GLN A 1 360 ? 21.231 3.771 -6.565 1.00 74.56 360 GLN A C 1
ATOM 2832 O O . GLN A 1 360 ? 20.954 3.051 -7.514 1.00 74.56 360 GLN A O 1
ATOM 2837 N N . ARG A 1 361 ? 21.565 3.267 -5.370 1.00 80.06 361 ARG A N 1
ATOM 2838 C CA . ARG A 1 361 ? 21.696 1.822 -5.115 1.00 80.06 361 ARG A CA 1
ATOM 2839 C C . ARG A 1 361 ? 20.385 1.070 -5.342 1.00 80.06 361 ARG A C 1
ATOM 2841 O O . ARG A 1 361 ? 20.397 0.034 -5.992 1.00 80.06 361 ARG A O 1
ATOM 2848 N N . ALA A 1 362 ? 19.251 1.615 -4.902 1.00 76.19 362 ALA A N 1
ATOM 2849 C CA . ALA A 1 362 ? 17.925 1.033 -5.129 1.00 76.19 362 ALA A CA 1
ATOM 2850 C C . ALA A 1 362 ? 17.568 0.893 -6.622 1.00 76.19 362 ALA A C 1
ATOM 2852 O O . ALA A 1 362 ? 16.755 0.045 -6.990 1.00 76.19 362 ALA A O 1
ATOM 2853 N N . SER A 1 363 ? 18.172 1.716 -7.484 1.00 65.56 363 SER A N 1
ATOM 2854 C CA . SER A 1 363 ? 17.947 1.731 -8.934 1.00 65.56 363 SER A CA 1
ATOM 2855 C C . SER A 1 363 ? 19.126 1.186 -9.755 1.00 65.56 363 SER A C 1
ATOM 2857 O O . SER A 1 363 ? 19.038 1.125 -10.983 1.00 65.56 363 SER A O 1
ATOM 2859 N N . ASP A 1 364 ? 20.214 0.754 -9.109 1.00 74.62 364 ASP A N 1
ATOM 2860 C CA . ASP A 1 364 ? 21.436 0.312 -9.778 1.00 74.62 364 ASP A CA 1
ATOM 2861 C C . ASP A 1 364 ? 21.321 -1.142 -10.251 1.00 74.62 364 ASP A C 1
ATOM 2863 O O . ASP A 1 364 ? 21.487 -2.091 -9.485 1.00 74.62 364 ASP A O 1
ATOM 2867 N N . GLY A 1 365 ? 21.083 -1.324 -11.551 1.00 68.31 365 GLY A N 1
ATOM 2868 C CA . GLY A 1 365 ? 20.975 -2.642 -12.182 1.00 68.31 365 GLY A CA 1
ATOM 2869 C C . GLY A 1 365 ? 22.242 -3.511 -12.119 1.00 68.31 365 GLY A C 1
ATOM 2870 O O . GLY A 1 365 ? 22.180 -4.669 -12.528 1.00 68.31 365 GLY A O 1
ATOM 2871 N N . SER A 1 366 ? 23.376 -2.985 -11.638 1.00 68.12 366 SER A N 1
ATOM 2872 C CA . SER A 1 366 ? 24.596 -3.764 -11.390 1.00 68.12 366 SER A CA 1
ATOM 2873 C C . SER A 1 366 ? 24.639 -4.438 -10.011 1.00 68.12 366 SER A C 1
ATOM 2875 O O . SER A 1 366 ? 25.417 -5.375 -9.830 1.00 68.12 366 SER A O 1
ATOM 2877 N N . LEU A 1 367 ? 23.793 -4.007 -9.068 1.00 72.50 367 LEU A N 1
ATOM 2878 C CA . LEU A 1 367 ? 23.668 -4.599 -7.733 1.00 72.50 367 LEU A CA 1
ATOM 2879 C C . LEU A 1 367 ? 22.708 -5.795 -7.723 1.00 72.50 367 LEU A C 1
ATOM 2881 O O . LEU A 1 367 ? 21.834 -5.919 -8.588 1.00 72.50 367 LEU A O 1
ATOM 2885 N N . GLY A 1 368 ? 22.857 -6.666 -6.720 1.00 68.06 368 GLY A N 1
ATOM 2886 C CA . GLY A 1 368 ? 21.948 -7.795 -6.505 1.00 68.06 368 GLY A CA 1
ATOM 2887 C C . GLY A 1 368 ? 20.551 -7.347 -6.058 1.00 68.06 368 GLY A C 1
ATOM 2888 O O . GLY A 1 368 ? 20.402 -6.298 -5.435 1.00 68.06 368 GLY A O 1
ATOM 2889 N N . ASP A 1 369 ? 19.525 -8.154 -6.344 1.00 61.88 369 ASP A N 1
ATOM 2890 C CA . ASP A 1 369 ? 18.121 -7.836 -6.018 1.00 61.88 369 ASP A CA 1
ATOM 2891 C C . ASP A 1 369 ? 17.930 -7.526 -4.522 1.00 61.88 369 ASP A C 1
ATOM 2893 O O . ASP A 1 369 ? 17.286 -6.536 -4.176 1.00 61.88 369 ASP A O 1
ATOM 2897 N N . THR A 1 370 ? 18.580 -8.301 -3.648 1.00 65.75 370 THR A N 1
ATOM 2898 C CA . THR A 1 370 ? 18.550 -8.108 -2.191 1.00 65.75 370 THR A CA 1
ATOM 2899 C C . THR A 1 370 ? 19.148 -6.764 -1.769 1.00 65.75 370 THR A C 1
ATOM 2901 O O . THR A 1 370 ? 18.532 -6.036 -0.999 1.00 65.75 370 THR A O 1
ATOM 2904 N N . GLU A 1 371 ? 20.299 -6.374 -2.324 1.00 70.94 371 GLU A N 1
ATOM 2905 C CA . GLU A 1 371 ? 20.948 -5.096 -1.994 1.00 70.94 371 GLU A CA 1
ATOM 2906 C C . GLU A 1 371 ? 20.118 -3.896 -2.473 1.00 70.94 371 GLU A C 1
ATOM 2908 O O . GLU A 1 371 ? 20.057 -2.862 -1.803 1.00 70.94 371 GLU A O 1
ATOM 2913 N N . ARG A 1 372 ? 19.452 -4.028 -3.629 1.00 72.31 372 ARG A N 1
ATOM 2914 C CA . ARG A 1 372 ? 18.525 -3.003 -4.127 1.00 72.31 372 ARG A CA 1
ATOM 2915 C C . ARG A 1 372 ? 17.288 -2.888 -3.243 1.00 72.31 372 ARG A C 1
ATOM 2917 O O . ARG A 1 372 ? 16.865 -1.771 -2.947 1.00 72.31 372 ARG A O 1
ATOM 2924 N N . ALA A 1 373 ? 16.724 -4.019 -2.819 1.00 65.19 373 ALA A N 1
ATOM 2925 C CA . ALA A 1 373 ? 15.565 -4.054 -1.936 1.00 65.19 373 ALA A CA 1
ATOM 2926 C C . ALA A 1 373 ? 15.887 -3.442 -0.564 1.00 65.19 373 ALA A C 1
ATOM 2928 O O . ALA A 1 373 ? 15.117 -2.617 -0.077 1.00 65.19 373 ALA A O 1
ATOM 2929 N N . GLU A 1 374 ? 17.042 -3.763 0.023 1.00 70.81 374 GLU A N 1
ATOM 2930 C CA . GLU A 1 374 ? 17.519 -3.163 1.276 1.00 70.81 374 GLU A CA 1
ATOM 2931 C C . GLU A 1 374 ? 17.693 -1.645 1.154 1.00 70.81 374 GLU A C 1
ATOM 2933 O O . GLU A 1 374 ? 17.188 -0.891 1.989 1.00 70.81 374 GLU A O 1
ATOM 2938 N N . ALA A 1 375 ? 18.335 -1.179 0.078 1.00 72.56 375 ALA A N 1
ATOM 2939 C CA . ALA A 1 375 ? 18.487 0.248 -0.183 1.00 72.56 375 ALA A CA 1
ATOM 2940 C C . ALA A 1 375 ? 17.121 0.942 -0.321 1.00 72.56 375 ALA A C 1
ATOM 2942 O O . ALA A 1 375 ? 16.857 1.979 0.285 1.00 72.56 375 ALA A O 1
ATOM 2943 N N . ALA A 1 376 ? 16.194 0.355 -1.067 1.00 69.94 376 ALA A N 1
ATOM 2944 C CA . ALA A 1 376 ? 14.885 0.959 -1.239 1.00 69.94 376 ALA A CA 1
ATOM 2945 C C . ALA A 1 376 ? 14.036 0.945 0.042 1.00 69.94 376 ALA A C 1
ATOM 2947 O O . ALA A 1 376 ? 13.275 1.880 0.294 1.00 69.94 376 ALA A O 1
ATOM 2948 N N . MET A 1 377 ? 14.200 -0.077 0.881 1.00 67.12 377 MET A N 1
ATOM 2949 C CA . MET A 1 377 ? 13.563 -0.144 2.193 1.00 67.12 377 MET A CA 1
ATOM 2950 C C . MET A 1 377 ? 14.075 0.931 3.146 1.00 67.12 377 MET A C 1
ATOM 2952 O O . MET A 1 377 ? 13.268 1.509 3.870 1.00 67.12 377 MET A O 1
ATOM 2956 N N . LEU A 1 378 ? 15.369 1.261 3.102 1.00 70.00 378 LEU A N 1
ATOM 2957 C CA . LEU A 1 378 ? 15.923 2.394 3.851 1.00 70.00 378 LEU A CA 1
ATOM 2958 C C . LEU A 1 378 ? 15.262 3.720 3.435 1.00 70.00 378 LEU A C 1
ATOM 2960 O O . LEU A 1 378 ? 14.885 4.512 4.294 1.00 70.00 378 LEU A O 1
ATOM 2964 N N . LEU A 1 379 ? 15.020 3.927 2.136 1.00 66.12 379 LEU A N 1
ATOM 2965 C CA . LEU A 1 379 ? 14.319 5.122 1.639 1.00 66.12 379 LEU A CA 1
ATOM 2966 C C . LEU A 1 379 ? 12.855 5.200 2.078 1.00 66.12 379 LEU A C 1
ATOM 2968 O O . LEU A 1 379 ? 12.367 6.278 2.409 1.00 66.12 379 LEU A O 1
ATOM 2972 N N . ILE A 1 380 ? 12.144 4.072 2.048 1.00 61.38 380 ILE A N 1
ATOM 2973 C CA . ILE A 1 380 ? 10.714 4.017 2.382 1.00 61.38 380 ILE A CA 1
ATOM 2974 C C . ILE A 1 380 ? 10.504 4.096 3.899 1.00 61.38 380 ILE A C 1
ATOM 2976 O O . ILE A 1 380 ? 9.586 4.775 4.355 1.00 61.38 380 ILE A O 1
ATOM 2980 N N . GLY A 1 381 ? 11.362 3.436 4.682 1.00 56.44 381 GLY A N 1
ATOM 2981 C CA . GLY A 1 381 ? 11.299 3.434 6.142 1.00 56.44 381 GLY A CA 1
ATOM 2982 C C . GLY A 1 381 ? 11.539 4.813 6.756 1.00 56.44 381 GLY A C 1
ATOM 2983 O O . GLY A 1 381 ? 10.881 5.164 7.732 1.00 56.44 381 GLY A O 1
ATOM 2984 N N . MET A 1 382 ? 12.403 5.629 6.148 1.00 53.62 382 MET A N 1
ATOM 2985 C CA . MET A 1 382 ? 12.678 6.991 6.618 1.00 53.62 382 MET A CA 1
ATOM 2986 C C . MET A 1 382 ? 11.522 7.970 6.428 1.00 53.62 382 MET A C 1
ATOM 2988 O O . MET A 1 382 ? 11.350 8.879 7.231 1.00 53.62 382 MET A O 1
ATOM 2992 N N . ALA A 1 383 ? 10.688 7.791 5.403 1.00 47.16 383 ALA A N 1
ATOM 2993 C CA . ALA A 1 383 ? 9.589 8.719 5.156 1.00 47.16 383 ALA A CA 1
ATOM 2994 C C . ALA A 1 383 ? 8.485 8.650 6.236 1.00 47.16 383 ALA A C 1
ATOM 2996 O O . ALA A 1 383 ? 7.596 9.497 6.256 1.00 47.16 383 ALA A O 1
ATOM 2997 N N . GLY A 1 384 ? 8.521 7.646 7.125 1.00 39.34 384 GLY A N 1
ATOM 2998 C CA . GLY A 1 384 ? 7.483 7.378 8.124 1.00 39.34 384 GLY A CA 1
ATOM 2999 C C . GLY A 1 384 ? 7.873 7.543 9.593 1.00 39.34 384 GLY A C 1
ATOM 3000 O O . GLY A 1 384 ? 6.993 7.388 10.439 1.00 39.34 384 GLY A O 1
ATOM 3001 N N . TYR A 1 385 ? 9.134 7.836 9.927 1.00 41.72 385 TYR A N 1
ATOM 3002 C CA . TYR A 1 385 ? 9.571 7.901 11.326 1.00 41.72 385 TYR A CA 1
ATOM 3003 C C . TYR A 1 385 ? 9.758 9.338 11.819 1.00 41.72 385 TYR A C 1
ATOM 3005 O O . TYR A 1 385 ? 10.776 9.970 11.584 1.00 41.72 385 TYR A O 1
ATOM 3013 N N . THR A 1 386 ? 8.815 9.807 12.636 1.00 36.81 386 THR A N 1
ATOM 3014 C CA . THR A 1 386 ? 9.154 10.653 13.784 1.00 36.81 386 THR A CA 1
ATOM 3015 C C . THR A 1 386 ? 9.451 9.723 14.959 1.00 36.81 386 THR A C 1
ATOM 3017 O O . THR A 1 386 ? 8.541 9.223 15.621 1.00 36.81 386 THR A O 1
ATOM 3020 N N . LEU A 1 387 ? 10.728 9.429 15.210 1.00 40.28 387 LEU A N 1
ATOM 3021 C CA . LEU A 1 387 ? 11.124 8.764 16.451 1.00 40.28 387 LEU A CA 1
ATOM 3022 C C . LEU A 1 387 ? 10.865 9.727 17.618 1.00 40.28 387 LEU A C 1
ATOM 3024 O O . LEU A 1 387 ? 11.427 10.818 17.678 1.00 40.28 387 LEU A O 1
ATOM 3028 N N . GLN A 1 388 ? 9.998 9.332 18.554 1.00 37.38 388 GLN A N 1
ATOM 3029 C CA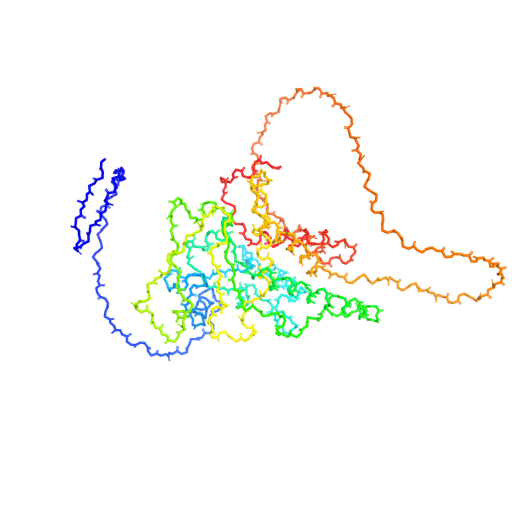 . GLN A 1 388 ? 10.041 9.914 19.893 1.00 37.38 388 GLN A CA 1
ATOM 3030 C C . GLN A 1 388 ? 11.371 9.502 20.553 1.00 37.38 388 GLN A C 1
ATOM 3032 O O . GLN A 1 388 ? 11.751 8.334 20.431 1.00 37.38 388 GLN A O 1
ATOM 3037 N N . PRO A 1 389 ? 12.045 10.414 21.276 1.00 37.16 389 PRO A N 1
ATOM 3038 C CA . PRO A 1 389 ? 13.386 10.192 21.831 1.00 37.16 389 PRO A CA 1
ATOM 3039 C C . PRO A 1 389 ? 13.490 9.065 22.878 1.00 37.16 389 PRO A C 1
ATOM 3041 O O . PRO A 1 389 ? 14.593 8.663 23.218 1.00 37.16 389 PRO A O 1
ATOM 3044 N N . ASP A 1 390 ? 12.375 8.484 23.334 1.00 38.25 390 ASP A N 1
ATOM 3045 C CA . ASP A 1 390 ? 12.357 7.473 24.402 1.00 38.25 390 ASP A CA 1
ATOM 3046 C C . ASP A 1 390 ? 12.058 6.041 23.908 1.00 38.25 390 ASP A C 1
ATOM 3048 O O . ASP A 1 390 ? 11.488 5.227 24.639 1.00 38.25 390 ASP A O 1
ATOM 3052 N N . ASN A 1 391 ? 12.397 5.699 22.659 1.00 39.56 391 ASN A N 1
ATOM 3053 C CA . ASN A 1 391 ? 12.237 4.326 22.171 1.00 39.56 391 ASN A CA 1
ATOM 3054 C C . ASN A 1 391 ? 13.443 3.451 22.591 1.00 39.56 391 ASN A C 1
ATOM 3056 O O . ASN A 1 391 ? 14.540 3.652 22.069 1.00 39.56 391 ASN A O 1
ATOM 3060 N N . PRO A 1 392 ? 13.272 2.431 23.458 1.00 35.88 392 PRO A N 1
ATOM 3061 C CA . PRO A 1 392 ? 14.361 1.555 23.915 1.00 35.88 392 PRO A CA 1
ATOM 3062 C C . PRO A 1 392 ? 14.978 0.673 22.811 1.00 35.88 392 PRO A C 1
ATOM 3064 O O . PRO A 1 392 ? 15.890 -0.102 23.085 1.00 35.88 392 PRO A O 1
ATOM 3067 N N . LEU A 1 393 ? 14.498 0.776 21.568 1.00 39.34 393 LEU A N 1
ATOM 3068 C CA . LEU A 1 393 ? 15.123 0.173 20.388 1.00 39.34 393 LEU A CA 1
ATOM 3069 C C . LEU A 1 393 ? 16.321 0.982 19.849 1.00 39.34 393 LEU A C 1
ATOM 3071 O O . LEU A 1 393 ? 17.089 0.438 19.065 1.00 39.34 393 LEU A O 1
ATOM 3075 N N . ALA A 1 394 ? 16.513 2.240 20.270 1.00 36.03 394 ALA A N 1
ATOM 3076 C CA . ALA A 1 394 ? 17.614 3.094 19.801 1.00 36.03 394 ALA A CA 1
ATOM 3077 C C . ALA A 1 394 ? 18.962 2.842 20.510 1.00 36.03 394 ALA A C 1
ATOM 3079 O O . ALA A 1 394 ? 19.983 3.371 20.091 1.00 36.03 394 ALA A O 1
ATOM 3080 N N . THR A 1 395 ? 18.989 2.042 21.582 1.00 30.14 395 THR A N 1
ATOM 3081 C CA . THR A 1 395 ? 20.195 1.778 22.396 1.00 30.14 395 THR A CA 1
ATOM 3082 C C . THR A 1 395 ? 20.850 0.423 22.125 1.00 30.14 395 THR A C 1
ATOM 3084 O O . THR A 1 395 ? 21.747 0.013 22.860 1.00 30.14 395 THR A O 1
ATOM 3087 N N . ARG A 1 396 ? 20.412 -0.306 21.092 1.00 29.92 396 ARG A N 1
ATOM 3088 C CA . ARG A 1 396 ? 20.971 -1.619 20.737 1.00 29.92 396 ARG A CA 1
ATOM 3089 C C . ARG A 1 396 ? 21.209 -1.773 19.236 1.00 29.92 396 ARG A C 1
ATOM 3091 O O . ARG A 1 396 ? 20.691 -2.718 18.657 1.00 29.92 396 ARG A O 1
ATOM 3098 N N . PHE A 1 397 ? 21.993 -0.882 18.640 1.00 34.97 397 PHE A N 1
ATOM 3099 C CA . PHE A 1 397 ? 22.815 -1.173 17.461 1.00 34.97 397 PHE A CA 1
ATOM 3100 C C . PHE A 1 397 ? 24.064 -0.306 17.486 1.00 34.97 397 PHE A C 1
ATOM 3102 O O . PHE A 1 397 ? 23.918 0.896 17.798 1.00 34.97 397 PHE A O 1
#

Radius of gyration: 27.27 Å; chains: 1; bounding box: 74×63×85 Å